Protein AF-A0A0F9GQ87-F1 (afdb_monomer_lite)

Foldseek 3Di:
DPPPPDQLLVVQVVLVDAADVPPPDRCQVVLQVLLVLLVVCVPVNHDPPDPVSSVVSVVLQVVLCVLVVHHDHPVCSNVSSVVSNPPPPPPPQDDDDDDDDDDDDDDDDDDDDDDDDDDDDDDDDDDDDDDDDDDDDDDDDDDDDDDDDDDDDDDDDDDDDDDDDDPDDDPDDPDPDPPPVPDPDPPPQDPVNVVVCCCPDPVVVVVVVVVVVVVVVVVSVVVVVVVVVVVVVVVVVVVVVVVCVVLVVVVLVQDPVNLLLQLLVQQCVVVVHDSVVSSVCLVVDVVSVVVSSVVSSVLLVVVLVVNPVSQVSLVVSQWHDDNSHIHGHPVRVVVVVVVVVVVVVVVVVVVVVVVVVVVVVVVVVLPPPQDPVRVVVLVVLCVVCVVQLVVCVVVVHALLVSLVVSCVVCVVVVHHDDPNSSVSSSVVSVVVNVVPDPPPDPDPDDPPPPPDDDDDDDDDDDDDDDDDDDDDDD

Sequence (474 aa):
MAQQSRNLTNLLGIRGFTARPGDKFPLFDERRRLFDQFNLGSDLGSFIGSPKQNTALEQSLNRAENTIGVPISPTNATNFIGIANKLPRDAAGASPLFATNVPGLPVSSTGVIPMQRPLQSQVTQGLGFTPRETPTIFAPRIPTPQPPVAPTPTPTTPTALAAPVVPPLVAPKAEVQETFTQVNIPSSASEEDLAARVFSSPEFQLERDRIEASATSEIAKSRAKIDFLERQFQVDKDSLERKFSARGLFQSGMRATQARALAENLAASKLGVDRDLASQLIDTNLDLREAILDAVADVAKDAQQNRKDAIAQLNKVGLAVIGDQIVPTLAAETAAETKKRLERGEVRAERRLGLAEEAAIRAGRAKEPLTTTQKATVMSAINFYGDTLSEVISQGGSPRDAVNAVSQIAFASGVTLDVITQNALFEEAQRFVQQQIPFGIETPSEININLRTSPEVEDSFFGQTFGVGIPFPR

pLDDT: mean 70.09, std 18.8, range [28.73, 97.44]

Organism: NCBI:txid412755

Radius of gyration: 36.36 Å; chains: 1; bounding box: 90×92×84 Å

Secondary structure (DSSP, 8-state):
-------HHHHHHHTT--PPTT-SSTTHHHHHHHHHHTTTHHHH-S----HHHHHHHHHHHHHHHHHHTS---TTTHHHHHHHHTTS-TT-TT------------------------------------PPPPPPPPPPPPPPPPPPPPPPPPPPPPPPPPPPP-PPP-PPPP----SS-TT----TT--HHHHHHHHHTSHHHHHHHHHHHHHHHHHHHHHHHHHHHHHHHHHHHHHHHHHHHHHTTTTTTT--HHHHHHHHHHHHHHHHT--HHHHHHHHHH-HHHHHHHHHHHHHHHHHHHTT-HHHHHHHHHTTEEEETTEEEE-HHHHHHHHHHHHHHHHHHHHHHHHHHHHHHHHHHHHTTS---HHHHHHHHHHHHHHHHHHHHHHHTT--HHHHHHHHHHHHHHTT----HHHHHHHHHHHHHHHHHHS-TTS----------------------------PPPP-

Structure (mmCIF, N/CA/C/O backbone):
data_AF-A0A0F9GQ87-F1
#
_entry.id   AF-A0A0F9GQ87-F1
#
loop_
_atom_site.group_PDB
_atom_site.id
_atom_site.type_symbol
_atom_site.label_atom_id
_atom_site.label_alt_id
_atom_site.label_comp_id
_atom_site.label_asym_id
_atom_site.label_entity_id
_atom_site.label_seq_id
_atom_site.pdbx_PDB_ins_code
_atom_site.Cartn_x
_atom_site.Cartn_y
_atom_site.Cartn_z
_atom_site.occupancy
_atom_site.B_iso_or_equiv
_atom_site.auth_seq_id
_atom_site.auth_comp_id
_atom_site.auth_asym_id
_atom_site.auth_atom_id
_atom_site.pdbx_PDB_model_num
ATOM 1 N N . MET A 1 1 ? 6.977 -2.935 5.584 1.00 34.56 1 MET A N 1
ATOM 2 C CA . MET A 1 1 ? 6.663 -1.903 4.570 1.00 34.56 1 MET A CA 1
ATOM 3 C C . MET A 1 1 ? 5.213 -2.062 4.147 1.00 34.56 1 MET A C 1
ATOM 5 O O . MET A 1 1 ? 4.875 -3.117 3.626 1.00 34.56 1 MET A O 1
ATOM 9 N N . ALA A 1 2 ? 4.354 -1.067 4.376 1.00 30.91 2 ALA A N 1
ATOM 10 C CA . ALA A 1 2 ? 3.007 -1.093 3.808 1.00 30.91 2 ALA A CA 1
ATOM 11 C C . ALA A 1 2 ? 3.109 -0.872 2.293 1.00 30.91 2 ALA A C 1
ATOM 13 O O . ALA A 1 2 ? 3.656 0.145 1.861 1.00 30.91 2 ALA A O 1
ATOM 14 N N . GLN A 1 3 ? 2.604 -1.808 1.485 1.00 39.88 3 GLN 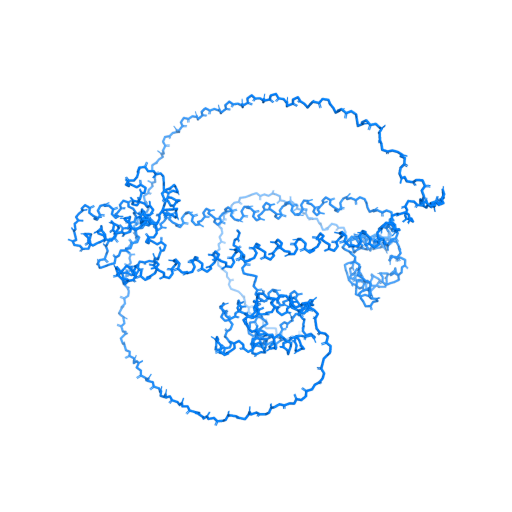A N 1
ATOM 15 C CA . GLN A 1 3 ? 2.460 -1.574 0.050 1.00 39.88 3 GLN A CA 1
ATOM 16 C C . GLN A 1 3 ? 1.508 -0.389 -0.137 1.00 39.88 3 GLN A C 1
ATOM 18 O O . GLN A 1 3 ? 0.314 -0.499 0.135 1.00 39.88 3 GLN A O 1
ATOM 23 N N . GLN A 1 4 ? 2.036 0.753 -0.589 1.00 42.59 4 GLN A N 1
ATOM 24 C CA . GLN A 1 4 ? 1.190 1.816 -1.120 1.00 42.59 4 GLN A CA 1
ATOM 25 C C . GLN A 1 4 ? 0.402 1.203 -2.273 1.00 42.59 4 GLN A C 1
ATOM 27 O O . GLN A 1 4 ? 1.004 0.807 -3.274 1.00 42.59 4 GLN A O 1
ATOM 32 N N . SER A 1 5 ? -0.918 1.092 -2.108 1.00 48.12 5 SER A N 1
ATOM 33 C CA . SER A 1 5 ? -1.818 0.611 -3.149 1.00 48.12 5 SER A CA 1
ATOM 34 C C . SER A 1 5 ? -1.573 1.444 -4.399 1.00 48.12 5 SER A C 1
ATOM 36 O O . SER A 1 5 ? -1.846 2.649 -4.434 1.00 48.12 5 SER A O 1
ATOM 38 N N . ARG A 1 6 ? -0.967 0.822 -5.415 1.00 64.50 6 ARG A N 1
ATOM 39 C CA . ARG A 1 6 ? -0.673 1.514 -6.665 1.00 64.50 6 ARG A CA 1
ATOM 40 C C . ARG A 1 6 ? -2.028 1.892 -7.235 1.00 64.50 6 ARG A C 1
ATOM 42 O O . ARG A 1 6 ? -2.890 1.039 -7.398 1.00 64.50 6 ARG A O 1
ATOM 49 N N . ASN A 1 7 ? -2.254 3.182 -7.479 1.00 88.50 7 ASN A N 1
ATOM 50 C CA . ASN A 1 7 ? -3.532 3.617 -8.030 1.00 88.50 7 ASN A CA 1
ATOM 51 C C . ASN A 1 7 ? -3.762 2.832 -9.330 1.00 88.50 7 ASN A C 1
ATOM 53 O O . ASN A 1 7 ? -2.969 2.973 -10.261 1.00 88.50 7 ASN A O 1
ATOM 57 N N . LEU A 1 8 ? -4.812 2.002 -9.373 1.00 94.00 8 LEU A N 1
ATOM 58 C CA . LEU A 1 8 ? -5.118 1.101 -10.492 1.00 94.00 8 LEU A CA 1
ATOM 59 C C . LEU A 1 8 ? -5.080 1.837 -11.842 1.00 94.00 8 LEU A C 1
ATOM 61 O O . LEU A 1 8 ? -4.632 1.287 -12.842 1.00 94.00 8 LEU A O 1
ATOM 65 N N . THR A 1 9 ? -5.480 3.110 -11.844 1.00 94.19 9 THR A N 1
ATOM 66 C CA . THR A 1 9 ? -5.388 4.029 -12.986 1.00 94.19 9 THR A CA 1
ATOM 67 C C . THR A 1 9 ? -3.960 4.154 -13.533 1.00 94.19 9 THR A C 1
ATOM 69 O O . THR A 1 9 ? -3.753 4.043 -14.736 1.00 94.19 9 THR A O 1
ATOM 72 N N . ASN A 1 10 ? -2.963 4.340 -12.662 1.00 94.19 10 ASN A N 1
ATOM 73 C CA . ASN A 1 10 ? -1.556 4.459 -13.051 1.00 94.19 10 ASN A CA 1
ATOM 74 C C . ASN A 1 10 ? -1.018 3.124 -13.569 1.00 94.19 10 ASN A C 1
ATOM 76 O O . ASN A 1 10 ? -0.279 3.099 -14.543 1.00 94.19 10 ASN A O 1
ATOM 80 N N . LEU A 1 11 ? -1.396 2.015 -12.929 1.00 94.25 11 LEU A N 1
ATOM 81 C CA . LEU A 1 11 ? -0.984 0.673 -13.338 1.00 94.25 11 LEU A CA 1
ATOM 82 C C . LEU A 1 11 ? -1.553 0.301 -14.720 1.00 94.25 11 LEU A C 1
ATOM 84 O O . LEU A 1 11 ? -0.831 -0.254 -15.543 1.00 94.25 11 LEU A O 1
ATOM 88 N N . LEU A 1 12 ? -2.801 0.674 -15.019 1.00 95.94 12 LEU A N 1
ATOM 89 C CA . LEU A 1 12 ? -3.374 0.523 -16.359 1.00 95.94 12 LEU A CA 1
ATOM 90 C C . LEU A 1 12 ? -2.746 1.496 -17.373 1.00 95.94 12 LEU A C 1
ATOM 92 O O . LEU A 1 12 ? -2.469 1.092 -18.498 1.00 95.94 12 LEU A O 1
ATOM 96 N N . GLY A 1 13 ? -2.434 2.733 -16.972 1.00 95.69 13 GLY A N 1
ATOM 97 C CA . GLY A 1 13 ? -1.700 3.685 -17.814 1.00 95.69 13 GLY A CA 1
ATOM 98 C C . GLY A 1 13 ? -0.303 3.187 -18.210 1.00 95.69 13 GLY A C 1
ATOM 99 O O . GLY A 1 13 ? 0.058 3.245 -19.381 1.00 95.69 13 GLY A O 1
ATOM 100 N N . ILE A 1 14 ? 0.453 2.605 -17.269 1.00 94.06 14 ILE A N 1
ATOM 101 C CA . ILE A 1 14 ? 1.758 1.960 -17.527 1.00 94.06 14 ILE A CA 1
ATOM 102 C C . ILE A 1 14 ? 1.615 0.781 -18.504 1.00 94.06 14 ILE A C 1
ATOM 104 O O . ILE A 1 14 ? 2.493 0.549 -19.328 1.00 94.06 14 ILE A O 1
ATOM 108 N N . ARG A 1 15 ? 0.486 0.066 -18.453 1.00 94.06 15 ARG A N 1
ATOM 109 C CA . ARG A 1 15 ? 0.127 -1.020 -19.381 1.00 94.06 15 ARG A CA 1
ATOM 110 C C . ARG A 1 15 ? -0.395 -0.536 -20.746 1.00 94.06 15 ARG A C 1
ATOM 112 O O . ARG A 1 15 ? -0.837 -1.349 -21.553 1.00 94.06 15 ARG A O 1
ATOM 119 N N . GLY A 1 16 ? -0.358 0.770 -21.014 1.00 95.81 16 GLY A N 1
ATOM 120 C CA . GLY A 1 16 ? -0.754 1.367 -22.291 1.00 95.81 16 GLY A CA 1
ATOM 121 C C . GLY A 1 16 ? -2.258 1.591 -22.467 1.00 95.81 16 GLY A C 1
ATOM 122 O O . GLY A 1 16 ? -2.689 1.923 -23.569 1.00 95.81 16 GLY A O 1
ATOM 123 N N . PHE A 1 17 ? -3.077 1.429 -21.422 1.00 97.00 17 PHE A N 1
ATOM 124 C CA . PHE A 1 17 ? -4.494 1.796 -21.491 1.00 97.00 17 PHE A CA 1
ATOM 125 C C . PHE A 1 17 ? -4.646 3.321 -21.455 1.00 97.00 17 PHE A C 1
ATOM 127 O O . PHE A 1 17 ? -4.167 3.983 -20.533 1.00 97.00 17 PHE A O 1
ATOM 134 N N . THR A 1 18 ? -5.354 3.874 -22.438 1.00 96.31 18 THR A N 1
ATOM 135 C CA . THR A 1 18 ? -5.633 5.308 -22.571 1.00 96.31 18 THR A CA 1
ATOM 136 C C . THR A 1 18 ? -7.091 5.618 -22.229 1.00 96.31 18 THR A C 1
ATOM 138 O O . THR A 1 18 ? -7.989 4.819 -22.490 1.00 96.31 18 THR A O 1
ATOM 141 N N . ALA A 1 19 ? -7.334 6.767 -21.589 1.00 94.25 19 ALA A N 1
ATOM 142 C CA . ALA A 1 19 ? -8.691 7.212 -21.268 1.00 94.25 19 ALA A CA 1
ATOM 143 C C . ALA A 1 19 ? -9.425 7.632 -22.547 1.00 94.25 19 ALA A C 1
ATOM 145 O O . ALA A 1 19 ? -8.829 8.254 -23.431 1.00 94.25 19 ALA A O 1
ATOM 146 N N . ARG A 1 20 ? -10.716 7.310 -22.645 1.00 93.19 20 ARG A N 1
ATOM 147 C CA . ARG A 1 20 ? -11.516 7.663 -23.822 1.00 93.19 20 ARG A CA 1
ATOM 148 C C . ARG A 1 20 ? -12.001 9.112 -23.727 1.00 93.19 20 ARG A C 1
ATOM 150 O O . ARG A 1 20 ? -12.339 9.569 -22.632 1.00 93.19 20 ARG A O 1
ATOM 157 N N . PRO A 1 21 ? -12.104 9.847 -24.850 1.00 92.56 21 PRO A N 1
ATOM 158 C CA . PRO A 1 21 ? -12.772 11.144 -24.862 1.00 92.56 21 PRO A CA 1
ATOM 159 C C . PRO A 1 21 ? -14.212 11.007 -24.342 1.00 92.56 21 PRO A C 1
ATOM 161 O O . PRO A 1 21 ? -15.014 10.283 -24.927 1.00 92.56 21 PRO A O 1
ATOM 164 N N . GLY A 1 22 ? -14.527 11.683 -23.233 1.00 90.56 22 GLY A N 1
ATOM 165 C CA . GLY A 1 22 ? -15.829 11.597 -22.555 1.00 90.56 22 GLY A CA 1
ATOM 166 C C . GLY A 1 22 ? -15.850 10.780 -21.253 1.00 90.56 22 GLY A C 1
ATOM 167 O O . GLY A 1 22 ? -16.846 10.846 -20.531 1.00 90.56 22 GLY A O 1
ATOM 168 N N . ASP A 1 23 ? -14.766 10.078 -20.900 1.00 89.44 23 ASP A N 1
ATOM 169 C CA . ASP A 1 23 ? -14.627 9.392 -19.606 1.00 89.44 23 ASP A CA 1
ATOM 170 C C . ASP A 1 23 ? -14.772 10.384 -18.431 1.00 89.44 23 ASP A C 1
ATOM 172 O O . ASP A 1 23 ? -13.929 11.260 -18.229 1.00 89.44 23 ASP A O 1
ATOM 176 N N . LYS A 1 24 ? -15.808 10.222 -17.590 1.00 86.06 24 LYS A N 1
ATOM 177 C CA . LYS A 1 24 ? -16.013 11.070 -16.390 1.00 86.06 24 LYS A CA 1
ATOM 178 C C . LYS A 1 24 ? -14.920 10.909 -15.330 1.00 86.06 24 LYS A C 1
ATOM 180 O O . LYS A 1 24 ? -14.683 11.825 -14.548 1.00 86.06 24 LYS A O 1
ATOM 185 N N . PHE A 1 25 ? -14.280 9.743 -15.287 1.00 91.50 25 PHE A N 1
ATOM 186 C CA . PHE A 1 25 ? -13.109 9.475 -14.460 1.00 91.50 25 PHE A CA 1
ATOM 187 C C . PHE A 1 25 ? -12.078 8.725 -15.307 1.00 91.50 25 PHE A C 1
ATOM 189 O O . PHE A 1 25 ? -12.484 7.877 -16.104 1.00 91.50 25 PHE A O 1
ATOM 196 N N . PRO A 1 26 ? -10.767 8.956 -15.116 1.00 93.19 26 PRO A N 1
ATOM 197 C CA . PRO A 1 26 ? -9.730 8.309 -15.914 1.00 93.19 26 PRO A CA 1
ATOM 198 C C . PRO A 1 26 ? -9.900 6.786 -15.978 1.00 93.19 26 PRO A C 1
ATOM 200 O O . PRO A 1 26 ? -9.990 6.128 -14.934 1.00 93.19 26 PRO A O 1
ATOM 203 N N . LEU A 1 27 ? -9.942 6.230 -17.193 1.00 95.94 27 LEU A N 1
ATOM 204 C CA . LEU A 1 27 ? -10.060 4.789 -17.440 1.00 95.94 27 LEU A CA 1
ATOM 205 C C . LEU A 1 27 ? -11.268 4.150 -16.726 1.00 95.94 27 LEU A C 1
ATOM 207 O O . LEU A 1 27 ? -11.155 3.033 -16.219 1.00 95.94 27 LEU A O 1
ATOM 211 N N . PHE A 1 28 ? -12.396 4.854 -16.576 1.00 96.00 28 PHE A N 1
ATOM 212 C CA . PHE A 1 28 ? -13.554 4.295 -15.866 1.00 96.00 28 PHE A CA 1
ATOM 213 C C . PHE A 1 28 ? -14.191 3.147 -16.646 1.00 96.00 28 PHE A C 1
ATOM 215 O O . PHE A 1 28 ? -14.318 2.049 -16.102 1.00 96.00 28 PHE A O 1
ATOM 222 N N . ASP A 1 29 ? -14.527 3.382 -17.915 1.00 95.81 29 ASP A N 1
ATOM 223 C CA . ASP A 1 29 ? -15.146 2.374 -18.778 1.00 95.81 29 ASP A CA 1
ATOM 224 C C . ASP A 1 29 ? -14.197 1.194 -19.017 1.00 95.81 29 ASP A C 1
ATOM 226 O O . ASP A 1 29 ? -14.618 0.039 -18.991 1.00 95.81 29 ASP A O 1
ATOM 230 N N . GLU A 1 30 ? -12.894 1.457 -19.102 1.00 96.12 30 GLU A N 1
ATOM 231 C CA . GLU A 1 30 ? -11.877 0.423 -19.296 1.00 96.12 30 GLU A CA 1
ATOM 232 C C . GLU A 1 30 ? -11.669 -0.431 -18.034 1.00 96.12 30 GLU A C 1
ATOM 234 O O . GLU A 1 30 ? -11.574 -1.658 -18.131 1.00 96.12 30 GLU A O 1
ATOM 239 N N . ARG A 1 31 ? -11.695 0.173 -16.834 1.00 96.56 31 ARG A N 1
ATOM 240 C CA . ARG A 1 31 ? -11.724 -0.576 -15.564 1.00 96.56 31 ARG A CA 1
ATOM 241 C C . ARG A 1 31 ? -13.012 -1.372 -15.403 1.00 96.56 31 ARG A C 1
ATOM 243 O O . ARG A 1 31 ? -12.945 -2.526 -14.990 1.00 96.56 31 ARG A O 1
ATOM 250 N N . ARG A 1 32 ? -14.162 -0.791 -15.755 1.00 97.25 32 ARG A N 1
ATOM 251 C CA . ARG A 1 32 ? -15.458 -1.476 -15.746 1.00 97.25 32 ARG A CA 1
ATOM 252 C C . ARG A 1 32 ? -15.443 -2.690 -16.668 1.00 97.25 32 ARG A C 1
ATOM 254 O O . ARG A 1 32 ? -15.760 -3.787 -16.224 1.00 97.25 32 ARG A O 1
ATOM 261 N N . ARG A 1 33 ? -14.997 -2.511 -17.915 1.00 95.94 33 ARG A N 1
ATOM 262 C CA . ARG A 1 33 ? -14.884 -3.579 -18.912 1.00 95.94 33 ARG A CA 1
ATOM 263 C C . ARG A 1 33 ? -14.022 -4.722 -18.389 1.00 95.94 33 ARG A C 1
ATOM 265 O O . ARG A 1 33 ? -14.460 -5.863 -18.456 1.00 95.94 33 ARG A O 1
ATOM 272 N N . LEU A 1 34 ? -12.843 -4.424 -17.836 1.00 95.81 34 LEU A N 1
ATOM 273 C CA . LEU A 1 34 ? -11.965 -5.440 -17.247 1.00 95.81 34 LEU A CA 1
ATOM 274 C C . LEU A 1 34 ? -12.616 -6.129 -16.032 1.00 95.81 34 LEU A C 1
ATOM 276 O O . LEU A 1 34 ? -12.562 -7.349 -15.923 1.00 95.81 34 LEU A O 1
ATOM 280 N N . PHE A 1 35 ? -13.266 -5.381 -15.138 1.00 96.56 35 PHE A N 1
ATOM 281 C CA . PHE A 1 35 ? -13.955 -5.927 -13.963 1.00 96.56 35 PHE A CA 1
ATOM 282 C C . PHE A 1 35 ? -15.092 -6.895 -14.332 1.00 96.56 35 PHE A C 1
ATOM 284 O O . PHE A 1 35 ? -15.173 -7.995 -13.776 1.00 96.56 35 PHE A O 1
ATOM 291 N N . ASP A 1 36 ? -15.930 -6.502 -15.294 1.00 95.94 36 ASP A N 1
ATOM 292 C CA . ASP A 1 36 ? -17.018 -7.325 -15.825 1.00 95.94 36 ASP A CA 1
ATOM 293 C C . ASP A 1 36 ? -16.440 -8.569 -16.538 1.00 95.94 36 ASP A C 1
ATOM 295 O O . ASP A 1 36 ? -16.920 -9.686 -16.350 1.00 95.94 36 ASP A O 1
ATOM 299 N N . GLN A 1 37 ? -15.337 -8.402 -17.276 1.00 94.12 37 GLN A N 1
ATOM 300 C CA . GLN A 1 37 ? -14.610 -9.475 -17.962 1.00 94.12 37 GLN A CA 1
ATOM 301 C C . GLN A 1 37 ? -13.998 -10.525 -17.007 1.00 94.12 37 GLN A C 1
ATOM 303 O O . GLN A 1 37 ? -14.126 -11.721 -17.270 1.00 94.12 37 GLN A O 1
ATOM 308 N N . PHE A 1 38 ? -13.404 -10.128 -15.874 1.00 94.19 38 PHE A N 1
ATOM 309 C CA . PHE A 1 38 ? -12.945 -11.052 -14.814 1.00 94.19 38 PHE A CA 1
ATOM 310 C C . PHE A 1 38 ? -14.097 -11.667 -13.983 1.00 94.19 38 PHE A C 1
ATOM 312 O O . PHE A 1 38 ? -13.861 -12.395 -13.014 1.00 94.19 38 PHE A O 1
ATOM 319 N N . ASN A 1 39 ? -15.355 -11.372 -14.338 1.00 94.56 39 ASN A N 1
ATOM 320 C CA . ASN A 1 39 ? -16.561 -11.807 -13.632 1.00 94.56 39 ASN A CA 1
ATOM 321 C C . ASN A 1 39 ? -16.533 -11.477 -12.122 1.00 94.56 39 ASN A C 1
ATOM 323 O O . ASN A 1 39 ? -17.021 -12.242 -11.283 1.00 94.56 39 ASN A O 1
ATOM 327 N N . LEU A 1 40 ? -15.945 -10.331 -11.757 1.00 94.94 40 LEU A N 1
ATOM 328 C CA . LEU A 1 40 ? -15.873 -9.859 -10.366 1.00 94.94 40 LEU A CA 1
ATOM 329 C C . LEU A 1 40 ? -17.218 -9.307 -9.867 1.00 94.94 40 LEU A C 1
ATOM 331 O O . LEU A 1 40 ? -17.429 -9.169 -8.663 1.00 94.94 40 LEU A O 1
ATOM 335 N N . GLY A 1 41 ? -18.153 -9.038 -10.785 1.00 95.12 41 GLY A N 1
ATOM 336 C CA . GLY A 1 41 ? -19.502 -8.577 -10.459 1.00 95.12 41 GLY A CA 1
ATOM 337 C C . GLY A 1 41 ? -20.359 -9.592 -9.697 1.00 95.12 41 GLY A C 1
ATOM 338 O O . GLY A 1 41 ? -21.293 -9.181 -9.014 1.00 95.12 41 GLY A O 1
ATOM 339 N N . SER A 1 42 ? -20.017 -10.885 -9.757 1.00 93.44 42 SER A N 1
ATOM 340 C CA . SER A 1 42 ? -20.657 -11.940 -8.953 1.00 93.44 42 SER A CA 1
ATOM 341 C C . SER A 1 42 ? -20.477 -11.721 -7.445 1.00 93.44 42 SER A C 1
ATOM 343 O O . SER A 1 42 ? -21.433 -11.862 -6.687 1.00 93.44 42 SER A O 1
ATOM 345 N N . ASP A 1 43 ? -19.281 -11.299 -7.030 1.00 92.75 43 ASP A N 1
ATOM 346 C CA . ASP A 1 43 ? -18.882 -11.224 -5.618 1.00 92.75 43 ASP A CA 1
ATOM 347 C C . ASP A 1 43 ? -18.925 -9.787 -5.063 1.00 92.75 43 ASP A C 1
ATOM 349 O O . ASP A 1 43 ? -19.020 -9.564 -3.854 1.00 92.75 43 ASP A O 1
ATOM 353 N N . LEU A 1 44 ? -18.806 -8.788 -5.946 1.00 95.12 44 LEU A N 1
ATOM 354 C CA . LEU A 1 44 ? -18.623 -7.372 -5.596 1.00 95.12 44 LEU A CA 1
ATOM 355 C C . LEU A 1 44 ? -19.677 -6.437 -6.215 1.00 95.12 44 LEU A C 1
ATOM 357 O O . LEU A 1 44 ? -19.541 -5.214 -6.102 1.00 95.12 44 LEU A O 1
ATOM 361 N N . GLY A 1 45 ? -20.713 -6.992 -6.852 1.00 96.88 45 GLY A N 1
ATOM 362 C CA . GLY A 1 45 ? -21.792 -6.242 -7.499 1.00 96.88 45 GLY A CA 1
ATOM 363 C C . GLY A 1 45 ? -21.334 -5.424 -8.711 1.00 96.88 45 GLY A C 1
ATOM 364 O O . GLY A 1 45 ? -20.197 -5.526 -9.167 1.00 96.88 45 GLY A O 1
ATOM 365 N N . SER A 1 46 ? -22.224 -4.588 -9.250 1.00 97.44 46 SER A N 1
ATOM 366 C CA . SER A 1 46 ? -21.912 -3.747 -10.413 1.00 97.44 46 SER A CA 1
ATOM 367 C C . SER A 1 46 ? -20.737 -2.801 -10.142 1.00 97.44 46 SER A C 1
ATOM 369 O O . SER A 1 46 ? -20.631 -2.206 -9.065 1.00 97.44 46 SER A O 1
ATOM 371 N N . PHE A 1 47 ? -19.858 -2.628 -11.132 1.00 97.31 47 PHE A N 1
ATOM 372 C CA . PHE A 1 47 ? -18.691 -1.764 -10.990 1.00 97.31 47 PHE A CA 1
ATOM 373 C C . PHE A 1 47 ? -19.088 -0.294 -10.796 1.00 97.31 47 PHE A C 1
ATOM 375 O O . PHE A 1 47 ? -19.668 0.332 -11.683 1.00 97.31 47 PHE A O 1
ATOM 382 N N . ILE A 1 48 ? -18.710 0.267 -9.646 1.00 96.50 48 ILE A N 1
ATOM 383 C CA . ILE A 1 48 ? -18.875 1.690 -9.307 1.00 96.50 48 ILE A CA 1
ATOM 384 C C . ILE A 1 48 ? -17.524 2.390 -9.088 1.00 96.50 48 ILE A C 1
ATOM 386 O O . ILE A 1 48 ? -17.479 3.532 -8.642 1.00 96.50 48 ILE A O 1
ATOM 390 N N . GLY A 1 49 ? -16.406 1.708 -9.365 1.00 93.69 49 GLY A N 1
ATOM 391 C CA . GLY A 1 49 ? -15.060 2.242 -9.141 1.00 93.69 49 GLY A CA 1
ATOM 392 C C . GLY A 1 49 ? -14.656 2.359 -7.669 1.00 93.69 49 GLY A C 1
ATOM 393 O O . GLY A 1 49 ? -13.732 3.112 -7.360 1.00 93.69 49 GLY A O 1
ATOM 394 N N . SER A 1 50 ? -15.321 1.634 -6.760 1.00 95.00 50 SER A N 1
ATOM 395 C CA . SER A 1 50 ? -15.005 1.672 -5.323 1.00 95.00 50 SER A CA 1
ATOM 396 C C . SER A 1 50 ? -13.582 1.159 -5.026 1.00 95.00 50 SER A C 1
ATOM 398 O O . SER A 1 50 ? -13.066 0.324 -5.775 1.00 95.00 50 SER A O 1
ATOM 400 N N . PRO A 1 51 ? -12.933 1.582 -3.919 1.00 92.62 51 PRO A N 1
ATOM 401 C CA . PRO A 1 51 ? -11.588 1.117 -3.571 1.00 92.62 51 PRO A CA 1
ATOM 402 C C . PRO A 1 51 ? -11.467 -0.413 -3.524 1.00 92.62 51 PRO A C 1
ATOM 404 O O . PRO A 1 51 ? -10.549 -0.962 -4.124 1.00 92.62 51 PRO A O 1
ATOM 407 N N . LYS A 1 52 ? -12.444 -1.106 -2.917 1.00 92.12 52 LYS A N 1
ATOM 408 C CA . LYS A 1 52 ? -12.482 -2.578 -2.839 1.00 92.12 52 LYS A CA 1
ATOM 409 C C . LYS A 1 52 ? -12.541 -3.235 -4.226 1.00 92.12 52 LYS A C 1
ATOM 411 O O . LYS A 1 52 ? -11.817 -4.196 -4.468 1.00 92.12 52 LYS A O 1
ATOM 416 N N . GLN A 1 53 ? -13.358 -2.703 -5.141 1.00 95.56 53 GLN A N 1
ATOM 417 C CA . GLN A 1 53 ? -13.443 -3.195 -6.523 1.00 95.56 53 GLN A CA 1
ATOM 418 C C . GLN A 1 53 ? -12.145 -2.937 -7.303 1.00 95.56 53 GLN A C 1
ATOM 420 O O . GLN A 1 53 ? -11.689 -3.822 -8.022 1.00 95.56 53 GLN A O 1
ATOM 425 N N . ASN A 1 54 ? -11.514 -1.767 -7.131 1.00 95.25 54 ASN A N 1
ATOM 426 C CA . ASN A 1 54 ? -10.231 -1.466 -7.776 1.00 95.25 54 ASN A CA 1
ATOM 427 C C . ASN A 1 54 ? -9.112 -2.404 -7.278 1.00 95.25 54 ASN A C 1
ATOM 429 O O . ASN A 1 54 ? -8.363 -2.926 -8.096 1.00 95.25 54 ASN A O 1
ATOM 433 N N . THR A 1 55 ? -9.021 -2.672 -5.968 1.00 94.00 55 THR A N 1
ATOM 434 C CA . THR A 1 55 ? -8.026 -3.607 -5.407 1.00 94.00 55 THR A CA 1
ATOM 435 C C . THR A 1 55 ? -8.261 -5.049 -5.863 1.00 94.00 55 THR A C 1
ATOM 437 O O . THR A 1 55 ? -7.309 -5.730 -6.233 1.00 94.00 55 THR A O 1
ATOM 440 N N . ALA A 1 56 ? -9.513 -5.517 -5.904 1.00 94.56 56 ALA A N 1
ATOM 441 C CA . ALA A 1 56 ? -9.831 -6.855 -6.410 1.00 94.56 56 ALA A CA 1
ATOM 442 C C . ALA A 1 56 ? -9.484 -7.011 -7.904 1.00 94.56 56 ALA A C 1
ATOM 444 O O . ALA A 1 56 ? -8.961 -8.047 -8.321 1.00 94.56 56 ALA A O 1
ATOM 445 N N . LEU A 1 57 ? -9.718 -5.967 -8.707 1.00 95.69 57 LEU A N 1
ATOM 446 C CA . LEU A 1 57 ? -9.326 -5.937 -10.115 1.00 95.69 57 LEU A CA 1
ATOM 447 C C . LEU A 1 57 ? -7.797 -5.906 -10.287 1.00 95.69 57 LEU A C 1
ATOM 449 O O . LEU A 1 57 ? -7.270 -6.662 -11.098 1.00 95.69 57 LEU A O 1
ATOM 453 N N . GLU A 1 58 ? -7.073 -5.107 -9.497 1.00 95.19 58 GLU A N 1
ATOM 454 C CA . GLU A 1 58 ? -5.601 -5.092 -9.475 1.00 95.19 58 GLU A CA 1
ATOM 455 C C . GLU A 1 58 ? -5.026 -6.485 -9.171 1.00 95.19 58 GLU A C 1
ATOM 457 O O . GLU A 1 58 ? -4.184 -6.987 -9.916 1.00 95.19 58 GLU A O 1
ATOM 462 N N . GLN A 1 59 ? -5.527 -7.147 -8.124 1.00 93.94 59 GLN A N 1
ATOM 463 C CA . GLN A 1 59 ? -5.117 -8.504 -7.754 1.00 93.94 59 GLN A CA 1
ATOM 464 C C . GLN A 1 59 ? -5.423 -9.528 -8.856 1.00 93.94 59 GLN A C 1
ATOM 466 O O . GLN A 1 59 ? -4.589 -10.389 -9.137 1.00 93.94 59 GLN A O 1
ATOM 471 N N . SER A 1 60 ? -6.587 -9.424 -9.505 1.00 93.81 60 SER A N 1
ATOM 472 C CA . SER A 1 60 ? -6.997 -10.329 -10.590 1.00 93.81 60 SER A CA 1
ATOM 473 C C . SER A 1 60 ? -6.124 -10.165 -11.836 1.00 93.81 60 SER A C 1
ATOM 475 O O . SER A 1 60 ? -5.670 -11.158 -12.404 1.00 93.81 60 SER A O 1
ATOM 477 N N . LEU A 1 61 ? -5.815 -8.919 -12.212 1.00 94.00 61 LEU A N 1
ATOM 478 C CA . LEU A 1 61 ? -4.890 -8.606 -13.301 1.00 94.00 61 LEU A CA 1
ATOM 479 C C . LEU A 1 61 ? -3.487 -9.154 -13.014 1.00 94.00 61 LEU A C 1
ATOM 481 O O . LEU A 1 61 ? -2.925 -9.852 -13.850 1.00 94.00 61 LEU A O 1
ATOM 485 N N . ASN A 1 62 ? -2.940 -8.886 -11.825 1.00 93.19 62 ASN A N 1
ATOM 486 C CA . ASN A 1 62 ? -1.597 -9.339 -11.453 1.00 93.19 62 ASN A CA 1
ATOM 487 C C . ASN A 1 62 ? -1.517 -10.875 -11.373 1.00 93.19 62 ASN A C 1
ATOM 489 O O . ASN A 1 62 ? -0.504 -11.460 -11.748 1.00 93.19 62 ASN A O 1
ATOM 493 N N . ARG A 1 63 ? -2.590 -11.551 -10.929 1.00 90.44 63 ARG A N 1
ATOM 494 C CA . ARG A 1 63 ? -2.691 -13.019 -10.964 1.00 90.44 63 ARG A CA 1
ATOM 495 C C . ARG A 1 63 ? -2.654 -13.537 -12.405 1.00 90.44 63 ARG A C 1
ATOM 497 O O . ARG A 1 63 ? -1.874 -14.438 -12.687 1.00 90.44 63 ARG A O 1
ATOM 504 N N . ALA A 1 64 ? -3.446 -12.952 -13.304 1.00 91.69 64 ALA A N 1
ATOM 505 C CA . ALA A 1 64 ? -3.491 -13.353 -14.709 1.00 91.69 64 ALA A CA 1
ATOM 506 C C . ALA A 1 64 ? -2.148 -13.139 -15.433 1.00 91.69 64 ALA A C 1
ATOM 508 O O . ALA A 1 64 ? -1.695 -14.037 -16.138 1.00 91.69 64 ALA A O 1
ATOM 509 N N . GLU A 1 65 ? -1.474 -12.005 -15.206 1.00 93.06 65 GLU A N 1
ATOM 510 C CA . GLU A 1 65 ? -0.119 -11.756 -15.725 1.00 93.06 65 GLU A CA 1
ATOM 511 C C . GLU A 1 65 ? 0.886 -12.795 -15.227 1.00 93.06 65 GLU A C 1
ATOM 513 O O . GLU A 1 65 ? 1.600 -13.388 -16.031 1.00 93.06 65 GLU A O 1
ATOM 518 N N . ASN A 1 66 ? 0.899 -13.074 -13.920 1.00 90.75 66 ASN A N 1
ATOM 519 C CA . ASN A 1 66 ? 1.805 -14.060 -13.329 1.00 90.75 66 ASN A CA 1
ATOM 520 C C . ASN A 1 66 ? 1.558 -15.487 -13.844 1.00 90.75 66 ASN A C 1
ATOM 522 O O . ASN A 1 66 ? 2.499 -16.272 -13.901 1.00 90.75 66 ASN A O 1
ATOM 526 N N . THR A 1 67 ? 0.318 -15.849 -14.197 1.00 87.25 67 THR A N 1
ATOM 527 C CA . THR A 1 67 ? 0.018 -17.185 -14.740 1.00 87.25 67 THR A CA 1
ATOM 528 C C . THR A 1 67 ? 0.330 -17.311 -16.231 1.00 87.25 67 THR A C 1
ATOM 530 O O . THR A 1 67 ? 0.671 -18.399 -16.682 1.00 87.25 67 THR A O 1
ATOM 533 N N . ILE A 1 68 ? 0.210 -16.227 -17.003 1.00 88.94 68 ILE A N 1
ATOM 534 C CA . ILE A 1 68 ? 0.415 -16.249 -18.462 1.00 88.94 68 ILE A CA 1
ATOM 535 C C . ILE A 1 68 ? 1.858 -15.851 -18.840 1.00 88.94 68 ILE A C 1
ATOM 537 O O . ILE A 1 68 ? 2.311 -16.149 -19.941 1.00 88.94 68 ILE A O 1
ATOM 541 N N . GLY A 1 69 ? 2.603 -15.210 -17.933 1.00 90.88 69 GLY A N 1
ATOM 542 C CA . GLY A 1 69 ? 3.999 -14.801 -18.140 1.00 90.88 69 GLY A CA 1
ATOM 543 C C . GLY A 1 69 ? 4.172 -13.574 -19.042 1.00 90.88 69 GLY A C 1
ATOM 544 O O . GLY A 1 69 ? 5.285 -13.266 -19.458 1.00 90.88 69 GLY A O 1
ATOM 545 N N . VAL A 1 70 ? 3.083 -12.871 -19.360 1.00 90.44 70 VAL A N 1
ATOM 546 C CA . VAL A 1 70 ? 3.053 -11.740 -20.298 1.00 90.44 70 VAL A CA 1
ATOM 547 C C . VAL A 1 70 ? 2.207 -10.611 -19.687 1.00 90.44 70 VAL A C 1
ATOM 549 O O . VAL A 1 70 ? 1.143 -10.895 -19.132 1.00 90.44 70 VAL A O 1
ATOM 552 N N . PRO A 1 71 ? 2.637 -9.336 -19.762 1.00 92.56 71 PRO A N 1
ATOM 553 C CA . PRO A 1 71 ? 1.860 -8.215 -19.237 1.00 92.56 71 PRO A CA 1
ATOM 554 C C . PRO A 1 71 ? 0.561 -7.995 -20.026 1.00 92.56 71 PRO A C 1
ATOM 556 O O . PRO A 1 71 ? 0.521 -8.126 -21.253 1.00 92.56 71 PRO A O 1
ATOM 559 N N . ILE A 1 72 ? -0.506 -7.619 -19.324 1.00 93.88 72 ILE A N 1
ATOM 560 C CA . ILE A 1 72 ? -1.805 -7.311 -19.923 1.00 93.88 72 ILE A CA 1
ATOM 561 C C . ILE A 1 72 ? -1.750 -5.919 -20.551 1.00 93.88 72 ILE A C 1
ATOM 563 O O . ILE A 1 72 ? -1.382 -4.947 -19.899 1.00 93.88 72 ILE A O 1
ATOM 567 N N . SER A 1 73 ? -2.180 -5.817 -21.803 1.00 95.75 73 SER A N 1
ATOM 568 C CA . SER A 1 73 ? -2.237 -4.601 -22.614 1.00 95.75 73 SER A CA 1
ATOM 569 C C . SER A 1 73 ? -3.624 -4.452 -23.266 1.00 95.75 73 SER A C 1
ATOM 571 O O . SER A 1 73 ? -4.401 -5.415 -23.297 1.00 95.75 73 SER A O 1
ATOM 573 N N . PRO A 1 74 ? -3.967 -3.287 -23.849 1.00 95.62 74 PRO A N 1
ATOM 574 C CA . PRO A 1 74 ? -5.241 -3.104 -24.546 1.00 95.62 74 PRO A CA 1
ATOM 575 C C . PRO A 1 74 ? -5.485 -4.101 -25.685 1.00 95.62 74 PRO A C 1
ATOM 577 O O . PRO A 1 74 ? -6.636 -4.464 -25.927 1.00 95.62 74 PRO A O 1
ATOM 580 N N . THR A 1 75 ? -4.420 -4.544 -26.366 1.00 94.19 75 THR A N 1
ATOM 581 C CA . THR A 1 75 ? -4.490 -5.457 -27.517 1.00 94.19 75 THR A CA 1
ATOM 582 C C . THR A 1 75 ? -4.647 -6.921 -27.118 1.00 94.19 75 THR A C 1
ATOM 584 O O . THR A 1 75 ? -5.199 -7.692 -27.898 1.00 94.19 75 THR A O 1
ATOM 587 N N . ASN A 1 76 ? -4.195 -7.318 -25.922 1.00 91.56 76 ASN A N 1
ATOM 588 C CA . ASN A 1 76 ? -4.226 -8.717 -25.489 1.00 91.56 76 ASN A CA 1
ATOM 589 C C . ASN A 1 76 ? -5.281 -9.025 -24.404 1.00 91.56 76 ASN A C 1
ATOM 591 O O . ASN A 1 76 ? -5.673 -10.185 -24.264 1.00 91.56 76 ASN A O 1
ATOM 595 N N . ALA A 1 77 ? -5.801 -8.016 -23.690 1.00 91.12 77 ALA A N 1
ATOM 596 C CA . ALA A 1 77 ? -6.651 -8.200 -22.507 1.00 91.12 77 ALA A CA 1
ATOM 597 C C . ALA A 1 77 ? -7.837 -9.163 -22.710 1.00 91.12 77 ALA A C 1
ATOM 599 O O . ALA A 1 77 ? -8.104 -10.005 -21.852 1.00 91.12 77 ALA A O 1
ATOM 600 N N . THR A 1 78 ? -8.526 -9.093 -23.854 1.00 87.56 78 THR A N 1
ATOM 601 C CA . THR A 1 78 ? -9.655 -9.985 -24.184 1.00 87.56 78 THR A CA 1
ATOM 602 C C . THR A 1 78 ? -9.265 -11.462 -24.232 1.00 87.56 78 THR A C 1
ATOM 604 O O . THR A 1 78 ? -10.042 -12.310 -23.799 1.00 87.56 78 THR A O 1
ATOM 607 N N . ASN A 1 79 ? -8.058 -11.777 -24.706 1.00 85.06 79 ASN A N 1
ATOM 608 C CA . ASN A 1 79 ? -7.572 -13.152 -24.830 1.00 85.06 79 ASN A CA 1
ATOM 609 C C . ASN A 1 79 ? -7.121 -13.699 -23.467 1.00 85.06 79 ASN A C 1
ATOM 611 O O . ASN A 1 79 ? -7.377 -14.856 -23.137 1.00 85.06 79 ASN A O 1
ATOM 615 N N . PHE A 1 80 ? -6.500 -12.845 -22.649 1.00 82.19 80 PHE A N 1
ATOM 616 C CA . PHE A 1 80 ? -5.953 -13.204 -21.337 1.00 82.19 80 PHE A CA 1
ATOM 617 C C . PHE A 1 80 ? -7.053 -13.584 -20.350 1.00 82.19 80 PHE A C 1
ATOM 619 O O . PHE A 1 80 ? -6.914 -14.529 -19.578 1.00 82.19 80 PHE A O 1
ATOM 626 N N . ILE A 1 81 ? -8.185 -12.890 -20.415 1.00 71.31 81 ILE A N 1
ATOM 627 C CA . ILE A 1 81 ? -9.325 -13.110 -19.524 1.00 71.31 81 ILE A CA 1
ATOM 628 C C . ILE A 1 81 ? -9.987 -14.471 -19.788 1.00 71.31 81 ILE A C 1
ATOM 630 O O . ILE A 1 81 ? -10.379 -15.157 -18.844 1.00 71.31 81 ILE A O 1
ATOM 634 N N . GLY A 1 82 ? -10.053 -14.914 -21.049 1.00 78.94 82 GLY A N 1
ATOM 635 C CA . GLY A 1 82 ? -10.556 -16.248 -21.400 1.00 78.94 82 GLY A CA 1
ATOM 636 C C . GLY A 1 82 ? -9.701 -17.399 -20.848 1.00 78.94 82 GLY A C 1
ATOM 637 O O . GLY A 1 82 ? -10.209 -18.508 -20.682 1.00 78.94 82 GLY A O 1
ATOM 638 N N . ILE A 1 83 ? -8.427 -17.133 -20.540 1.00 79.75 83 ILE A N 1
ATOM 639 C CA . ILE A 1 83 ? -7.516 -18.056 -19.851 1.00 79.75 83 ILE A CA 1
ATOM 640 C C . ILE A 1 83 ? -7.672 -17.892 -18.333 1.00 79.75 83 ILE A C 1
ATOM 642 O O . ILE A 1 83 ? -7.873 -18.878 -17.629 1.00 79.75 83 ILE A O 1
ATOM 646 N N . ALA A 1 84 ? -7.668 -16.655 -17.827 1.00 75.62 84 ALA A N 1
ATOM 647 C CA . ALA A 1 84 ? -7.766 -16.360 -16.399 1.00 75.62 84 ALA A CA 1
ATOM 648 C C . ALA A 1 84 ? -9.060 -16.890 -15.754 1.00 75.62 84 ALA A C 1
ATOM 650 O O . ALA A 1 84 ? -9.012 -17.436 -14.657 1.00 75.62 84 ALA A O 1
ATOM 651 N N . ASN A 1 85 ? -10.197 -16.811 -16.453 1.00 79.94 85 ASN A N 1
ATOM 652 C CA . ASN A 1 85 ? -11.479 -17.347 -15.978 1.00 79.94 85 ASN A CA 1
ATOM 653 C C . ASN A 1 85 ? -11.563 -18.889 -16.026 1.00 79.94 85 ASN A C 1
ATOM 655 O O . ASN A 1 85 ? -12.501 -19.456 -15.470 1.00 79.94 85 ASN A O 1
ATOM 659 N N . LYS A 1 86 ? -10.614 -19.571 -16.687 1.00 79.00 86 LYS A N 1
ATOM 660 C CA . LYS A 1 86 ? -10.486 -21.042 -16.679 1.00 79.00 86 LYS A CA 1
ATOM 661 C C . LYS A 1 86 ? -9.545 -21.552 -15.587 1.00 79.00 86 LYS A C 1
ATOM 663 O O . LYS A 1 86 ? -9.537 -22.750 -15.314 1.00 79.00 86 LYS A O 1
ATOM 668 N N . LEU A 1 87 ? -8.761 -20.673 -14.964 1.00 71.06 87 LEU A N 1
ATOM 669 C CA . LEU A 1 87 ? -7.973 -21.023 -13.788 1.00 71.06 87 LEU A CA 1
ATOM 670 C C . LEU A 1 87 ? -8.923 -21.179 -12.590 1.00 71.06 87 LEU A C 1
ATOM 672 O O . LEU A 1 87 ? -9.766 -20.301 -12.378 1.00 71.06 87 LEU A O 1
ATOM 676 N N . PRO A 1 88 ? -8.804 -22.242 -11.775 1.00 70.75 88 PRO A N 1
ATOM 677 C CA . PRO A 1 88 ? -9.624 -22.365 -10.578 1.00 70.75 88 PRO A CA 1
ATOM 678 C C . PRO A 1 88 ? -9.346 -21.179 -9.648 1.00 70.75 88 PRO A C 1
ATOM 680 O O . PRO A 1 88 ? -8.187 -20.903 -9.326 1.00 70.75 88 PRO A O 1
ATOM 683 N N . ARG A 1 89 ? -10.395 -20.479 -9.189 1.00 62.16 89 ARG A N 1
ATOM 684 C CA . ARG A 1 89 ? -10.250 -19.315 -8.287 1.00 62.16 89 ARG A CA 1
ATOM 685 C C . ARG A 1 89 ? -9.476 -19.666 -7.003 1.00 62.16 89 ARG A C 1
ATOM 687 O O . ARG A 1 89 ? -8.761 -18.805 -6.481 1.00 62.16 89 ARG A O 1
ATOM 694 N N . ASP A 1 90 ? -9.541 -20.935 -6.598 1.00 55.72 90 ASP A N 1
ATOM 695 C CA . ASP A 1 90 ? -8.907 -21.516 -5.410 1.00 55.72 90 ASP A CA 1
ATOM 696 C C . ASP A 1 90 ? -7.484 -22.070 -5.646 1.00 55.72 90 ASP A C 1
ATOM 698 O O . ASP A 1 90 ? -6.773 -22.363 -4.688 1.00 55.72 90 ASP A O 1
ATOM 702 N N . ALA A 1 91 ? -7.012 -22.181 -6.896 1.00 46.38 91 ALA A N 1
ATOM 703 C CA . ALA A 1 91 ? -5.718 -22.800 -7.232 1.00 46.38 91 ALA A CA 1
ATOM 704 C C . ALA A 1 91 ? -4.490 -21.889 -7.007 1.00 46.38 91 ALA A C 1
ATOM 706 O O . ALA A 1 91 ? -3.439 -22.084 -7.615 1.00 46.38 91 ALA A O 1
ATOM 707 N N . ALA A 1 92 ? -4.576 -20.910 -6.104 1.00 43.84 92 ALA A N 1
ATOM 708 C CA . ALA A 1 92 ? -3.502 -19.952 -5.811 1.00 43.84 92 ALA A CA 1
ATOM 709 C C . ALA A 1 92 ? -2.289 -20.552 -5.049 1.00 43.84 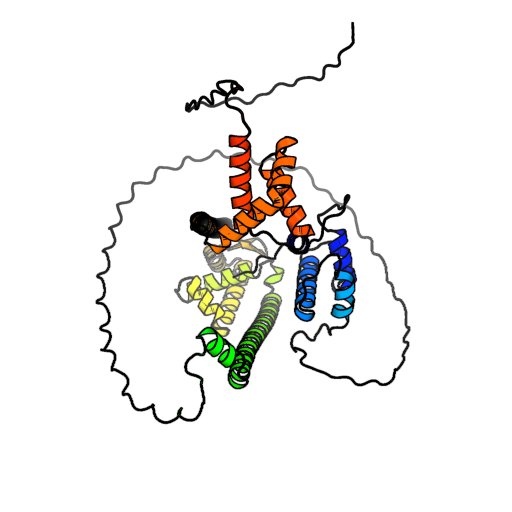92 ALA A C 1
ATOM 711 O O . ALA A 1 92 ? -1.529 -19.808 -4.436 1.00 43.84 92 ALA A O 1
ATOM 712 N N . GLY A 1 93 ? -2.106 -21.878 -5.079 1.00 42.00 93 GLY A N 1
ATOM 713 C CA . GLY A 1 93 ? -1.074 -22.607 -4.332 1.00 42.00 93 GLY A CA 1
ATOM 714 C C . GLY A 1 93 ? -0.352 -23.725 -5.096 1.00 42.00 93 GLY A C 1
ATOM 715 O O . GLY A 1 93 ? 0.433 -24.437 -4.477 1.00 42.00 93 GLY A O 1
ATOM 716 N N . ALA A 1 94 ? -0.587 -23.906 -6.403 1.00 35.78 94 ALA A N 1
ATOM 717 C CA . ALA A 1 94 ? 0.078 -24.948 -7.194 1.00 35.78 94 ALA A CA 1
ATOM 718 C C . ALA A 1 94 ? 0.570 -24.420 -8.553 1.00 35.78 94 ALA A C 1
ATOM 720 O O . ALA A 1 94 ? -0.226 -24.043 -9.412 1.00 35.78 94 ALA A O 1
ATOM 721 N N . SER A 1 95 ? 1.889 -24.428 -8.756 1.00 35.81 95 SER A N 1
ATOM 722 C CA . SER A 1 95 ? 2.514 -24.179 -10.060 1.00 35.81 95 SER A CA 1
ATOM 723 C C . SER A 1 95 ? 2.267 -25.367 -11.001 1.00 35.81 95 SER A C 1
ATOM 725 O O . SER A 1 95 ? 2.581 -26.494 -10.612 1.00 35.81 95 SER A O 1
ATOM 727 N N . PRO A 1 96 ? 1.772 -25.169 -12.236 1.00 44.91 96 PRO A N 1
ATOM 728 C CA . PRO A 1 96 ? 1.662 -26.252 -13.204 1.00 44.91 96 PRO A CA 1
ATOM 729 C C . PRO A 1 96 ? 2.991 -26.455 -13.947 1.00 44.91 96 PRO A C 1
ATOM 731 O O . PRO A 1 96 ? 3.380 -25.640 -14.781 1.00 44.91 96 PRO A O 1
ATOM 734 N N . LEU A 1 97 ? 3.659 -27.578 -13.683 1.00 37.06 97 LEU A N 1
ATOM 735 C CA . LEU A 1 97 ? 4.665 -28.154 -14.578 1.00 37.06 97 LEU A CA 1
ATOM 736 C C . LEU A 1 97 ? 4.031 -29.330 -15.340 1.00 37.06 97 LEU A C 1
ATOM 738 O O . LEU A 1 97 ? 3.493 -30.239 -14.720 1.00 37.06 97 LEU A O 1
ATOM 742 N N . PHE A 1 98 ? 4.118 -29.280 -16.673 1.00 43.75 98 PHE A N 1
ATOM 743 C CA . PHE A 1 98 ? 3.944 -30.366 -17.656 1.00 43.75 98 PHE A CA 1
ATOM 744 C C . PHE A 1 98 ? 2.777 -31.379 -17.519 1.00 43.75 98 PHE A C 1
ATOM 746 O O . PHE A 1 98 ? 2.840 -32.344 -16.764 1.00 43.75 98 PHE A O 1
ATOM 753 N N . ALA A 1 99 ? 1.810 -31.276 -18.440 1.00 32.94 99 ALA A N 1
ATOM 754 C CA . ALA A 1 99 ? 1.059 -32.403 -19.021 1.00 32.94 99 ALA A CA 1
ATOM 755 C C . ALA A 1 99 ? 0.633 -31.981 -20.447 1.00 32.94 99 ALA A C 1
ATOM 757 O O . ALA A 1 99 ? -0.091 -31.003 -20.597 1.00 32.94 99 ALA A O 1
ATOM 758 N N . THR A 1 100 ? 1.228 -32.473 -21.538 1.00 35.12 100 THR A N 1
ATOM 759 C CA . THR A 1 100 ? 1.181 -33.840 -22.107 1.00 35.12 100 THR A CA 1
ATOM 760 C C . THR A 1 100 ? -0.218 -34.223 -22.606 1.00 35.12 100 THR A C 1
ATOM 762 O O . THR A 1 100 ? -1.164 -34.330 -21.832 1.00 35.12 100 THR A O 1
ATOM 765 N N . ASN A 1 101 ? -0.330 -34.428 -23.924 1.00 39.28 101 ASN A N 1
ATOM 766 C CA . ASN A 1 101 ? -1.573 -34.697 -24.658 1.00 39.28 101 ASN A CA 1
ATOM 767 C C . ASN A 1 101 ? -2.324 -35.953 -24.183 1.00 39.28 101 ASN A C 1
ATOM 769 O O . ASN A 1 101 ? -1.743 -37.036 -24.168 1.00 39.28 101 ASN A O 1
ATOM 773 N N . VAL A 1 102 ? -3.647 -35.839 -24.002 1.00 34.22 102 VAL A N 1
ATOM 774 C CA . VAL A 1 102 ? -4.605 -36.955 -24.132 1.00 34.22 102 VAL A CA 1
ATOM 775 C C . VAL A 1 102 ? -5.908 -36.435 -24.771 1.00 34.22 102 VAL A C 1
ATOM 777 O O . VAL A 1 102 ? -6.491 -35.489 -24.240 1.00 34.22 102 VAL A O 1
ATOM 780 N N . PRO A 1 103 ? -6.395 -37.012 -25.887 1.00 46.38 103 PRO A N 1
ATOM 781 C CA . PRO A 1 103 ? -7.697 -36.677 -26.467 1.00 46.38 103 PRO A CA 1
ATOM 782 C C . PRO A 1 103 ? -8.790 -37.679 -26.046 1.00 46.38 103 PRO A C 1
ATOM 784 O O . PRO A 1 103 ? -8.585 -38.886 -26.153 1.00 46.38 103 PRO A O 1
ATOM 787 N N . GLY A 1 104 ? -9.986 -37.212 -25.654 1.00 31.73 104 GLY A N 1
ATOM 788 C CA . GLY A 1 104 ? -11.136 -38.118 -25.500 1.00 31.73 104 GLY A CA 1
ATOM 789 C C . GLY A 1 104 ? -12.365 -37.611 -24.731 1.00 31.73 104 GLY A C 1
ATOM 790 O O . GLY A 1 104 ? -12.351 -37.571 -23.510 1.00 31.73 104 GLY A O 1
ATOM 791 N N . LEU A 1 105 ? -13.458 -37.420 -25.484 1.00 31.47 105 LEU A N 1
ATOM 792 C CA . LEU A 1 105 ? -14.884 -37.503 -25.100 1.00 31.47 105 LEU A CA 1
ATOM 793 C C . LEU A 1 105 ? -15.565 -36.365 -24.283 1.00 31.47 105 LEU A C 1
ATOM 795 O O . LEU A 1 105 ? -14.974 -35.797 -23.368 1.00 31.47 105 LEU A O 1
ATOM 799 N N . PRO A 1 106 ? -16.843 -36.038 -24.605 1.00 53.22 106 PRO A N 1
ATOM 800 C CA . PRO A 1 106 ? -17.644 -35.009 -23.933 1.00 53.22 106 PRO A CA 1
ATOM 801 C C . PRO A 1 106 ? -18.690 -35.585 -22.957 1.00 53.22 106 PRO A C 1
ATOM 803 O O . PRO A 1 106 ? -19.107 -36.735 -23.085 1.00 53.22 106 PRO A O 1
ATOM 806 N N . VAL A 1 107 ? -19.232 -34.741 -22.070 1.00 35.62 107 VAL A N 1
ATOM 807 C CA . VAL A 1 107 ? -20.511 -35.009 -21.380 1.00 35.62 107 VAL A CA 1
ATOM 808 C C . VAL A 1 107 ? -21.328 -33.728 -21.186 1.00 35.62 107 VAL A C 1
ATOM 810 O O . VAL A 1 107 ? -20.789 -32.679 -20.839 1.00 35.62 107 VAL A O 1
ATOM 813 N N . SER A 1 108 ? -22.638 -33.823 -21.429 1.00 37.03 108 SER A N 1
ATOM 814 C CA . SER A 1 108 ? -23.620 -32.737 -21.301 1.00 37.03 108 SER A CA 1
ATOM 815 C C . SER A 1 108 ? -24.425 -32.809 -20.003 1.00 37.03 108 SER A C 1
ATOM 817 O O . SER A 1 108 ? -24.869 -33.884 -19.618 1.00 37.03 108 SER A O 1
ATOM 819 N N . SER A 1 109 ? -24.742 -31.638 -19.446 1.00 32.25 109 SER A N 1
ATOM 820 C CA . SER A 1 109 ? -25.969 -31.311 -18.685 1.00 32.25 109 SER A CA 1
ATOM 821 C C . SER A 1 109 ? -25.910 -29.799 -18.413 1.00 32.25 109 SER A C 1
ATOM 823 O O . SER A 1 109 ? -24.917 -29.341 -17.858 1.00 32.25 109 SER A O 1
ATOM 825 N N . THR A 1 110 ? -26.794 -28.915 -18.883 1.00 34.50 110 THR A N 1
ATOM 826 C CA . THR A 1 110 ? -28.271 -28.885 -18.842 1.00 34.50 110 THR A CA 1
ATOM 827 C C . THR A 1 110 ? -28.814 -28.907 -17.412 1.00 34.50 110 THR A C 1
ATOM 829 O O . THR A 1 110 ? -28.964 -29.968 -16.818 1.00 34.50 110 THR A O 1
ATOM 832 N N . GLY A 1 111 ? -29.145 -27.723 -16.885 1.00 32.00 111 GLY A N 1
ATOM 833 C CA . GLY A 1 111 ? -29.787 -27.532 -15.582 1.00 32.00 111 GLY A CA 1
ATOM 834 C C . GLY A 1 111 ? -30.402 -26.133 -15.474 1.00 32.00 111 GLY A C 1
ATOM 835 O O . GLY A 1 111 ? -29.694 -25.158 -15.249 1.00 32.00 111 GLY A O 1
ATOM 836 N N . VAL A 1 112 ? -31.720 -26.037 -15.671 1.00 38.28 112 VAL A N 1
ATOM 837 C CA . VAL A 1 112 ? -32.517 -24.796 -15.621 1.00 38.28 112 VAL A CA 1
ATOM 838 C C . VAL A 1 112 ? -33.470 -24.864 -14.430 1.00 38.28 112 VAL A C 1
ATOM 840 O O . VAL A 1 112 ? -34.311 -25.755 -14.435 1.00 38.28 112 VAL A O 1
ATOM 843 N N . ILE A 1 113 ? -33.413 -23.914 -13.483 1.00 33.50 113 ILE A N 1
ATOM 844 C CA . ILE A 1 113 ? -34.493 -23.578 -12.518 1.00 33.50 113 ILE A CA 1
ATOM 845 C C . ILE A 1 113 ? -34.445 -22.044 -12.227 1.00 33.50 113 ILE A C 1
ATOM 847 O O . ILE A 1 113 ? -33.350 -21.479 -12.290 1.00 33.50 113 ILE A O 1
ATOM 851 N N . PRO A 1 114 ? -35.577 -21.330 -11.992 1.00 46.38 114 PRO A N 1
ATOM 852 C CA . PRO A 1 114 ? -35.660 -19.874 -12.196 1.00 46.38 114 PRO A CA 1
ATOM 853 C C . PRO A 1 114 ? -35.841 -18.998 -10.929 1.00 46.38 114 PRO A C 1
ATOM 855 O O . PRO A 1 114 ? -36.047 -19.492 -9.829 1.00 46.38 114 PRO A O 1
ATOM 858 N N . MET A 1 115 ? -35.820 -17.673 -11.161 1.00 42.75 115 MET A N 1
ATOM 859 C CA . MET A 1 115 ? -36.441 -16.551 -10.415 1.00 42.75 115 MET A CA 1
ATOM 860 C C . MET A 1 115 ? -36.854 -16.712 -8.936 1.00 42.75 115 MET A C 1
ATOM 862 O O . MET A 1 115 ? -37.782 -17.452 -8.625 1.00 42.75 115 MET A O 1
ATOM 866 N N . GLN A 1 116 ? -36.437 -15.737 -8.110 1.00 34.62 116 GLN A N 1
ATOM 867 C CA . GLN A 1 116 ? -37.343 -15.098 -7.138 1.00 34.62 116 GLN A CA 1
ATOM 868 C C . GLN A 1 116 ? -36.960 -13.633 -6.827 1.00 34.62 116 GLN A C 1
ATOM 870 O O . GLN A 1 116 ? -35.809 -13.320 -6.538 1.00 34.62 116 GLN A O 1
ATOM 875 N N . ARG A 1 117 ? -37.950 -12.727 -6.892 1.00 41.44 117 ARG A N 1
ATOM 876 C CA . ARG A 1 117 ? -37.930 -11.383 -6.267 1.00 41.44 117 ARG A CA 1
ATOM 877 C C . ARG A 1 117 ? -38.285 -11.526 -4.777 1.00 41.44 117 ARG A C 1
ATOM 879 O O . ARG A 1 117 ? -39.013 -12.460 -4.443 1.00 41.44 117 ARG A O 1
ATOM 886 N N . PRO A 1 118 ? -37.924 -10.554 -3.917 1.00 52.72 118 PRO A N 1
ATOM 887 C CA . PRO A 1 118 ? -39.001 -9.667 -3.452 1.00 52.72 118 PRO A CA 1
ATOM 888 C C . PRO A 1 118 ? -38.633 -8.185 -3.208 1.00 52.72 118 PRO A C 1
ATOM 890 O O . PRO A 1 118 ? -37.560 -7.848 -2.732 1.00 52.72 118 PRO A O 1
ATOM 893 N N . LEU A 1 119 ? -39.639 -7.352 -3.505 1.00 33.91 119 LEU A N 1
ATOM 894 C CA . LEU A 1 119 ? -40.159 -6.178 -2.779 1.00 33.91 119 LEU A CA 1
ATOM 895 C C . LEU A 1 119 ? -39.287 -4.972 -2.362 1.00 33.91 119 LEU A C 1
ATOM 897 O O . LEU A 1 119 ? -38.196 -5.053 -1.816 1.00 33.91 119 LEU A O 1
ATOM 901 N N . GLN A 1 120 ? -39.917 -3.813 -2.574 1.00 41.72 120 GLN A N 1
ATOM 902 C CA . GLN A 1 120 ? -39.549 -2.480 -2.101 1.00 41.72 120 GLN A CA 1
ATOM 903 C C . GLN A 1 120 ? -39.968 -2.279 -0.636 1.00 41.72 120 GLN A C 1
ATOM 905 O O . GLN A 1 120 ? -40.962 -2.854 -0.193 1.00 41.72 120 GLN A O 1
ATOM 910 N N . SER A 1 121 ? -39.336 -1.327 0.050 1.00 42.81 121 SER A N 1
ATOM 911 C CA . SER A 1 121 ? -39.937 -0.632 1.194 1.00 42.81 121 SER A CA 1
ATOM 912 C C . SER A 1 121 ? -39.553 0.855 1.188 1.00 42.81 121 SER A C 1
ATOM 914 O O . SER A 1 121 ? -38.380 1.219 1.162 1.00 42.81 121 SER A O 1
ATOM 916 N N . GLN A 1 122 ? -40.567 1.725 1.163 1.00 43.47 122 GLN A N 1
ATOM 917 C CA . GLN A 1 122 ? -40.442 3.179 1.313 1.00 43.47 122 GLN A CA 1
ATOM 918 C C . GLN A 1 122 ? -40.663 3.559 2.787 1.00 43.47 122 GLN A C 1
ATOM 920 O O . GLN A 1 122 ? -41.731 3.260 3.313 1.00 43.47 122 GLN A O 1
ATOM 925 N N . VAL A 1 123 ? -39.696 4.238 3.419 1.00 38.47 123 VAL A N 1
ATOM 926 C CA . VAL A 1 123 ? -39.772 4.914 4.740 1.00 38.47 123 VAL A CA 1
ATOM 927 C C . VAL A 1 123 ? -38.671 5.996 4.766 1.00 38.47 123 VAL A C 1
ATOM 929 O O . VAL A 1 123 ? -37.567 5.695 4.324 1.00 38.47 123 VAL A O 1
ATOM 932 N N . THR A 1 124 ? -38.799 7.231 5.271 1.00 37.09 124 THR A N 1
ATOM 933 C CA . THR A 1 124 ? -39.928 8.169 5.492 1.00 37.09 124 THR A CA 1
ATOM 934 C C . THR A 1 124 ? -39.313 9.589 5.573 1.00 37.09 124 THR A C 1
ATOM 936 O O . THR A 1 124 ? -38.132 9.725 5.888 1.00 37.09 124 THR A O 1
ATOM 939 N N . GLN A 1 125 ? -40.066 10.655 5.270 1.00 39.12 125 GLN A N 1
ATOM 940 C CA . GLN A 1 125 ? -39.604 12.052 5.400 1.00 39.12 125 GLN A CA 1
ATOM 941 C C . GLN A 1 125 ? -39.854 12.630 6.807 1.00 39.12 125 GLN A C 1
ATOM 943 O O . GLN A 1 125 ? -40.862 12.298 7.425 1.00 39.12 125 GLN A O 1
ATOM 948 N N . GLY A 1 126 ? -39.047 13.612 7.230 1.00 36.12 126 GLY A N 1
ATOM 949 C CA . GLY A 1 126 ? -39.507 14.665 8.150 1.00 36.12 126 GLY A CA 1
ATOM 950 C C . GLY A 1 126 ? -38.566 15.042 9.298 1.00 36.12 126 GLY A C 1
ATOM 951 O O . GLY A 1 126 ? -37.814 14.212 9.791 1.00 36.12 126 GLY A O 1
ATOM 952 N N . LEU A 1 127 ? -38.718 16.298 9.750 1.00 37.72 127 LEU A N 1
ATOM 953 C CA . LEU A 1 127 ? -38.003 16.983 10.845 1.00 37.72 127 LEU A CA 1
ATOM 954 C C . LEU A 1 127 ? -36.527 17.326 10.515 1.00 37.72 127 LEU A C 1
ATOM 956 O O . LEU A 1 127 ? -35.729 16.456 10.200 1.00 37.72 127 LEU A O 1
ATOM 960 N N . GLY A 1 128 ? -36.059 18.577 10.547 1.00 39.59 128 GLY A N 1
ATOM 961 C CA . GLY A 1 128 ? -36.660 19.821 11.041 1.00 39.59 128 GLY A CA 1
ATOM 962 C C . GLY A 1 128 ? -35.788 20.416 12.146 1.00 39.59 128 GLY A C 1
ATOM 963 O O . GLY A 1 128 ? -36.041 20.154 13.315 1.00 39.59 128 GLY A O 1
ATOM 964 N N . PHE A 1 129 ? -34.766 21.198 11.778 1.00 37.75 129 PHE A N 1
ATOM 965 C CA . PHE A 1 129 ? -33.846 21.834 12.728 1.00 37.75 129 PHE A CA 1
ATOM 966 C C . PHE A 1 129 ? -33.842 23.361 12.593 1.00 37.75 129 PHE A C 1
ATOM 968 O O . PHE A 1 129 ? -33.789 23.916 11.497 1.00 37.75 129 PHE A O 1
ATOM 975 N N . THR A 1 130 ? -33.929 24.007 13.752 1.00 50.19 130 THR A N 1
ATOM 976 C CA . THR A 1 130 ? -34.032 25.449 14.015 1.00 50.19 130 THR A CA 1
ATOM 977 C C . THR A 1 130 ? -32.646 26.128 14.082 1.00 50.19 130 THR A C 1
ATOM 979 O O . THR A 1 130 ? -31.629 25.435 13.990 1.00 50.19 130 THR A O 1
ATOM 982 N N . PRO A 1 131 ? -32.552 27.478 14.130 1.00 51.91 131 PRO A N 1
ATOM 983 C CA . PRO A 1 131 ? -31.313 28.169 13.773 1.00 51.91 131 PRO A CA 1
ATOM 984 C C . PRO A 1 131 ? -30.196 28.084 14.822 1.00 51.91 131 PRO A C 1
ATOM 986 O O . PRO A 1 131 ? -30.410 27.909 16.017 1.00 51.91 131 PRO A O 1
ATOM 989 N N . ARG A 1 132 ? -28.975 28.240 14.308 1.00 41.84 132 ARG A N 1
ATOM 990 C CA . ARG A 1 132 ? -27.684 28.112 14.990 1.00 41.84 132 ARG A CA 1
ATOM 991 C C . ARG A 1 132 ? -27.323 29.386 15.759 1.00 41.84 132 ARG A C 1
ATOM 993 O O . ARG A 1 132 ? -27.192 30.441 15.144 1.00 41.84 132 ARG A O 1
ATOM 1000 N N . GLU A 1 133 ? -27.084 29.265 17.061 1.00 39.47 133 GLU A N 1
ATOM 1001 C CA . GLU A 1 133 ? -26.549 30.357 17.884 1.00 39.47 133 GLU A CA 1
ATOM 1002 C C . GLU A 1 133 ? -25.063 30.640 17.593 1.00 39.47 133 GLU A C 1
ATOM 1004 O O . GLU A 1 133 ? -24.281 29.754 17.226 1.00 39.47 133 GLU A O 1
ATOM 1009 N N . THR A 1 134 ? -24.681 31.906 17.752 1.00 39.16 134 THR A N 1
ATOM 1010 C CA . THR A 1 134 ? -23.346 32.446 17.469 1.00 39.16 134 THR A CA 1
ATOM 1011 C C . THR A 1 134 ? -22.434 32.313 18.697 1.00 39.16 134 THR A C 1
ATOM 1013 O O . THR A 1 134 ? -22.750 32.899 19.731 1.00 39.16 134 THR A O 1
ATOM 1016 N N . PRO A 1 135 ? -21.282 31.616 18.630 1.00 52.16 135 PRO A N 1
ATOM 1017 C CA . PRO A 1 135 ? -20.348 31.571 19.752 1.00 52.16 135 PRO A CA 1
ATOM 1018 C C . PRO A 1 135 ? -19.513 32.857 19.854 1.00 52.16 135 PRO A C 1
ATOM 1020 O O . PRO A 1 135 ? -18.896 33.304 18.885 1.00 52.16 135 PRO A O 1
ATOM 1023 N N . THR A 1 136 ? -19.469 33.427 21.057 1.00 39.94 136 THR A N 1
ATOM 1024 C CA . THR A 1 136 ? -18.706 34.632 21.411 1.00 39.94 136 THR A CA 1
ATOM 1025 C C . THR A 1 136 ? -17.193 34.417 21.295 1.00 39.94 136 THR A C 1
ATOM 1027 O O . THR A 1 136 ? -16.651 33.436 21.803 1.00 39.94 136 THR A O 1
ATOM 1030 N N . ILE A 1 137 ? -16.493 35.370 20.674 1.00 42.94 137 ILE A N 1
ATOM 1031 C CA . ILE A 1 137 ? -15.033 35.349 20.516 1.00 42.94 137 ILE A CA 1
ATOM 1032 C C . ILE A 1 137 ? -14.361 35.736 21.843 1.00 42.94 137 ILE A C 1
ATOM 1034 O O . ILE A 1 137 ? -14.523 36.859 22.318 1.00 42.94 137 ILE A O 1
ATOM 1038 N N . PHE A 1 138 ? -13.563 34.832 22.417 1.00 41.50 138 PHE A N 1
ATOM 1039 C CA . PHE A 1 138 ? -12.648 35.151 23.518 1.00 41.50 138 PHE A CA 1
ATOM 1040 C C . PHE A 1 138 ? -11.286 35.612 22.980 1.00 41.50 138 PHE A C 1
ATOM 1042 O O . PHE A 1 138 ? -10.721 34.994 22.078 1.00 41.50 138 PHE A O 1
ATOM 1049 N N . ALA A 1 139 ? -10.751 36.691 23.554 1.00 50.97 139 ALA A N 1
ATOM 1050 C CA . ALA A 1 139 ? -9.466 37.264 23.158 1.00 50.97 139 ALA A CA 1
ATOM 1051 C C . ALA A 1 139 ? -8.272 36.346 23.519 1.00 50.97 139 ALA A C 1
ATOM 1053 O O . ALA A 1 139 ? -8.289 35.704 24.576 1.00 50.97 139 ALA A O 1
ATOM 1054 N N . PRO A 1 140 ? -7.211 36.299 22.689 1.00 54.09 140 PRO A N 1
ATOM 1055 C CA . PRO A 1 140 ? -6.033 35.480 22.956 1.00 54.09 140 PRO A CA 1
ATOM 1056 C C . PRO A 1 140 ? -5.230 36.020 24.149 1.00 54.09 140 PRO A C 1
ATOM 1058 O O . PRO A 1 140 ? -4.930 37.211 24.232 1.00 54.09 140 PRO A O 1
ATOM 1061 N N . ARG A 1 141 ? -4.831 35.128 25.065 1.00 49.88 141 ARG A N 1
ATOM 1062 C CA . ARG A 1 141 ? -3.874 35.458 26.130 1.00 49.88 141 ARG A CA 1
ATOM 1063 C C . ARG A 1 141 ? -2.446 35.405 25.590 1.00 49.88 141 ARG A C 1
ATOM 1065 O O . ARG A 1 141 ? -2.054 34.421 24.970 1.00 49.88 141 ARG A O 1
ATOM 1072 N N . ILE A 1 142 ? -1.676 36.450 25.879 1.00 50.72 142 ILE A N 1
ATOM 1073 C CA . ILE A 1 142 ? -0.254 36.557 25.536 1.00 50.72 142 ILE A CA 1
ATOM 1074 C C . ILE A 1 142 ? 0.543 35.566 26.411 1.00 50.72 142 ILE A C 1
ATOM 1076 O O . ILE A 1 142 ? 0.391 35.611 27.634 1.00 50.72 142 ILE A O 1
ATOM 1080 N N . PRO A 1 143 ? 1.374 34.675 25.837 1.00 51.50 143 PRO A N 1
ATOM 1081 C CA . PRO A 1 143 ? 2.224 33.782 26.616 1.00 51.50 143 PRO A CA 1
ATOM 1082 C C . PRO A 1 143 ? 3.416 34.533 27.227 1.00 51.50 143 PRO A C 1
ATOM 1084 O O . PRO A 1 143 ? 4.101 35.305 26.558 1.00 51.50 143 PRO A O 1
ATOM 1087 N N . THR A 1 144 ? 3.676 34.281 28.508 1.00 63.41 144 THR A N 1
ATOM 1088 C CA . THR A 1 144 ? 4.807 34.839 29.262 1.00 63.41 144 THR A CA 1
ATOM 1089 C C . THR A 1 144 ? 6.129 34.192 28.811 1.00 63.41 144 THR A C 1
ATOM 1091 O O . THR A 1 144 ? 6.154 32.972 28.635 1.00 63.41 144 THR A O 1
ATOM 1094 N N . PRO A 1 145 ? 7.237 34.942 28.642 1.00 55.16 145 PRO A N 1
ATOM 1095 C CA . PRO A 1 145 ? 8.513 34.367 28.214 1.00 55.16 145 PRO A CA 1
ATOM 1096 C C . PRO A 1 145 ? 9.097 33.400 29.254 1.00 55.16 145 PRO A C 1
ATOM 1098 O O . PRO A 1 145 ? 9.116 33.677 30.454 1.00 55.16 145 PRO A O 1
ATOM 1101 N N . GLN A 1 146 ? 9.596 32.262 28.771 1.00 63.72 146 GLN A N 1
ATOM 1102 C CA . GLN A 1 146 ? 10.210 31.206 29.576 1.00 63.72 146 GLN A CA 1
ATOM 1103 C C . GLN A 1 146 ? 11.711 31.507 29.795 1.00 63.72 146 GLN A C 1
ATOM 1105 O O . GLN A 1 146 ? 12.366 31.971 28.859 1.00 63.72 146 GLN A O 1
ATOM 1110 N N . PRO A 1 147 ? 12.278 31.281 30.998 1.00 68.06 147 PRO A N 1
ATOM 1111 C CA . PRO A 1 147 ? 13.685 31.579 31.275 1.00 68.06 147 PRO A CA 1
ATOM 1112 C C . PRO A 1 147 ? 14.651 30.677 30.479 1.00 68.06 147 PRO A C 1
ATOM 1114 O O . PRO A 1 147 ? 14.291 29.547 30.134 1.00 68.06 147 PRO A O 1
ATOM 1117 N N . PRO A 1 148 ? 15.882 31.148 30.196 1.00 64.19 148 PRO A N 1
ATOM 1118 C CA . PRO A 1 148 ? 16.846 30.422 29.374 1.00 64.19 148 PRO A CA 1
ATOM 1119 C C . PRO A 1 148 ? 17.306 29.119 30.039 1.00 64.19 148 PRO A C 1
ATOM 1121 O O . PRO A 1 148 ? 17.720 29.099 31.198 1.00 64.19 148 PRO A O 1
ATOM 1124 N N . VAL A 1 149 ? 17.262 28.028 29.273 1.00 59.16 149 VAL A N 1
ATOM 1125 C CA . VAL A 1 149 ? 17.740 26.704 29.691 1.00 59.16 149 VAL A CA 1
ATOM 1126 C C . VAL A 1 149 ? 19.268 26.657 29.591 1.00 59.16 149 VAL A C 1
ATOM 1128 O O . VAL A 1 149 ? 19.846 27.119 28.608 1.00 59.16 149 VAL A O 1
ATOM 1131 N N . ALA A 1 150 ? 19.922 26.105 30.615 1.00 59.31 150 ALA A N 1
ATOM 1132 C CA . ALA A 1 150 ? 21.377 25.971 30.670 1.00 59.31 150 ALA A CA 1
ATOM 1133 C C . ALA A 1 150 ? 21.921 25.027 29.570 1.00 59.31 150 ALA A C 1
ATOM 1135 O O . ALA A 1 150 ? 21.234 24.076 29.193 1.00 59.31 150 ALA A O 1
ATOM 1136 N N . PRO A 1 151 ? 23.150 25.250 29.063 1.00 57.56 151 PRO A N 1
ATOM 1137 C CA . PRO A 1 151 ? 23.718 24.438 27.991 1.00 57.56 151 PRO A CA 1
ATOM 1138 C C . PRO A 1 151 ? 24.000 22.998 28.442 1.00 57.56 151 PRO A C 1
ATOM 1140 O O . PRO A 1 151 ? 24.729 22.758 29.405 1.00 57.56 151 PRO A O 1
ATOM 1143 N N . THR A 1 152 ? 23.447 22.036 27.704 1.00 56.94 152 THR A N 1
ATOM 1144 C CA . THR A 1 152 ? 23.697 20.598 27.870 1.00 56.94 152 THR A CA 1
ATOM 1145 C C . THR A 1 152 ? 25.171 20.268 27.586 1.00 56.94 152 THR A C 1
ATOM 1147 O O . THR A 1 152 ? 25.702 20.749 26.582 1.00 56.94 152 THR A O 1
ATOM 1150 N N . PRO A 1 153 ? 25.851 19.444 28.409 1.00 59.69 153 PRO A N 1
ATOM 1151 C CA . PRO A 1 153 ? 27.250 19.089 28.178 1.00 59.69 153 PRO A CA 1
ATOM 1152 C C . PRO A 1 153 ? 27.440 18.259 26.900 1.00 59.69 153 PRO A C 1
ATOM 1154 O O . PRO A 1 153 ? 26.676 17.337 26.613 1.00 59.69 153 PRO A O 1
ATOM 1157 N N . THR A 1 154 ? 28.497 18.578 26.153 1.00 54.22 154 THR A N 1
ATOM 1158 C CA . THR A 1 154 ? 28.896 17.887 24.920 1.00 54.22 154 THR A CA 1
ATOM 1159 C C . THR A 1 154 ? 29.247 16.417 25.197 1.00 54.22 154 THR A C 1
ATOM 1161 O O . THR A 1 154 ? 30.059 16.162 26.090 1.00 54.22 154 THR A O 1
ATOM 1164 N N . PRO A 1 155 ? 28.704 15.441 24.444 1.00 54.09 155 PRO A N 1
ATOM 1165 C CA . PRO A 1 155 ? 29.052 14.035 24.624 1.00 54.09 155 PRO A CA 1
ATOM 1166 C C . PRO A 1 155 ? 30.501 13.759 24.201 1.00 54.09 155 PRO A C 1
ATOM 1168 O O . PRO A 1 155 ? 30.955 14.197 23.144 1.00 54.09 155 PRO A O 1
ATOM 1171 N N . THR A 1 156 ? 31.224 13.005 25.027 1.00 49.66 156 THR A N 1
ATOM 1172 C CA . THR A 1 156 ? 32.596 12.564 24.763 1.00 49.66 156 THR A CA 1
ATOM 1173 C C . THR A 1 156 ? 32.645 11.524 23.644 1.00 49.66 156 THR A C 1
ATOM 1175 O O . THR A 1 156 ? 31.933 10.521 23.674 1.00 49.66 156 THR A O 1
ATOM 1178 N N . THR A 1 157 ? 33.524 11.747 22.666 1.00 50.44 157 THR A N 1
ATOM 1179 C CA . THR A 1 157 ? 33.755 10.842 21.533 1.00 50.44 157 THR A CA 1
ATOM 1180 C C . THR A 1 157 ? 34.205 9.454 22.014 1.00 50.44 157 THR A C 1
ATOM 1182 O O . THR A 1 157 ? 35.164 9.378 22.785 1.00 50.44 157 THR A O 1
ATOM 1185 N N . PRO A 1 158 ? 33.574 8.350 21.570 1.00 54.62 158 PRO A N 1
ATOM 1186 C CA . PRO A 1 158 ? 33.987 7.009 21.969 1.00 54.62 158 PRO A CA 1
ATOM 1187 C C . PRO A 1 158 ? 35.353 6.640 21.376 1.00 54.62 158 PRO A C 1
ATOM 1189 O O . PRO A 1 158 ? 35.614 6.837 20.188 1.00 54.62 158 PRO A O 1
ATOM 1192 N N . THR A 1 159 ? 36.214 6.070 22.217 1.00 55.41 159 THR A N 1
ATOM 1193 C CA . THR A 1 159 ? 37.533 5.547 21.845 1.00 55.41 159 THR A CA 1
ATOM 1194 C C . THR A 1 159 ? 37.409 4.467 20.769 1.00 55.41 159 THR A C 1
ATOM 1196 O O . THR A 1 159 ? 36.644 3.516 20.928 1.00 55.41 159 THR A O 1
ATOM 1199 N N . ALA A 1 160 ? 38.187 4.584 19.691 1.00 52.44 160 ALA A N 1
ATOM 1200 C CA . ALA A 1 160 ? 38.218 3.585 18.628 1.00 52.44 160 ALA A CA 1
ATOM 1201 C C . ALA A 1 160 ? 38.689 2.221 19.167 1.00 52.44 160 ALA A C 1
ATOM 1203 O O . ALA A 1 160 ? 39.777 2.120 19.739 1.00 52.44 160 ALA A O 1
ATOM 1204 N N . LEU A 1 161 ? 37.887 1.168 18.966 1.00 53.12 161 LEU A N 1
ATOM 1205 C CA . LEU A 1 161 ? 38.333 -0.200 19.232 1.00 53.12 161 LEU A CA 1
ATOM 1206 C C . LEU A 1 161 ? 39.454 -0.585 18.260 1.00 53.12 161 LEU A C 1
ATOM 1208 O O . LEU A 1 161 ? 39.405 -0.263 17.072 1.00 53.12 161 LEU A O 1
ATOM 1212 N N . ALA A 1 162 ? 40.448 -1.307 18.776 1.00 55.75 162 ALA A N 1
ATOM 1213 C CA . ALA A 1 162 ? 41.541 -1.844 17.978 1.00 55.75 162 ALA A CA 1
ATOM 1214 C C . ALA A 1 162 ? 41.020 -2.794 16.885 1.00 55.75 162 ALA A C 1
ATOM 1216 O O . ALA A 1 162 ? 40.106 -3.587 17.118 1.00 55.75 162 ALA A O 1
ATOM 1217 N N . ALA A 1 163 ? 41.625 -2.720 15.698 1.00 59.56 163 ALA A N 1
ATOM 1218 C CA . ALA A 1 163 ? 41.266 -3.578 14.575 1.00 59.56 163 ALA A CA 1
ATOM 1219 C C . ALA A 1 163 ? 41.517 -5.066 14.905 1.00 59.56 163 ALA A C 1
ATOM 1221 O O . ALA A 1 163 ? 42.527 -5.387 15.540 1.00 59.56 163 ALA A O 1
ATOM 1222 N N . PRO A 1 164 ? 40.638 -5.988 14.469 1.00 58.44 164 PRO A N 1
ATOM 1223 C CA . PRO A 1 164 ? 40.837 -7.414 14.688 1.00 58.44 164 PRO A CA 1
ATOM 1224 C C . PRO A 1 164 ? 42.076 -7.908 13.934 1.00 58.44 164 PRO A C 1
ATOM 1226 O O . PRO A 1 164 ? 42.221 -7.692 12.730 1.00 58.44 164 PRO A O 1
ATOM 1229 N N . VAL A 1 165 ? 42.962 -8.605 14.649 1.00 60.38 165 VAL A N 1
ATOM 1230 C CA . VAL A 1 165 ? 44.136 -9.261 14.064 1.00 60.38 165 VAL A CA 1
ATOM 1231 C C . VAL A 1 165 ? 43.661 -10.430 13.203 1.00 60.38 165 VAL A C 1
ATOM 1233 O O . VAL A 1 165 ? 43.237 -11.462 13.720 1.00 60.38 165 VAL A O 1
ATOM 1236 N N . VAL A 1 166 ? 43.726 -10.263 11.883 1.00 53.50 166 VAL A N 1
ATOM 1237 C CA . VAL A 1 166 ? 43.442 -11.337 10.925 1.00 53.50 166 VAL A CA 1
ATOM 1238 C C . VAL A 1 166 ? 44.597 -12.349 10.983 1.00 53.50 166 VAL A C 1
ATOM 1240 O O . VAL A 1 166 ? 45.749 -11.943 10.803 1.00 53.50 166 VAL A O 1
ATOM 1243 N N . PRO A 1 167 ? 44.344 -13.646 11.246 1.00 67.44 167 PRO A N 1
ATOM 1244 C CA . PRO A 1 167 ? 45.402 -14.651 11.253 1.00 67.44 167 PRO A CA 1
ATOM 1245 C C . PRO A 1 167 ? 46.013 -14.809 9.848 1.00 67.44 167 PRO A C 1
ATOM 1247 O O . PRO A 1 167 ? 45.298 -14.665 8.852 1.00 67.44 167 PRO A O 1
ATOM 1250 N N . PRO A 1 168 ? 47.320 -15.112 9.739 1.00 62.69 168 PRO A N 1
ATOM 1251 C CA . PRO A 1 168 ? 47.986 -15.240 8.449 1.00 62.69 168 PRO A CA 1
ATOM 1252 C C . PRO A 1 168 ? 47.359 -16.363 7.618 1.00 62.69 168 PRO A C 1
ATOM 1254 O O . PRO A 1 168 ? 47.171 -17.484 8.094 1.00 62.69 168 PRO A O 1
ATOM 1257 N N . LEU A 1 169 ? 47.053 -16.044 6.360 1.00 49.84 169 LEU A N 1
ATOM 1258 C CA . LEU A 1 169 ? 46.461 -16.966 5.399 1.00 49.84 169 LEU A CA 1
ATOM 1259 C C . LEU A 1 169 ? 47.444 -18.115 5.120 1.00 49.84 169 LEU A C 1
ATOM 1261 O O . LEU A 1 169 ? 48.449 -17.931 4.433 1.00 49.84 169 LEU A O 1
ATOM 1265 N N . VAL A 1 170 ? 47.167 -19.297 5.674 1.00 54.44 170 VAL A N 1
ATOM 1266 C CA . VAL A 1 170 ? 47.967 -20.502 5.424 1.00 54.44 170 VAL A CA 1
ATOM 1267 C C . VAL A 1 170 ? 47.832 -20.864 3.947 1.00 54.44 170 VAL A C 1
ATOM 1269 O O . VAL A 1 170 ? 46.729 -21.133 3.472 1.00 54.44 170 VAL A O 1
ATOM 1272 N N . ALA A 1 171 ? 48.952 -20.853 3.222 1.00 55.31 171 ALA A N 1
ATOM 1273 C CA . ALA A 1 171 ? 48.974 -21.199 1.808 1.00 55.31 171 ALA A CA 1
ATOM 1274 C C . ALA A 1 171 ? 48.431 -22.629 1.600 1.00 55.31 171 ALA A C 1
ATOM 1276 O O . ALA A 1 171 ? 48.878 -23.548 2.297 1.00 55.31 171 ALA A O 1
ATOM 1277 N N . PRO A 1 172 ? 47.484 -22.846 0.668 1.00 48.91 172 PRO A N 1
ATOM 1278 C CA . PRO A 1 172 ? 46.945 -24.173 0.415 1.00 48.91 172 PRO A CA 1
ATOM 1279 C C . PRO A 1 172 ? 48.051 -25.093 -0.107 1.00 48.91 172 PRO A C 1
ATOM 1281 O O . PRO A 1 172 ? 48.764 -24.776 -1.060 1.00 48.91 172 PRO A O 1
ATOM 1284 N N . LYS A 1 173 ? 48.191 -26.245 0.547 1.00 47.84 173 LYS A N 1
ATOM 1285 C CA . LYS A 1 173 ? 49.173 -27.274 0.212 1.00 47.84 173 LYS A CA 1
ATOM 1286 C C . LYS A 1 173 ? 48.855 -27.829 -1.184 1.00 47.84 173 LYS A C 1
ATOM 1288 O O . LYS A 1 173 ? 47.750 -28.316 -1.419 1.00 47.84 173 LYS A O 1
ATOM 1293 N N . ALA A 1 174 ? 49.804 -27.723 -2.113 1.00 52.31 174 ALA A N 1
ATOM 1294 C CA . ALA A 1 174 ? 49.639 -28.186 -3.489 1.00 52.31 174 ALA A CA 1
ATOM 1295 C C . ALA A 1 174 ? 49.669 -29.724 -3.545 1.00 52.31 174 ALA A C 1
ATOM 1297 O O . ALA A 1 174 ? 50.737 -30.323 -3.609 1.00 52.31 174 ALA A O 1
ATOM 1298 N N . GLU A 1 175 ? 48.497 -30.358 -3.474 1.00 50.06 175 GLU A N 1
ATOM 1299 C CA . GLU A 1 175 ? 48.372 -31.827 -3.413 1.00 50.06 175 GLU A CA 1
ATOM 1300 C C . GLU A 1 175 ? 47.158 -32.353 -4.217 1.00 50.06 175 GLU A C 1
ATOM 1302 O O . GLU A 1 175 ? 46.645 -33.437 -3.959 1.00 50.06 175 GLU A O 1
ATOM 1307 N N . VAL A 1 176 ? 46.694 -31.583 -5.215 1.00 48.00 176 VAL A N 1
ATOM 1308 C CA . VAL A 1 176 ? 45.642 -31.981 -6.175 1.00 48.00 176 VAL A CA 1
ATOM 1309 C C . VAL A 1 176 ? 46.050 -31.558 -7.593 1.00 48.00 176 VAL A C 1
ATOM 1311 O O . VAL A 1 176 ? 45.608 -30.526 -8.094 1.00 48.00 176 VAL A O 1
ATOM 1314 N N . GLN A 1 177 ? 46.931 -32.332 -8.237 1.00 47.03 177 GLN A N 1
ATOM 1315 C CA . GLN A 1 177 ? 47.396 -32.034 -9.604 1.00 47.03 177 GLN A CA 1
ATOM 1316 C C . GLN A 1 177 ? 47.447 -33.242 -10.563 1.00 47.03 177 GLN A C 1
ATOM 1318 O O . GLN A 1 177 ? 47.875 -33.082 -11.701 1.00 47.03 177 GLN A O 1
ATOM 1323 N N . GLU A 1 178 ? 46.971 -34.429 -10.159 1.00 50.22 178 GLU A N 1
ATOM 1324 C CA . GLU A 1 178 ? 47.158 -35.677 -10.935 1.00 50.22 178 GLU A CA 1
ATOM 1325 C C . GLU A 1 178 ? 45.884 -36.306 -11.545 1.00 50.22 178 GLU A C 1
ATOM 1327 O O . GLU A 1 178 ? 45.960 -37.392 -12.112 1.00 50.22 178 GLU A O 1
ATOM 1332 N N . THR A 1 179 ? 44.718 -35.645 -11.506 1.00 47.66 179 THR A N 1
ATOM 1333 C CA . THR A 1 179 ? 43.441 -36.238 -11.987 1.00 47.66 179 THR A CA 1
ATOM 1334 C C . THR A 1 179 ? 42.812 -35.605 -13.238 1.00 47.66 179 THR A C 1
ATOM 1336 O O . THR A 1 179 ? 41.712 -35.996 -13.616 1.00 47.66 179 THR A O 1
ATOM 1339 N N . PHE A 1 180 ? 43.488 -34.671 -13.922 1.00 47.75 180 PHE A N 1
ATOM 1340 C CA . PHE A 1 180 ? 42.957 -33.993 -15.127 1.00 47.75 180 PHE A CA 1
ATOM 1341 C C . PHE A 1 180 ? 43.653 -34.358 -16.457 1.00 47.75 180 PHE A C 1
ATOM 1343 O O . PHE A 1 180 ? 43.372 -33.763 -17.495 1.00 47.75 180 PHE A O 1
ATOM 1350 N N . THR A 1 181 ? 44.509 -35.380 -16.478 1.00 48.06 181 THR A N 1
ATOM 1351 C CA . THR A 1 181 ? 45.328 -35.790 -17.641 1.00 48.06 181 THR A CA 1
ATOM 1352 C C . THR A 1 181 ? 44.582 -36.502 -18.785 1.00 48.06 181 THR A C 1
ATOM 1354 O O . THR A 1 181 ? 45.229 -37.031 -19.687 1.00 48.06 181 THR A O 1
ATOM 1357 N N . GLN A 1 182 ? 43.241 -36.511 -18.805 1.00 51.03 182 GLN A N 1
ATOM 1358 C CA . GLN A 1 182 ? 42.447 -37.135 -19.883 1.00 51.03 182 GLN A CA 1
ATOM 1359 C C . GLN A 1 182 ? 41.396 -36.244 -20.565 1.00 51.03 182 GLN A C 1
ATOM 1361 O O . GLN A 1 182 ? 40.689 -36.720 -21.454 1.00 51.03 182 GLN A O 1
ATOM 1366 N N . VAL A 1 183 ? 41.334 -34.943 -20.260 1.00 54.97 183 VAL A N 1
ATOM 1367 C CA . VAL A 1 183 ? 40.599 -34.004 -21.124 1.00 54.97 183 VAL A CA 1
ATOM 1368 C C . VAL A 1 183 ? 41.568 -33.452 -22.166 1.00 54.97 183 VAL A C 1
ATOM 1370 O O . VAL A 1 183 ? 42.419 -32.623 -21.860 1.00 54.97 183 VAL A O 1
ATOM 1373 N N . ASN A 1 184 ? 41.444 -33.921 -23.410 1.00 54.75 184 ASN A N 1
ATOM 1374 C CA . ASN A 1 184 ? 42.242 -33.449 -24.544 1.00 54.75 184 ASN A CA 1
ATOM 1375 C C . ASN A 1 184 ? 41.801 -32.027 -24.952 1.00 54.75 184 ASN A C 1
ATOM 1377 O O . ASN A 1 184 ? 41.017 -31.845 -25.888 1.00 54.75 184 ASN A O 1
ATOM 1381 N N . ILE A 1 185 ? 42.236 -31.024 -24.187 1.00 55.91 185 ILE A N 1
ATOM 1382 C CA . ILE A 1 185 ? 42.003 -29.605 -24.468 1.00 55.91 185 ILE A CA 1
ATOM 1383 C C . ILE A 1 185 ? 43.122 -29.127 -25.407 1.00 55.91 185 ILE A C 1
ATOM 1385 O O . ILE A 1 185 ? 44.288 -29.156 -25.010 1.00 55.91 185 ILE A O 1
ATOM 1389 N N . PRO A 1 186 ? 42.817 -28.683 -26.641 1.00 59.66 186 PRO A N 1
ATOM 1390 C CA . PRO A 1 186 ? 43.831 -28.096 -27.506 1.00 59.66 186 PRO A CA 1
ATOM 1391 C C . PRO A 1 186 ? 44.360 -26.806 -26.867 1.00 59.66 186 PRO A C 1
ATOM 1393 O O . PRO A 1 186 ? 43.580 -25.927 -26.503 1.00 59.66 186 PRO A O 1
ATOM 1396 N N . SER A 1 187 ? 45.686 -26.678 -26.771 1.00 60.69 187 SER A N 1
ATOM 1397 C CA . SER A 1 187 ? 46.404 -25.587 -26.078 1.00 60.69 187 SER A CA 1
ATOM 1398 C C . SER A 1 187 ? 46.263 -24.190 -26.726 1.00 60.69 187 SER A C 1
ATOM 1400 O O . SER A 1 187 ? 47.081 -23.305 -26.479 1.00 60.69 187 SER A O 1
ATOM 1402 N N . SER A 1 188 ? 45.261 -23.998 -27.583 1.00 65.50 188 SER A N 1
ATOM 1403 C CA . SER A 1 188 ? 44.968 -22.770 -28.325 1.00 65.50 188 SER A CA 1
ATOM 1404 C C . SER A 1 188 ? 43.478 -22.397 -28.316 1.00 65.50 188 SER A C 1
ATOM 1406 O O . SER A 1 188 ? 43.069 -21.557 -29.112 1.00 65.50 188 SER A O 1
ATOM 1408 N N . ALA A 1 189 ? 42.652 -23.043 -27.484 1.00 66.19 189 ALA A N 1
ATOM 1409 C CA . ALA A 1 189 ? 41.277 -22.601 -27.259 1.00 66.19 189 ALA A CA 1
ATOM 1410 C C . ALA A 1 189 ? 41.285 -21.254 -26.521 1.00 66.19 189 ALA A C 1
ATOM 1412 O O . ALA A 1 189 ? 42.040 -21.090 -25.560 1.00 66.19 189 ALA A O 1
ATOM 1413 N N . SER A 1 190 ? 40.467 -20.298 -26.964 1.00 79.75 190 SER A N 1
ATOM 1414 C CA . SER A 1 190 ? 40.352 -19.011 -26.274 1.00 79.75 190 SER A CA 1
ATOM 1415 C C . SER A 1 190 ? 39.665 -19.177 -24.911 1.00 79.75 190 SER A C 1
ATOM 1417 O O . SER A 1 190 ? 38.949 -20.155 -24.672 1.00 79.75 190 SER A O 1
ATOM 1419 N N . GLU A 1 191 ? 39.848 -18.215 -24.002 1.00 76.12 191 GLU A N 1
ATOM 1420 C CA . GLU A 1 191 ? 39.121 -18.203 -22.722 1.00 76.12 191 GLU A CA 1
ATOM 1421 C C . GLU A 1 191 ? 37.596 -18.165 -22.942 1.00 76.12 191 GLU A C 1
ATOM 1423 O O . GLU A 1 191 ? 36.844 -18.776 -22.182 1.00 76.12 191 GLU A O 1
ATOM 1428 N N . GLU A 1 192 ? 37.148 -17.530 -24.029 1.00 80.44 192 GLU A N 1
ATOM 1429 C CA . GLU A 1 192 ? 35.748 -17.477 -24.458 1.00 80.44 192 GLU A CA 1
ATOM 1430 C C . GLU A 1 192 ? 35.234 -18.855 -24.912 1.00 80.44 192 GLU A C 1
ATOM 1432 O O . GLU A 1 192 ? 34.143 -19.257 -24.504 1.00 80.44 192 GLU A O 1
ATOM 1437 N N . ASP A 1 193 ? 36.028 -19.632 -25.662 1.00 79.62 193 ASP A N 1
ATOM 1438 C CA . ASP A 1 193 ? 35.682 -21.009 -26.056 1.00 79.62 193 ASP A CA 1
ATOM 1439 C C . ASP A 1 193 ? 35.595 -21.949 -24.844 1.00 79.62 193 ASP A C 1
ATOM 1441 O O . ASP A 1 193 ? 34.710 -22.807 -24.767 1.00 79.62 193 ASP A O 1
ATOM 1445 N N . LEU A 1 194 ? 36.508 -21.795 -23.878 1.00 78.50 194 LEU A N 1
ATOM 1446 C CA . LEU A 1 194 ? 36.502 -22.574 -22.639 1.00 78.50 194 LEU A CA 1
ATOM 1447 C C . LEU A 1 194 ? 35.286 -22.226 -21.774 1.00 78.50 194 LEU A C 1
ATOM 1449 O O . LEU A 1 194 ? 34.588 -23.134 -21.317 1.00 78.50 194 LEU A O 1
ATOM 1453 N N . ALA A 1 195 ? 34.983 -20.937 -21.609 1.00 79.75 195 ALA A N 1
ATOM 1454 C CA . ALA A 1 195 ? 33.790 -20.477 -20.909 1.00 79.75 195 ALA A CA 1
ATOM 1455 C C . ALA A 1 195 ? 32.511 -20.995 -21.588 1.00 79.75 195 ALA A C 1
ATOM 1457 O O . ALA A 1 195 ? 31.675 -21.614 -20.928 1.00 79.75 195 ALA A O 1
ATOM 1458 N N . ALA A 1 196 ? 32.383 -20.833 -22.910 1.00 82.44 196 ALA A N 1
ATOM 1459 C CA . ALA A 1 196 ? 31.249 -21.337 -23.682 1.00 82.44 196 ALA A CA 1
ATOM 1460 C C . ALA A 1 196 ? 31.070 -22.854 -23.511 1.00 82.44 196 ALA A C 1
ATOM 1462 O O . ALA A 1 196 ? 29.955 -23.328 -23.277 1.00 82.44 196 ALA A O 1
ATOM 1463 N N . ARG A 1 197 ? 32.167 -23.623 -23.542 1.00 82.31 1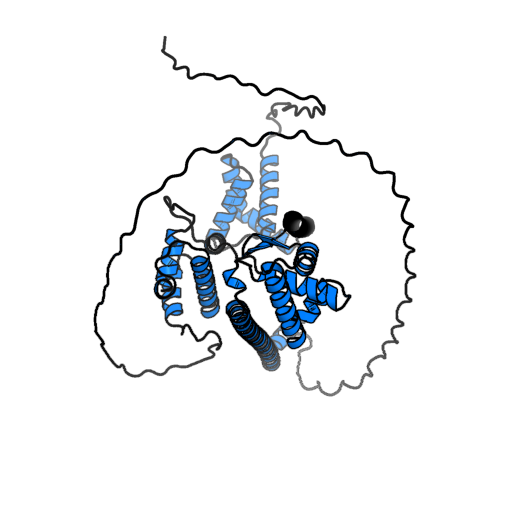97 ARG A N 1
ATOM 1464 C CA . ARG A 1 197 ? 32.137 -25.078 -23.351 1.00 82.31 197 ARG A CA 1
ATOM 1465 C C . ARG A 1 197 ? 31.700 -25.476 -21.939 1.00 82.31 197 ARG A C 1
ATOM 1467 O O . ARG A 1 197 ? 30.894 -26.395 -21.817 1.00 82.31 197 ARG A O 1
ATOM 1474 N N . VAL A 1 198 ? 32.148 -24.771 -20.897 1.00 83.69 198 VAL A N 1
ATOM 1475 C CA . VAL A 1 198 ? 31.701 -24.998 -19.508 1.00 83.69 198 VAL A CA 1
ATOM 1476 C C . VAL A 1 198 ? 30.223 -24.637 -19.336 1.00 83.69 198 VAL A C 1
ATOM 1478 O O . VAL A 1 198 ? 29.460 -25.468 -18.845 1.00 83.69 198 VAL A O 1
ATOM 1481 N N . PHE A 1 199 ? 29.779 -23.469 -19.811 1.00 84.38 199 PHE A N 1
ATOM 1482 C CA . PHE A 1 199 ? 28.373 -23.043 -19.728 1.00 84.38 199 PHE A CA 1
ATOM 1483 C C . PHE A 1 199 ? 27.416 -23.929 -20.548 1.00 84.38 199 PHE A C 1
ATOM 1485 O O . PHE A 1 199 ? 26.250 -24.084 -20.184 1.00 84.38 199 PHE A O 1
ATOM 1492 N N . SER A 1 200 ? 27.901 -24.545 -21.631 1.00 88.00 200 SER A N 1
ATOM 1493 C CA . SER A 1 200 ? 27.154 -25.541 -22.414 1.00 88.00 200 SER A CA 1
ATOM 1494 C C . SER A 1 200 ? 27.233 -26.974 -21.868 1.00 88.00 200 SER A C 1
ATOM 1496 O O . SER A 1 200 ? 26.558 -27.857 -22.398 1.00 88.00 200 SER A O 1
ATOM 1498 N N . SER A 1 201 ? 28.047 -27.236 -20.838 1.00 92.62 201 SER A N 1
ATOM 1499 C CA . SER A 1 201 ? 28.216 -28.593 -20.313 1.00 92.62 201 SER A CA 1
ATOM 1500 C C . SER A 1 201 ? 26.933 -29.083 -19.616 1.00 92.62 201 SER A C 1
ATOM 1502 O O . SER A 1 201 ? 26.310 -28.315 -18.874 1.00 92.62 201 SER A O 1
ATOM 1504 N N . PRO A 1 202 ? 26.527 -30.357 -19.800 1.00 89.69 202 PRO A N 1
ATOM 1505 C CA . PRO A 1 202 ? 25.332 -30.896 -19.143 1.00 89.69 202 PRO A CA 1
ATOM 1506 C C . PRO A 1 202 ? 25.398 -30.829 -17.611 1.00 89.69 202 PRO A C 1
ATOM 1508 O O . PRO A 1 202 ? 24.381 -30.623 -16.956 1.00 89.69 202 PRO A O 1
ATOM 1511 N N . GLU A 1 203 ? 26.597 -30.963 -17.039 1.00 84.06 203 GLU A N 1
ATOM 1512 C CA . GLU A 1 203 ? 26.833 -30.886 -15.593 1.00 84.06 203 GLU A CA 1
ATOM 1513 C C . GLU A 1 203 ? 26.570 -29.474 -15.048 1.00 84.06 203 GLU A C 1
ATOM 1515 O O . GLU A 1 203 ? 25.883 -29.320 -14.038 1.00 84.06 203 GLU A O 1
ATOM 1520 N N . PHE A 1 204 ? 27.037 -28.433 -15.750 1.00 87.94 204 PHE A N 1
ATOM 1521 C CA . PHE A 1 204 ? 26.768 -27.046 -15.365 1.00 87.94 204 PHE A CA 1
ATOM 1522 C C . PHE A 1 204 ? 25.282 -26.686 -15.509 1.00 87.94 204 PHE A C 1
ATOM 1524 O O . PHE A 1 204 ? 24.736 -25.979 -14.662 1.00 87.94 204 PHE A O 1
ATOM 1531 N N . GLN A 1 205 ? 24.606 -27.195 -16.546 1.00 84.50 205 GLN A N 1
ATOM 1532 C CA . GLN A 1 205 ? 23.159 -27.014 -16.707 1.00 84.50 205 GLN A CA 1
ATOM 1533 C C . GLN A 1 205 ? 22.382 -27.660 -15.552 1.00 84.50 205 GLN A C 1
ATOM 1535 O O . GLN A 1 205 ? 21.541 -26.997 -14.952 1.00 84.50 205 GLN A O 1
ATOM 1540 N N . LEU A 1 206 ? 22.720 -28.898 -15.172 1.00 86.50 206 LEU A N 1
ATOM 1541 C CA . LEU A 1 206 ? 22.097 -29.586 -14.037 1.00 86.50 206 LEU A CA 1
ATOM 1542 C C . LEU A 1 206 ? 22.286 -28.840 -12.710 1.00 86.50 206 LEU A C 1
ATOM 1544 O O . LEU A 1 206 ? 21.332 -28.731 -11.939 1.00 86.50 206 LEU A O 1
ATOM 1548 N N . GLU A 1 207 ? 23.478 -28.306 -12.431 1.00 86.19 207 GLU A N 1
ATOM 1549 C CA . GLU A 1 207 ? 23.709 -27.571 -11.181 1.00 86.19 207 GLU A CA 1
ATOM 1550 C C . GLU A 1 207 ? 23.027 -26.189 -11.194 1.00 86.19 207 GLU A C 1
ATOM 1552 O O . GLU A 1 207 ? 22.474 -25.777 -10.173 1.00 86.19 207 GLU A O 1
ATOM 1557 N N . ARG A 1 208 ? 22.944 -25.504 -12.346 1.00 86.62 208 ARG A N 1
ATOM 1558 C CA . ARG A 1 208 ? 22.140 -24.274 -12.482 1.00 86.62 208 ARG A CA 1
ATOM 1559 C C . ARG A 1 208 ? 20.656 -24.550 -12.234 1.00 86.62 208 ARG A C 1
ATOM 1561 O O . ARG A 1 208 ? 20.039 -23.870 -11.416 1.00 86.62 208 ARG A O 1
ATOM 1568 N N . ASP A 1 209 ? 20.100 -25.572 -12.879 1.00 83.75 209 ASP A N 1
ATOM 1569 C CA . ASP A 1 209 ? 18.694 -25.952 -12.729 1.00 83.75 209 ASP A CA 1
ATOM 1570 C C . ASP A 1 209 ? 18.389 -26.392 -11.279 1.00 83.75 209 ASP A C 1
ATOM 1572 O O . ASP A 1 209 ? 17.322 -26.096 -10.737 1.00 83.75 209 ASP A O 1
ATOM 1576 N N . ARG A 1 210 ? 19.355 -27.020 -10.590 1.00 83.56 210 ARG A N 1
ATOM 1577 C CA . ARG A 1 210 ? 19.279 -27.341 -9.154 1.00 83.56 210 ARG A CA 1
ATOM 1578 C C . ARG A 1 210 ? 19.271 -26.092 -8.269 1.00 83.56 210 ARG A C 1
ATOM 1580 O O . ARG A 1 210 ? 18.483 -26.032 -7.321 1.00 83.56 210 ARG A O 1
ATOM 1587 N N . ILE A 1 211 ? 20.110 -25.098 -8.567 1.00 79.38 211 ILE A N 1
ATOM 1588 C CA . ILE A 1 211 ? 20.128 -23.812 -7.856 1.00 79.38 211 ILE A CA 1
ATOM 1589 C C . ILE A 1 211 ? 18.774 -23.108 -8.036 1.00 79.38 211 ILE A C 1
ATOM 1591 O O . ILE A 1 211 ? 18.142 -22.745 -7.041 1.00 79.38 211 ILE A O 1
ATOM 1595 N N . GLU A 1 212 ? 18.253 -23.015 -9.261 1.00 78.75 212 GLU A N 1
ATOM 1596 C CA . GLU A 1 212 ? 16.931 -22.434 -9.544 1.00 78.75 212 GLU A CA 1
ATOM 1597 C C . GLU A 1 212 ? 15.784 -23.198 -8.846 1.00 78.75 212 GLU A C 1
ATOM 1599 O O . GLU A 1 212 ? 14.901 -22.586 -8.231 1.00 78.75 212 GLU A O 1
ATOM 1604 N N . ALA A 1 213 ? 15.818 -24.536 -8.841 1.00 74.44 213 ALA A N 1
ATOM 1605 C CA . ALA A 1 213 ? 14.855 -25.372 -8.120 1.00 74.44 213 ALA A CA 1
ATOM 1606 C C . ALA A 1 213 ? 14.904 -25.156 -6.593 1.00 74.44 213 ALA A C 1
ATOM 1608 O O . ALA A 1 213 ? 13.867 -25.120 -5.925 1.00 74.44 213 ALA A O 1
ATOM 1609 N N . SER A 1 214 ? 16.096 -24.971 -6.017 1.00 76.00 214 SER A N 1
ATOM 1610 C CA . SER A 1 214 ? 16.241 -24.693 -4.582 1.00 76.00 214 SER A CA 1
ATOM 1611 C C . SER A 1 214 ? 15.717 -23.302 -4.204 1.00 76.00 214 SER A C 1
ATOM 1613 O O . SER A 1 214 ? 14.901 -23.196 -3.281 1.00 76.00 214 SER A O 1
ATOM 1615 N N . ALA A 1 215 ? 16.076 -22.267 -4.973 1.00 73.19 215 ALA A N 1
ATOM 1616 C CA . ALA A 1 215 ? 15.618 -20.892 -4.781 1.00 73.19 215 ALA A CA 1
ATOM 1617 C C . ALA A 1 215 ? 14.090 -20.767 -4.915 1.00 73.19 215 ALA A C 1
ATOM 1619 O O . ALA A 1 215 ? 13.432 -20.136 -4.083 1.00 73.19 215 ALA A O 1
ATOM 1620 N N . THR A 1 216 ? 13.489 -21.427 -5.910 1.00 70.94 216 THR A N 1
ATOM 1621 C CA . THR A 1 216 ? 12.023 -21.470 -6.055 1.00 70.94 216 THR A CA 1
ATOM 1622 C C . THR A 1 216 ? 11.344 -22.204 -4.893 1.00 70.94 216 THR A C 1
ATOM 1624 O O . THR A 1 216 ? 10.295 -21.750 -4.428 1.00 70.94 216 THR A O 1
ATOM 1627 N N . SER A 1 217 ? 11.957 -23.259 -4.339 1.00 80.06 217 SER A N 1
ATOM 1628 C CA . SER A 1 217 ? 11.479 -23.922 -3.112 1.00 80.06 217 SER A CA 1
ATOM 1629 C C . SER A 1 217 ? 11.507 -22.992 -1.889 1.00 80.06 217 SER A C 1
ATOM 1631 O O . SER A 1 217 ? 10.562 -22.993 -1.097 1.00 80.06 217 SER A O 1
ATOM 1633 N N . GLU A 1 218 ? 12.543 -22.166 -1.718 1.00 74.00 218 GLU A N 1
ATOM 1634 C CA . GLU A 1 218 ? 12.612 -21.208 -0.602 1.00 74.00 218 GLU A CA 1
ATOM 1635 C C . GLU A 1 218 ? 11.595 -20.068 -0.745 1.00 74.00 218 GLU A C 1
ATOM 1637 O O . GLU A 1 218 ? 10.944 -19.678 0.232 1.00 74.00 218 GLU A O 1
ATOM 1642 N N . ILE A 1 219 ? 11.364 -19.592 -1.972 1.00 67.25 219 ILE A N 1
ATOM 1643 C CA . ILE A 1 219 ? 10.291 -18.635 -2.277 1.00 67.25 219 ILE A CA 1
ATOM 1644 C C . ILE A 1 219 ? 8.912 -19.256 -1.989 1.00 67.25 219 ILE A C 1
ATOM 1646 O O . ILE A 1 219 ? 8.044 -18.592 -1.421 1.00 67.25 219 ILE A O 1
ATOM 1650 N N . ALA A 1 220 ? 8.698 -20.536 -2.306 1.00 65.19 220 ALA A N 1
ATOM 1651 C CA . ALA A 1 220 ? 7.454 -21.235 -1.981 1.00 65.19 220 ALA A CA 1
ATOM 1652 C C . ALA A 1 220 ? 7.257 -21.400 -0.460 1.00 65.19 220 ALA A C 1
ATOM 1654 O O . ALA A 1 220 ? 6.184 -21.086 0.058 1.00 65.19 220 ALA A O 1
ATOM 1655 N N . LYS A 1 221 ? 8.297 -21.815 0.279 1.00 74.75 221 LYS A N 1
ATOM 1656 C CA . LYS A 1 221 ? 8.263 -21.958 1.750 1.00 74.75 221 LYS A CA 1
ATOM 1657 C C . LYS A 1 221 ? 8.009 -20.628 2.461 1.00 74.75 221 LYS A C 1
ATOM 1659 O O . LYS A 1 221 ? 7.216 -20.576 3.400 1.00 74.75 221 LYS A O 1
ATOM 1664 N N . SER A 1 222 ? 8.656 -19.549 2.021 1.00 62.41 222 SER A N 1
ATOM 1665 C CA . SER A 1 222 ? 8.457 -18.213 2.598 1.00 62.41 222 SER A CA 1
ATOM 1666 C C . SER A 1 222 ? 7.051 -17.670 2.323 1.00 62.41 222 SER A C 1
ATOM 1668 O O . SER A 1 222 ? 6.423 -17.163 3.251 1.00 62.41 222 SER A O 1
ATOM 1670 N N . ARG A 1 223 ? 6.500 -17.863 1.114 1.00 67.19 223 ARG A N 1
ATOM 1671 C CA . ARG A 1 223 ? 5.090 -17.547 0.809 1.00 67.19 223 ARG A CA 1
ATOM 1672 C C . ARG A 1 223 ? 4.114 -18.349 1.669 1.00 67.19 223 ARG A C 1
ATOM 1674 O O . ARG A 1 223 ? 3.268 -17.749 2.319 1.00 67.19 223 ARG A O 1
ATOM 1681 N N . ALA A 1 224 ? 4.291 -19.667 1.777 1.00 67.38 224 ALA A N 1
ATOM 1682 C CA . ALA A 1 224 ? 3.444 -20.509 2.625 1.00 67.38 224 ALA A CA 1
ATOM 1683 C C . ALA A 1 224 ? 3.475 -20.081 4.108 1.00 67.38 224 ALA A C 1
ATOM 1685 O O . ALA A 1 224 ? 2.452 -20.125 4.790 1.00 67.38 224 ALA A O 1
ATOM 1686 N N . LYS A 1 225 ? 4.631 -19.614 4.606 1.00 70.56 225 LYS A N 1
ATOM 1687 C CA . LYS A 1 225 ? 4.756 -19.050 5.959 1.00 70.56 225 LYS A CA 1
ATOM 1688 C C . LYS A 1 225 ? 4.026 -17.710 6.108 1.00 70.56 225 LYS A C 1
ATOM 1690 O O . LYS A 1 225 ? 3.418 -17.485 7.150 1.00 70.56 225 LYS A O 1
ATOM 1695 N N . ILE A 1 226 ? 4.060 -16.843 5.093 1.00 60.75 226 ILE A N 1
ATOM 1696 C CA . ILE A 1 226 ? 3.287 -15.589 5.071 1.00 60.75 226 ILE A CA 1
ATOM 1697 C C . ILE A 1 226 ? 1.784 -15.898 5.096 1.00 60.75 226 ILE A C 1
ATOM 1699 O O . ILE A 1 226 ? 1.083 -15.389 5.965 1.00 60.75 226 ILE A O 1
ATOM 1703 N N . ASP A 1 227 ? 1.305 -16.793 4.228 1.00 61.38 227 ASP A N 1
ATOM 1704 C CA . ASP A 1 227 ? -0.113 -17.174 4.161 1.00 61.38 227 ASP A CA 1
ATOM 1705 C C . ASP A 1 227 ? -0.612 -17.813 5.469 1.00 61.38 227 ASP A C 1
ATOM 1707 O O . ASP A 1 227 ? -1.749 -17.586 5.884 1.00 61.38 227 ASP A O 1
ATOM 1711 N N . PHE A 1 228 ? 0.234 -18.601 6.143 1.00 70.50 228 PHE A N 1
ATOM 1712 C CA . PHE A 1 228 ? -0.068 -19.155 7.464 1.00 70.50 228 PHE A CA 1
ATOM 1713 C C . PHE A 1 228 ? -0.215 -18.055 8.527 1.00 70.50 228 PHE A C 1
ATOM 1715 O O . PHE A 1 228 ? -1.207 -18.043 9.256 1.00 70.50 228 PHE A O 1
ATOM 1722 N N . LEU A 1 229 ? 0.738 -17.117 8.592 1.00 62.84 229 LEU A N 1
ATOM 1723 C CA . LEU A 1 229 ? 0.713 -16.011 9.553 1.00 62.84 229 LEU A CA 1
ATOM 1724 C C . LEU A 1 229 ? -0.475 -15.067 9.317 1.00 62.84 229 LEU A C 1
ATOM 1726 O O . LEU A 1 229 ? -1.107 -14.647 10.281 1.00 62.84 229 LEU A O 1
ATOM 1730 N N . GLU A 1 230 ? -0.828 -14.786 8.061 1.00 63.19 230 GLU A N 1
ATOM 1731 C CA . GLU A 1 230 ? -1.991 -13.958 7.711 1.00 63.19 230 GLU A CA 1
ATOM 1732 C C . GLU A 1 230 ? -3.310 -14.632 8.136 1.00 63.19 230 GLU A C 1
ATOM 1734 O O . GLU A 1 230 ? -4.186 -13.992 8.721 1.00 63.19 230 GLU A O 1
ATOM 1739 N N . ARG A 1 231 ? -3.442 -15.952 7.922 1.00 70.56 231 ARG A N 1
ATOM 1740 C CA . ARG A 1 231 ? -4.600 -16.729 8.405 1.00 70.56 231 ARG A CA 1
ATOM 1741 C C . ARG A 1 231 ? -4.688 -16.732 9.927 1.00 70.56 231 ARG A C 1
ATOM 1743 O O . ARG A 1 231 ? -5.779 -16.544 10.459 1.00 70.56 231 ARG A O 1
ATOM 1750 N N . GLN A 1 232 ? -3.565 -16.932 10.618 1.00 68.06 232 GLN A N 1
ATOM 1751 C CA . GLN A 1 232 ? -3.516 -16.893 12.079 1.00 68.06 232 GLN A CA 1
ATOM 1752 C C . GLN A 1 232 ? -3.924 -15.507 12.598 1.00 68.06 232 GLN A C 1
ATOM 1754 O O . GLN A 1 232 ? -4.827 -15.411 13.424 1.00 68.06 232 GLN A O 1
ATOM 1759 N N . PHE A 1 233 ? -3.362 -14.435 12.032 1.00 66.19 233 PHE A N 1
ATOM 1760 C CA . PHE A 1 233 ? -3.719 -13.058 12.372 1.00 66.19 233 PHE A CA 1
ATOM 1761 C C . PHE A 1 233 ? -5.213 -12.768 12.167 1.00 66.19 233 PHE A C 1
ATOM 1763 O O . PHE A 1 233 ? -5.837 -12.138 13.021 1.00 66.19 233 PHE A O 1
ATOM 1770 N N . GLN A 1 234 ? -5.814 -13.247 11.074 1.00 61.91 234 GLN A N 1
ATOM 1771 C CA . GLN A 1 234 ? -7.241 -13.048 10.815 1.00 61.91 234 GLN A CA 1
ATOM 1772 C C . GLN A 1 234 ? -8.131 -13.839 11.796 1.00 61.91 234 GLN A C 1
ATOM 1774 O O . GLN A 1 234 ? -9.140 -13.306 12.254 1.00 61.91 234 GLN A O 1
ATOM 1779 N N . VAL A 1 235 ? -7.743 -15.059 12.190 1.00 72.56 235 VAL A N 1
ATOM 1780 C CA . VAL A 1 235 ? -8.437 -15.833 13.242 1.00 72.56 235 VAL A CA 1
ATOM 1781 C C . VAL A 1 235 ? -8.322 -15.147 14.607 1.00 72.56 235 VAL A C 1
ATOM 1783 O O . VAL A 1 235 ? -9.330 -14.992 15.302 1.00 72.56 235 VAL A O 1
ATOM 1786 N N . ASP A 1 236 ? -7.126 -14.688 14.976 1.00 66.31 236 ASP A N 1
ATOM 1787 C CA . ASP A 1 236 ? -6.875 -13.984 16.237 1.00 66.31 236 ASP A CA 1
ATOM 1788 C C . ASP A 1 236 ? -7.638 -12.656 16.293 1.00 66.31 236 ASP A C 1
ATOM 1790 O O . ASP A 1 236 ? -8.230 -12.317 17.320 1.00 66.31 236 ASP A O 1
ATOM 1794 N N . LYS A 1 237 ? -7.697 -11.927 15.173 1.00 75.62 237 LYS A N 1
ATOM 1795 C CA . LYS A 1 237 ? -8.504 -10.716 15.014 1.00 75.62 237 LYS A CA 1
ATOM 1796 C C . LYS A 1 237 ? -9.995 -11.004 15.184 1.00 75.62 237 LYS A C 1
ATOM 1798 O O . LYS A 1 237 ? -10.631 -10.331 15.989 1.00 75.62 237 LYS A O 1
ATOM 1803 N N . ASP A 1 238 ? -10.552 -11.995 14.490 1.00 71.06 238 ASP A N 1
ATOM 1804 C CA . ASP A 1 238 ? -11.980 -12.332 14.587 1.00 71.06 238 ASP A CA 1
ATOM 1805 C C . ASP A 1 238 ? -12.360 -12.822 15.995 1.00 71.06 238 ASP A C 1
ATOM 1807 O O . ASP A 1 238 ? -13.454 -12.540 16.488 1.00 71.06 238 ASP A O 1
ATOM 1811 N N . SER A 1 239 ? -11.454 -13.548 16.657 1.00 72.94 239 SER A N 1
ATOM 1812 C CA . SER A 1 239 ? -11.575 -13.946 18.063 1.00 72.94 239 SER A CA 1
ATOM 1813 C C . SER A 1 239 ? -11.614 -12.719 18.979 1.00 72.94 239 SER A C 1
ATOM 1815 O O . SER A 1 239 ? -12.517 -12.581 19.809 1.00 72.94 239 SER A O 1
ATOM 1817 N N . LEU A 1 240 ? -10.693 -11.772 18.778 1.00 66.31 240 LEU A N 1
ATOM 1818 C CA . LEU A 1 240 ? -10.632 -10.521 19.527 1.00 66.31 240 LEU A CA 1
ATOM 1819 C C . LEU A 1 240 ? -11.876 -9.650 19.303 1.00 66.31 240 LEU A C 1
ATOM 1821 O O . LEU A 1 240 ? -12.432 -9.116 20.262 1.00 66.31 240 LEU A O 1
ATOM 1825 N N . GLU A 1 241 ? -12.339 -9.528 18.057 1.00 68.88 241 GLU A N 1
ATOM 1826 C CA . GLU A 1 241 ? -13.532 -8.757 17.707 1.00 68.88 241 GLU A CA 1
ATOM 1827 C C . GLU A 1 241 ? -14.788 -9.357 18.359 1.00 68.88 241 GLU A C 1
ATOM 1829 O O . GLU A 1 241 ? -15.617 -8.621 18.904 1.00 68.88 241 GLU A O 1
ATOM 1834 N N . ARG A 1 242 ? -14.896 -10.692 18.424 1.00 73.38 242 ARG A N 1
ATOM 1835 C CA . ARG A 1 242 ? -15.954 -11.377 19.186 1.00 73.38 242 ARG A CA 1
ATOM 1836 C C . ARG A 1 242 ? -15.835 -11.142 20.692 1.00 73.38 242 ARG A C 1
ATOM 1838 O O . ARG A 1 242 ? -16.847 -10.811 21.306 1.00 73.38 242 ARG A O 1
ATOM 1845 N N . LYS A 1 243 ? -14.639 -11.248 21.289 1.00 75.50 243 LYS A N 1
ATOM 1846 C CA . LYS A 1 243 ? -14.423 -10.973 22.727 1.00 75.50 243 LYS A CA 1
ATOM 1847 C C . LYS A 1 243 ? -14.803 -9.531 23.091 1.00 75.50 243 LYS A C 1
ATOM 1849 O O . LYS A 1 243 ? -15.542 -9.319 24.049 1.00 75.50 243 LYS A O 1
ATOM 1854 N N . PHE A 1 244 ? -14.381 -8.544 22.300 1.00 70.19 244 PHE A N 1
ATOM 1855 C CA . PHE A 1 244 ? -14.769 -7.140 22.486 1.00 70.19 244 PHE A CA 1
ATOM 1856 C C . PHE A 1 244 ? -16.274 -6.900 22.284 1.00 70.19 244 PHE A C 1
ATOM 1858 O O . PHE A 1 244 ? -16.871 -6.129 23.037 1.00 70.19 244 PHE A O 1
ATOM 1865 N N . SER A 1 245 ? -16.901 -7.572 21.312 1.00 70.62 245 SER A N 1
ATOM 1866 C CA . SER A 1 245 ? -18.350 -7.476 21.070 1.00 70.62 245 SER A CA 1
ATOM 1867 C C . SER A 1 245 ? -19.156 -8.057 22.232 1.00 70.62 245 SER A C 1
ATOM 1869 O O . SER A 1 245 ? -20.085 -7.414 22.711 1.00 70.62 245 SER A O 1
ATOM 1871 N N . ALA A 1 246 ? -18.763 -9.232 22.733 1.00 76.88 246 ALA A N 1
ATOM 1872 C CA . ALA A 1 246 ? -19.388 -9.887 23.882 1.00 76.88 246 ALA A CA 1
ATOM 1873 C C . ALA A 1 246 ? -19.253 -9.070 25.180 1.00 76.88 246 ALA A C 1
ATOM 1875 O O . ALA A 1 246 ? -20.143 -9.106 26.025 1.00 76.88 246 ALA A O 1
ATOM 1876 N N . ARG A 1 247 ? -18.171 -8.290 25.317 1.00 71.06 247 ARG A N 1
ATOM 1877 C CA . ARG A 1 247 ? -17.949 -7.337 26.421 1.00 71.06 247 ARG A CA 1
ATOM 1878 C C . ARG A 1 247 ? -18.622 -5.967 26.199 1.00 71.06 247 ARG A C 1
ATOM 1880 O O . ARG A 1 247 ? -18.390 -5.049 26.976 1.00 71.06 247 ARG A O 1
ATOM 1887 N N . GLY A 1 248 ? -19.422 -5.793 25.139 1.00 69.00 248 GLY A N 1
ATOM 1888 C CA . GLY A 1 248 ? -20.158 -4.552 24.837 1.00 69.00 248 GLY A CA 1
ATOM 1889 C C . GLY A 1 248 ? -19.308 -3.380 24.319 1.00 69.00 248 GLY A C 1
ATOM 1890 O O . GLY A 1 248 ? -19.850 -2.331 23.976 1.00 69.00 248 GLY A O 1
ATOM 1891 N N . LEU A 1 249 ? -17.988 -3.545 24.191 1.00 68.25 249 LEU A N 1
ATOM 1892 C CA . LEU A 1 249 ? -17.045 -2.452 23.910 1.00 68.25 249 LEU A CA 1
ATOM 1893 C C . LEU A 1 249 ? -17.147 -1.887 22.481 1.00 68.25 249 LEU A C 1
ATOM 1895 O O . LEU A 1 249 ? -16.730 -0.758 22.248 1.00 68.25 249 LEU A O 1
ATOM 1899 N N . PHE A 1 250 ? -17.748 -2.621 21.538 1.00 63.22 250 PHE A N 1
ATOM 1900 C CA . PHE A 1 250 ? -18.106 -2.069 20.223 1.00 63.22 250 PHE A CA 1
ATOM 1901 C C . PHE A 1 250 ? -19.443 -1.315 20.211 1.00 63.22 250 PHE A C 1
ATOM 1903 O O . PHE A 1 250 ? -19.633 -0.450 19.358 1.00 63.22 250 PHE A O 1
ATOM 1910 N N . GLN A 1 251 ? -20.362 -1.597 21.144 1.00 61.19 251 GLN A N 1
ATOM 1911 C CA . GLN A 1 251 ? -21.644 -0.883 21.222 1.00 61.19 251 GLN A CA 1
ATOM 1912 C C . GLN A 1 251 ? -21.478 0.533 21.794 1.00 61.19 251 GLN A C 1
ATOM 1914 O O . GLN A 1 251 ? -22.220 1.431 21.406 1.00 61.19 251 GLN A O 1
ATOM 1919 N N . SER A 1 252 ? -20.457 0.773 22.625 1.00 56.50 252 SER A N 1
ATOM 1920 C CA . SER A 1 252 ? -20.102 2.115 23.119 1.00 56.50 252 SER A CA 1
ATOM 1921 C C . SER A 1 252 ? -19.418 3.014 22.072 1.00 56.50 252 SER A C 1
ATOM 1923 O O . SER A 1 252 ? -19.016 4.131 22.391 1.00 56.50 252 SER A O 1
ATOM 1925 N N . GLY A 1 253 ? -19.259 2.543 20.827 1.00 60.31 253 GLY A N 1
ATOM 1926 C CA . GLY A 1 253 ? -18.605 3.277 19.738 1.00 60.31 253 GLY A CA 1
ATOM 1927 C C . GLY A 1 253 ? -17.073 3.302 19.806 1.00 60.31 253 GLY A C 1
ATOM 1928 O O . GLY A 1 253 ? -16.434 3.901 18.935 1.00 60.31 253 GLY A O 1
ATOM 1929 N N . MET A 1 254 ? -16.467 2.644 20.801 1.00 64.00 254 MET A N 1
ATOM 1930 C CA . MET A 1 254 ? -15.019 2.642 20.988 1.00 64.00 254 MET A CA 1
ATOM 1931 C C . MET A 1 254 ? -14.334 1.803 19.898 1.00 64.00 254 MET A C 1
ATOM 1933 O O . MET A 1 254 ? -14.561 0.603 19.748 1.00 64.00 254 MET A O 1
ATOM 1937 N N . ARG A 1 255 ? -13.477 2.441 19.098 1.00 66.88 255 ARG A N 1
ATOM 1938 C CA . ARG A 1 255 ? -12.763 1.784 17.993 1.00 66.88 255 ARG A CA 1
ATOM 1939 C C . ARG A 1 255 ? -11.700 0.835 18.549 1.00 66.88 255 ARG A C 1
ATOM 1941 O O . ARG A 1 255 ? -11.056 1.146 19.549 1.00 66.88 255 ARG A O 1
ATOM 1948 N N . ALA A 1 256 ? -11.420 -0.267 17.851 1.00 68.12 256 ALA A N 1
ATOM 1949 C CA . ALA A 1 256 ? -10.415 -1.254 18.276 1.00 68.12 256 ALA A CA 1
ATOM 1950 C C . ALA A 1 256 ? -9.025 -0.639 18.570 1.00 68.12 256 ALA A C 1
ATOM 1952 O O . ALA A 1 256 ? -8.318 -1.084 19.471 1.00 68.12 256 ALA A O 1
ATOM 1953 N N . THR A 1 257 ? -8.652 0.437 17.866 1.00 68.12 257 THR A N 1
ATOM 1954 C CA . THR A 1 257 ? -7.422 1.207 18.120 1.00 68.12 257 THR A CA 1
ATOM 1955 C C . THR A 1 257 ? -7.433 1.970 19.450 1.00 68.12 257 THR A C 1
ATOM 1957 O O . THR A 1 257 ? -6.390 2.085 20.086 1.00 68.12 257 THR A O 1
ATOM 1960 N N . GLN A 1 258 ? -8.592 2.467 19.893 1.00 67.19 258 GLN A N 1
ATOM 1961 C CA . GLN A 1 258 ? -8.765 3.114 21.200 1.00 67.19 258 GLN A CA 1
ATOM 1962 C C . GLN A 1 258 ? -8.732 2.067 22.319 1.00 67.19 258 GLN A C 1
ATOM 1964 O O . GLN A 1 258 ? -8.023 2.261 23.300 1.00 67.19 258 GLN A O 1
ATOM 1969 N N . ALA A 1 259 ? -9.399 0.922 22.127 1.00 68.56 259 ALA A N 1
ATOM 1970 C CA . ALA A 1 259 ? -9.339 -0.207 23.056 1.00 68.56 259 ALA A CA 1
ATOM 1971 C C . ALA A 1 259 ? -7.899 -0.708 23.269 1.00 68.56 259 ALA A C 1
ATOM 1973 O O . ALA A 1 259 ? -7.470 -0.910 24.405 1.00 68.56 259 ALA A O 1
ATOM 1974 N N . ARG A 1 260 ? -7.125 -0.839 22.180 1.00 73.75 260 ARG A N 1
ATOM 1975 C CA . ARG A 1 260 ? -5.703 -1.203 22.237 1.00 73.75 260 ARG A CA 1
ATOM 1976 C C . ARG A 1 260 ? -4.867 -0.148 22.968 1.00 73.75 260 ARG A C 1
ATOM 1978 O O . ARG A 1 260 ? -4.107 -0.514 23.853 1.00 73.75 260 ARG A O 1
ATOM 1985 N N . ALA A 1 261 ? -5.040 1.140 22.666 1.00 73.12 261 ALA A N 1
ATOM 1986 C CA . ALA A 1 261 ? -4.322 2.214 23.360 1.00 73.12 261 ALA A CA 1
ATOM 1987 C C . ALA A 1 261 ? -4.625 2.261 24.872 1.00 73.12 261 ALA A C 1
ATOM 1989 O O . ALA A 1 261 ? -3.736 2.550 25.673 1.00 73.12 261 ALA A O 1
ATOM 1990 N N . LEU A 1 262 ? -5.863 1.949 25.266 1.00 71.69 262 LEU A N 1
ATOM 1991 C CA . LEU A 1 262 ? -6.273 1.848 26.667 1.00 71.69 262 LEU A CA 1
ATOM 1992 C C . LEU A 1 262 ? -5.588 0.659 27.356 1.00 71.69 262 LEU A C 1
ATOM 1994 O O . LEU A 1 262 ? -5.009 0.825 28.427 1.00 71.69 262 LEU A O 1
ATOM 1998 N N . ALA A 1 263 ? -5.585 -0.512 26.710 1.00 73.75 263 ALA A N 1
ATOM 1999 C CA . ALA A 1 263 ? -4.881 -1.697 27.196 1.00 73.75 263 ALA A CA 1
ATOM 2000 C C . ALA A 1 263 ? -3.372 -1.446 27.352 1.00 73.75 263 ALA A C 1
ATOM 2002 O O . ALA A 1 263 ? -2.822 -1.737 28.407 1.00 73.75 263 ALA A O 1
ATOM 2003 N N . GLU A 1 264 ? -2.719 -0.839 26.355 1.00 79.00 264 GLU A N 1
ATOM 2004 C CA . GLU A 1 264 ? -1.299 -0.456 26.402 1.00 79.00 264 GLU A CA 1
ATOM 2005 C C . GLU A 1 264 ? -0.986 0.463 27.589 1.00 79.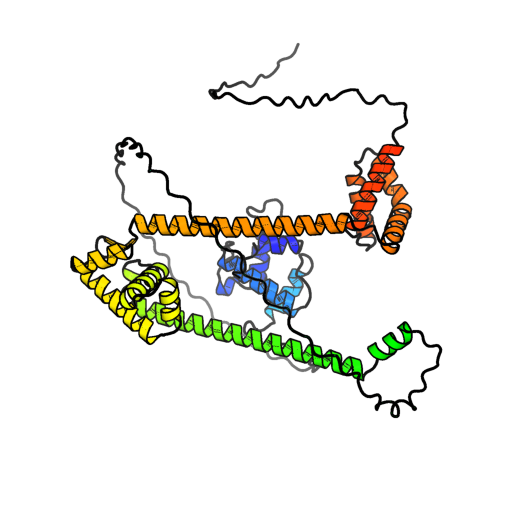00 264 GLU A C 1
ATOM 2007 O O . GLU A 1 264 ? -0.058 0.193 28.350 1.00 79.00 264 GLU A O 1
ATOM 2012 N N . ASN A 1 265 ? -1.779 1.520 27.791 1.00 75.50 265 ASN A N 1
ATOM 2013 C CA . ASN A 1 265 ? -1.576 2.458 28.895 1.00 75.50 265 ASN A CA 1
ATOM 2014 C C . ASN A 1 265 ? -1.853 1.817 30.270 1.00 75.50 265 ASN A C 1
ATOM 2016 O O . ASN A 1 265 ? -1.135 2.087 31.234 1.00 75.50 265 ASN A O 1
ATOM 2020 N N . LEU A 1 266 ? -2.876 0.960 30.382 1.00 73.44 266 LEU A N 1
ATOM 2021 C CA . LEU A 1 266 ? -3.220 0.283 31.638 1.00 73.44 266 LEU A CA 1
ATOM 2022 C C . LEU A 1 266 ? -2.197 -0.812 31.987 1.00 73.44 266 LEU A C 1
ATOM 2024 O O . LEU A 1 266 ? -1.863 -0.989 33.157 1.00 73.44 266 LEU A O 1
ATOM 2028 N N . ALA A 1 267 ? -1.640 -1.489 30.982 1.00 67.31 267 ALA A N 1
ATOM 2029 C CA . ALA A 1 267 ? -0.532 -2.425 31.130 1.00 67.31 267 ALA A CA 1
ATOM 2030 C C . ALA A 1 267 ? 0.759 -1.725 31.556 1.00 67.31 267 ALA A C 1
ATOM 2032 O O . ALA A 1 267 ? 1.351 -2.123 32.555 1.00 67.31 267 ALA A O 1
ATOM 2033 N N . ALA A 1 268 ? 1.141 -0.643 30.868 1.00 72.06 268 ALA A N 1
ATOM 2034 C CA . ALA A 1 268 ? 2.269 0.209 31.242 1.00 72.06 268 ALA A CA 1
ATOM 2035 C C . ALA A 1 268 ? 2.155 0.665 32.707 1.00 72.06 268 ALA A C 1
ATOM 2037 O O . ALA A 1 268 ? 3.077 0.477 33.499 1.00 72.06 268 ALA A O 1
ATOM 2038 N N . SER A 1 269 ? 0.974 1.157 33.105 1.00 71.06 269 SER A N 1
ATOM 2039 C CA . SER A 1 269 ? 0.712 1.603 34.477 1.00 71.06 269 SER A CA 1
ATOM 2040 C C . SER A 1 269 ? 0.693 0.478 35.520 1.00 71.06 269 SER A C 1
ATOM 2042 O O . SER A 1 269 ? 1.010 0.759 36.674 1.00 71.06 269 SER A O 1
ATOM 2044 N N . LYS A 1 270 ? 0.291 -0.754 35.174 1.00 72.62 270 LYS A N 1
ATOM 2045 C CA . LYS A 1 270 ? 0.288 -1.900 36.107 1.00 72.62 270 LYS A CA 1
ATOM 2046 C C . LYS A 1 270 ? 1.657 -2.566 36.239 1.00 72.62 270 LYS A C 1
ATOM 2048 O O . LYS A 1 270 ? 1.987 -3.047 37.316 1.00 72.62 270 LYS A O 1
ATOM 2053 N N . LEU A 1 271 ? 2.418 -2.624 35.149 1.00 66.19 271 LEU A N 1
ATOM 2054 C CA . LEU A 1 271 ? 3.722 -3.287 35.078 1.00 66.19 271 LEU A CA 1
ATOM 2055 C C . LEU A 1 271 ? 4.886 -2.338 35.408 1.00 66.19 271 LEU A C 1
ATOM 2057 O O . LEU A 1 271 ? 5.990 -2.809 35.655 1.00 66.19 271 LEU A O 1
ATOM 2061 N N . GLY A 1 272 ? 4.654 -1.020 35.416 1.00 68.25 272 GLY A N 1
ATOM 2062 C CA . GLY A 1 272 ? 5.695 -0.016 35.654 1.00 68.25 272 GLY A CA 1
ATOM 2063 C C . GLY A 1 272 ? 6.687 0.112 34.495 1.00 68.25 272 GLY A C 1
ATOM 2064 O O . GLY A 1 272 ? 7.855 0.405 34.730 1.00 68.25 272 GLY A O 1
ATOM 2065 N N . VAL A 1 273 ? 6.238 -0.139 33.261 1.00 74.06 273 VAL A N 1
ATOM 2066 C CA . VAL A 1 273 ? 7.075 -0.156 32.047 1.00 74.06 273 VAL A CA 1
ATOM 2067 C C . VAL A 1 273 ? 6.601 0.862 31.014 1.00 74.06 273 VAL A C 1
ATOM 2069 O O . VAL A 1 273 ? 5.440 1.268 31.021 1.00 74.06 273 VAL A O 1
ATOM 2072 N N . ASP A 1 274 ? 7.485 1.231 30.088 1.00 75.38 274 ASP A N 1
ATOM 2073 C CA . ASP A 1 274 ? 7.149 2.111 28.968 1.00 75.38 274 ASP A CA 1
ATOM 2074 C C . ASP A 1 274 ? 6.042 1.534 28.079 1.00 75.38 274 ASP A C 1
ATOM 2076 O O . ASP A 1 274 ? 5.917 0.320 27.897 1.00 75.38 274 ASP A O 1
ATOM 2080 N N . ARG A 1 275 ? 5.252 2.422 27.465 1.00 76.12 275 ARG A N 1
ATOM 2081 C CA . ARG A 1 275 ? 4.092 2.044 26.645 1.00 76.12 275 ARG A CA 1
ATOM 2082 C C . ARG A 1 275 ? 4.447 1.115 25.480 1.00 76.12 275 ARG A C 1
ATOM 2084 O O . ARG A 1 275 ? 3.684 0.196 25.192 1.00 76.12 275 ARG A O 1
ATOM 2091 N N . ASP A 1 276 ? 5.581 1.335 24.823 1.00 75.25 276 ASP A N 1
ATOM 2092 C CA . ASP A 1 276 ? 5.991 0.509 23.683 1.00 75.25 276 ASP A CA 1
ATOM 2093 C C . ASP A 1 276 ? 6.392 -0.905 24.140 1.00 75.25 276 ASP A C 1
ATOM 2095 O O . ASP A 1 276 ? 6.002 -1.889 23.509 1.00 75.25 276 ASP A O 1
ATOM 2099 N N . LEU A 1 277 ? 7.055 -1.026 25.298 1.00 54.75 277 LEU A N 1
ATOM 2100 C CA . LEU A 1 277 ? 7.346 -2.317 25.930 1.00 54.75 277 LEU A CA 1
ATOM 2101 C C . LEU A 1 277 ? 6.059 -3.002 26.422 1.00 54.75 277 LEU A C 1
ATOM 2103 O O . LEU A 1 277 ? 5.897 -4.206 26.248 1.00 54.75 277 LEU A O 1
ATOM 2107 N N . ALA A 1 278 ? 5.098 -2.244 26.956 1.00 69.88 278 ALA A N 1
ATOM 2108 C CA . ALA A 1 278 ? 3.778 -2.762 27.308 1.00 69.88 278 ALA A CA 1
ATOM 2109 C C . ALA A 1 278 ? 3.005 -3.283 26.080 1.00 69.88 278 ALA A C 1
ATOM 2111 O O . ALA A 1 278 ? 2.384 -4.340 26.164 1.00 69.88 278 ALA A O 1
ATOM 2112 N N . SER A 1 279 ? 3.075 -2.594 24.934 1.00 79.50 279 SER A N 1
ATOM 2113 C CA . SER A 1 279 ? 2.473 -3.053 23.671 1.00 79.50 279 SER A CA 1
ATOM 2114 C C . SER A 1 279 ? 3.123 -4.358 23.189 1.00 79.50 279 SER A C 1
ATOM 2116 O O . SER A 1 279 ? 2.414 -5.309 22.865 1.00 79.50 279 SER A O 1
ATOM 2118 N N . GLN A 1 280 ? 4.457 -4.464 23.255 1.00 72.69 280 GLN A N 1
ATOM 2119 C CA . GLN A 1 280 ? 5.179 -5.708 22.952 1.00 72.69 280 GLN A CA 1
ATOM 2120 C C . GLN A 1 280 ? 4.797 -6.857 23.898 1.00 72.69 280 GLN A C 1
ATOM 2122 O O . GLN A 1 280 ? 4.568 -7.975 23.440 1.00 72.69 280 GLN A O 1
ATOM 2127 N N . LEU A 1 281 ? 4.678 -6.604 25.206 1.00 66.81 281 LEU A N 1
ATOM 2128 C CA . LEU A 1 281 ? 4.273 -7.617 26.188 1.00 66.81 281 LEU A CA 1
ATOM 2129 C C . LEU A 1 281 ? 2.818 -8.076 25.988 1.00 66.81 281 LEU A C 1
ATOM 2131 O O . LEU A 1 281 ? 2.543 -9.268 26.110 1.00 66.81 281 LEU A O 1
ATOM 2135 N N . ILE A 1 282 ? 1.909 -7.165 25.621 1.00 77.88 282 ILE A N 1
ATOM 2136 C CA . ILE A 1 282 ? 0.520 -7.477 25.238 1.00 77.88 282 ILE A CA 1
ATOM 2137 C C . ILE A 1 282 ? 0.465 -8.343 23.973 1.00 77.88 282 ILE A C 1
ATOM 2139 O O . ILE A 1 282 ? -0.329 -9.280 23.911 1.00 77.88 282 ILE A O 1
ATOM 2143 N N . ASP A 1 283 ? 1.274 -8.036 22.958 1.00 79.19 283 ASP A N 1
ATOM 2144 C CA . ASP A 1 283 ? 1.302 -8.818 21.717 1.00 79.19 283 ASP A CA 1
ATOM 2145 C C . ASP A 1 283 ? 1.986 -10.187 21.911 1.00 79.19 283 ASP A C 1
ATOM 2147 O O . ASP A 1 283 ? 1.632 -11.145 21.226 1.00 79.19 283 ASP A O 1
ATOM 2151 N N . THR A 1 284 ? 2.927 -10.303 22.857 1.00 75.62 284 THR A N 1
ATOM 2152 C CA . THR A 1 284 ? 3.688 -11.543 23.113 1.00 75.62 284 THR A CA 1
ATOM 2153 C C . THR A 1 284 ? 2.980 -12.499 24.081 1.00 75.62 284 THR A C 1
ATOM 2155 O O . THR A 1 284 ? 3.170 -13.710 23.982 1.00 75.62 284 THR A O 1
ATOM 2158 N N . ASN A 1 285 ? 2.171 -11.996 25.022 1.00 76.75 285 ASN A N 1
ATOM 2159 C CA . ASN A 1 285 ? 1.522 -12.813 26.053 1.00 76.75 285 ASN A CA 1
ATOM 2160 C C . ASN A 1 285 ? -0.012 -12.654 26.040 1.00 76.75 285 ASN A C 1
ATOM 2162 O O . ASN A 1 285 ? -0.571 -11.640 26.467 1.00 76.75 285 ASN A O 1
ATOM 2166 N N . LEU A 1 286 ? -0.685 -13.708 25.569 1.00 75.94 286 LEU A N 1
ATOM 2167 C CA . LEU A 1 286 ? -2.136 -13.778 25.379 1.00 75.94 286 LEU A CA 1
ATOM 2168 C C . LEU A 1 286 ? -2.923 -13.711 26.701 1.00 75.94 286 LEU A C 1
ATOM 2170 O O . LEU A 1 286 ? -3.933 -13.009 26.765 1.00 75.94 286 LEU A O 1
ATOM 2174 N N . ASP A 1 287 ? -2.433 -14.361 27.759 1.00 74.88 287 ASP A N 1
ATOM 2175 C CA . ASP A 1 287 ? -3.081 -14.381 29.079 1.00 74.88 287 ASP A CA 1
ATOM 2176 C C . ASP A 1 287 ? -2.978 -13.013 29.764 1.00 74.88 287 ASP A C 1
ATOM 2178 O O . ASP A 1 287 ? -3.953 -12.487 30.305 1.00 74.88 287 ASP A O 1
ATOM 2182 N N . LEU A 1 288 ? -1.794 -12.392 29.682 1.00 69.75 288 LEU A N 1
ATOM 2183 C CA . LEU A 1 288 ? -1.549 -11.036 30.172 1.00 69.75 288 LEU A CA 1
ATOM 2184 C C . LEU A 1 288 ? -2.479 -10.039 29.467 1.00 69.75 288 LEU A C 1
ATOM 2186 O O . LEU A 1 288 ? -3.134 -9.229 30.125 1.00 69.75 288 LEU A O 1
ATOM 2190 N N . ARG A 1 289 ? -2.584 -10.134 28.136 1.00 73.88 289 ARG A N 1
ATOM 2191 C CA . ARG A 1 289 ? -3.503 -9.337 27.315 1.00 73.88 289 ARG A CA 1
ATOM 2192 C C . ARG A 1 289 ? -4.960 -9.509 27.737 1.00 73.88 289 ARG A C 1
ATOM 2194 O O . ARG A 1 289 ? -5.661 -8.506 27.841 1.00 73.88 289 ARG A O 1
ATOM 2201 N N . GLU A 1 290 ? -5.420 -10.733 27.983 1.00 75.25 290 GLU A N 1
ATOM 2202 C CA . GLU A 1 290 ? -6.791 -10.990 28.437 1.00 75.25 290 GLU A CA 1
ATOM 2203 C C . GLU A 1 290 ? -7.052 -10.354 29.812 1.00 75.25 290 GLU A C 1
ATOM 2205 O O . GLU A 1 290 ? -7.973 -9.546 29.936 1.00 75.25 290 GLU A O 1
ATOM 2210 N N . ALA A 1 291 ? -6.165 -10.575 30.789 1.00 74.31 291 ALA A N 1
ATOM 2211 C CA . ALA A 1 291 ? -6.266 -9.991 32.129 1.00 74.31 291 ALA A CA 1
ATOM 2212 C C . ALA A 1 291 ? -6.209 -8.447 32.142 1.00 74.31 291 ALA A C 1
ATOM 2214 O O . ALA A 1 291 ? -6.870 -7.795 32.957 1.00 74.31 291 ALA A O 1
ATOM 2215 N N . ILE A 1 292 ? -5.438 -7.834 31.235 1.00 71.12 292 ILE A N 1
ATOM 2216 C CA . ILE A 1 292 ? -5.450 -6.380 31.026 1.00 71.12 292 ILE A CA 1
ATOM 2217 C C . ILE A 1 292 ? -6.799 -5.945 30.450 1.00 71.12 292 ILE A C 1
ATOM 2219 O O . ILE A 1 292 ? -7.392 -5.005 30.970 1.00 71.12 292 ILE A O 1
ATOM 2223 N N . LEU A 1 293 ? -7.305 -6.614 29.410 1.00 73.12 293 LEU A N 1
ATOM 2224 C CA . LEU A 1 293 ? -8.578 -6.264 28.771 1.00 73.12 293 LEU A CA 1
ATOM 2225 C C . LEU A 1 293 ? -9.788 -6.442 29.698 1.00 73.12 293 LEU A C 1
ATOM 2227 O O . LEU A 1 293 ? -10.752 -5.688 29.570 1.00 73.12 293 LEU A O 1
ATOM 2231 N N . ASP A 1 294 ? -9.748 -7.394 30.631 1.00 78.88 294 ASP A N 1
ATOM 2232 C CA . ASP A 1 294 ? -10.748 -7.513 31.699 1.00 78.88 294 ASP A CA 1
ATOM 2233 C C . ASP A 1 294 ? -10.658 -6.338 32.678 1.00 78.88 294 ASP A C 1
ATOM 2235 O O . ASP A 1 294 ? -11.647 -5.640 32.889 1.00 78.88 294 ASP A O 1
ATOM 2239 N N . ALA A 1 295 ? -9.457 -5.998 33.159 1.00 74.38 295 ALA A N 1
ATOM 2240 C CA . ALA A 1 295 ? -9.271 -4.827 34.018 1.00 74.38 295 ALA A CA 1
ATOM 2241 C C . ALA A 1 295 ? -9.673 -3.498 33.340 1.00 74.38 295 ALA A C 1
ATOM 2243 O O . ALA A 1 295 ? -10.160 -2.587 34.007 1.00 74.38 295 ALA A O 1
ATOM 2244 N N . VAL A 1 296 ? -9.495 -3.380 32.020 1.00 75.75 296 VAL A N 1
ATOM 2245 C CA . VAL A 1 296 ? -9.997 -2.247 31.225 1.00 75.75 296 VAL A CA 1
ATOM 2246 C C . VAL A 1 296 ? -11.529 -2.215 31.206 1.00 75.75 296 VAL A C 1
ATOM 2248 O O . VAL A 1 296 ? -12.111 -1.142 31.363 1.00 75.75 296 VAL A O 1
ATOM 2251 N N . ALA A 1 297 ? -12.186 -3.365 31.026 1.00 75.62 297 ALA A N 1
ATOM 2252 C CA . ALA A 1 297 ? -13.645 -3.462 31.021 1.00 75.62 297 ALA A CA 1
ATOM 2253 C C . ALA A 1 297 ? -14.250 -3.143 32.401 1.00 75.62 297 ALA A C 1
ATOM 2255 O O . ALA A 1 297 ? -15.256 -2.436 32.474 1.00 75.62 297 ALA A O 1
ATOM 2256 N N . ASP A 1 298 ? -13.607 -3.579 33.486 1.00 84.38 298 ASP A N 1
ATOM 2257 C CA . ASP A 1 298 ? -14.016 -3.246 34.852 1.00 84.38 298 ASP A CA 1
ATOM 2258 C C . ASP A 1 298 ? -13.883 -1.743 35.136 1.00 84.38 298 ASP A C 1
ATOM 2260 O O . ASP A 1 298 ? -14.836 -1.126 35.606 1.00 84.38 298 ASP A O 1
ATOM 2264 N N . VAL A 1 299 ? -12.755 -1.114 34.775 1.00 80.44 299 VAL A N 1
ATOM 2265 C CA . VAL A 1 299 ? -12.566 0.345 34.925 1.00 80.44 299 VAL A CA 1
ATOM 2266 C C . VAL A 1 299 ? -13.567 1.135 34.071 1.00 80.44 299 VAL A C 1
ATOM 2268 O O . VAL A 1 299 ? -14.111 2.136 34.535 1.00 80.44 299 VAL A O 1
ATOM 2271 N N . ALA A 1 300 ? -13.864 0.680 32.850 1.00 77.94 300 ALA A N 1
ATOM 2272 C CA . ALA A 1 300 ? -14.896 1.270 31.997 1.00 77.94 300 ALA A CA 1
ATOM 2273 C C . ALA A 1 300 ? -16.288 1.224 32.657 1.00 77.94 300 ALA A C 1
ATOM 2275 O O . ALA A 1 300 ? -16.984 2.240 32.717 1.00 77.94 300 ALA A O 1
ATOM 2276 N N . LYS A 1 301 ? -16.668 0.065 33.203 1.00 86.44 301 LYS A N 1
ATOM 2277 C CA . LYS A 1 301 ? -17.951 -0.165 33.880 1.00 86.44 301 LYS A CA 1
ATOM 2278 C C . LYS A 1 301 ? -18.073 0.624 35.187 1.00 86.44 301 LYS A C 1
ATOM 2280 O O . LYS A 1 301 ? -19.110 1.233 35.444 1.00 86.44 301 LYS A O 1
ATOM 2285 N N . ASP A 1 302 ? -17.015 0.668 35.990 1.00 89.25 302 ASP A N 1
ATOM 2286 C CA . ASP A 1 302 ? -16.958 1.460 37.222 1.00 89.25 302 ASP A CA 1
ATOM 2287 C C . ASP A 1 302 ? -17.046 2.970 36.934 1.00 89.25 302 ASP A C 1
ATOM 2289 O O . ASP A 1 302 ? -17.693 3.713 37.676 1.00 89.25 302 ASP A O 1
ATOM 2293 N N . ALA A 1 303 ? -16.452 3.437 35.832 1.00 83.19 303 ALA A N 1
ATOM 2294 C CA . ALA A 1 303 ? -16.558 4.830 35.413 1.00 83.19 303 ALA A CA 1
ATOM 2295 C C . ALA A 1 303 ? -17.966 5.188 34.896 1.00 83.19 303 ALA A C 1
ATOM 2297 O O . ALA A 1 303 ? -18.469 6.258 35.237 1.00 83.19 303 ALA A O 1
ATOM 2298 N N . GLN A 1 304 ? -18.642 4.287 34.168 1.00 83.69 304 GLN A N 1
ATOM 2299 C CA . GLN A 1 304 ? -20.070 4.427 33.824 1.00 83.69 304 GLN A CA 1
ATOM 2300 C C . GLN A 1 304 ? -20.966 4.491 35.079 1.00 83.69 304 GLN A C 1
ATOM 2302 O O . GLN A 1 304 ? -21.957 5.215 35.101 1.00 83.69 304 GLN A O 1
ATOM 2307 N N . GLN A 1 305 ? -20.583 3.820 36.173 1.00 93.38 305 GLN A N 1
ATOM 2308 C CA . GLN A 1 305 ? -21.232 3.942 37.490 1.00 93.38 305 GLN A CA 1
ATOM 2309 C C . GLN A 1 305 ? -20.863 5.231 38.259 1.00 93.38 305 GLN A C 1
ATOM 2311 O O . GLN A 1 305 ? -21.139 5.337 39.454 1.00 93.38 305 GLN A O 1
ATOM 2316 N N . ASN A 1 306 ? -20.244 6.221 37.607 1.00 91.44 306 ASN A N 1
ATOM 2317 C CA . ASN A 1 306 ? -19.778 7.478 38.202 1.00 91.44 306 ASN A CA 1
ATOM 2318 C C . ASN A 1 306 ? -18.752 7.323 39.349 1.00 91.44 306 ASN A C 1
ATOM 2320 O O . ASN A 1 306 ? -18.614 8.217 40.193 1.00 91.44 306 ASN A O 1
ATOM 2324 N N . ARG A 1 307 ? -17.976 6.227 39.395 1.00 95.69 307 ARG A N 1
ATOM 2325 C CA . ARG A 1 307 ? -16.891 6.094 40.383 1.00 95.69 307 ARG A CA 1
ATOM 2326 C C . ARG A 1 307 ? -15.730 7.026 40.038 1.00 95.69 307 ARG A C 1
ATOM 2328 O O . ARG A 1 307 ? -15.069 6.878 39.009 1.00 95.69 307 ARG A O 1
ATOM 2335 N N . LYS A 1 308 ? -15.454 7.974 40.939 1.00 94.12 308 LYS A N 1
ATOM 2336 C CA . LYS A 1 308 ? -14.451 9.038 40.749 1.00 94.12 308 LYS A CA 1
ATOM 2337 C C . LYS A 1 308 ? -13.050 8.502 40.445 1.00 94.12 308 LYS A C 1
ATOM 2339 O O . LYS A 1 308 ? -12.372 9.065 39.590 1.00 94.12 308 LYS A O 1
ATOM 2344 N N . ASP A 1 309 ? -12.642 7.408 41.084 1.00 90.81 309 ASP A N 1
ATOM 2345 C CA . ASP A 1 309 ? -11.304 6.83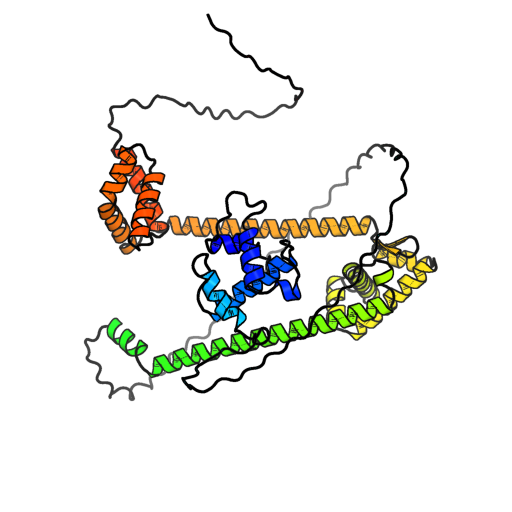3 40.900 1.00 90.81 309 ASP A CA 1
ATOM 2346 C C . ASP A 1 309 ? -11.131 6.196 39.514 1.00 90.81 309 ASP A C 1
ATOM 2348 O O . ASP A 1 309 ? -10.099 6.387 38.871 1.00 90.81 309 ASP A O 1
ATOM 2352 N N . ALA A 1 310 ? -12.164 5.517 39.006 1.00 88.06 310 ALA A N 1
ATOM 2353 C CA . ALA A 1 310 ? -12.174 4.954 37.657 1.00 88.06 310 ALA A CA 1
ATOM 2354 C C . ALA A 1 310 ? -12.190 6.057 36.583 1.00 88.06 310 ALA A C 1
ATOM 2356 O O . ALA A 1 310 ? -11.420 6.003 35.625 1.00 88.06 310 ALA A O 1
ATOM 2357 N N . ILE A 1 311 ? -12.976 7.122 36.790 1.00 85.88 311 ILE A N 1
ATOM 2358 C CA . ILE A 1 311 ? -12.956 8.322 35.935 1.00 85.88 311 ILE A CA 1
ATOM 2359 C C . ILE A 1 311 ? -11.566 8.983 35.951 1.00 85.88 311 ILE A C 1
ATOM 2361 O O . ILE A 1 311 ? -11.058 9.379 34.903 1.00 85.88 311 ILE A O 1
ATOM 2365 N N . ALA A 1 312 ? -10.908 9.072 37.111 1.00 87.94 312 ALA A N 1
ATOM 2366 C CA . ALA A 1 312 ? -9.552 9.611 37.214 1.00 87.94 312 ALA A CA 1
ATOM 2367 C C . ALA A 1 312 ? -8.509 8.734 36.494 1.00 87.94 312 ALA A C 1
ATOM 2369 O O . ALA A 1 312 ? -7.582 9.271 35.886 1.00 87.94 312 ALA A O 1
ATOM 2370 N N . GLN A 1 313 ? -8.660 7.406 36.519 1.00 85.12 313 GLN A N 1
ATOM 2371 C CA . GLN A 1 313 ? -7.813 6.482 35.757 1.00 85.12 313 GLN A CA 1
ATOM 2372 C C . GLN A 1 313 ? -8.032 6.617 34.242 1.00 85.12 313 GLN A C 1
ATOM 2374 O O . GLN A 1 313 ? -7.050 6.725 33.508 1.00 85.12 313 GLN A O 1
ATOM 2379 N N . LEU A 1 314 ? -9.283 6.704 33.772 1.00 82.94 314 LEU A N 1
ATOM 2380 C CA . LEU A 1 314 ? -9.588 6.954 32.356 1.00 82.94 314 LEU A CA 1
ATOM 2381 C C . LEU A 1 314 ? -9.025 8.301 31.877 1.00 82.94 314 LEU A C 1
ATOM 2383 O O . LEU A 1 314 ? -8.331 8.354 30.860 1.00 82.94 314 LEU A O 1
ATOM 2387 N N . ASN A 1 315 ? -9.222 9.371 32.654 1.00 84.75 315 ASN A N 1
ATOM 2388 C CA . ASN A 1 315 ? -8.707 10.698 32.315 1.00 84.75 315 ASN A CA 1
ATOM 2389 C C . ASN A 1 315 ? -7.171 10.707 32.205 1.00 84.75 315 ASN A C 1
ATOM 2391 O O . ASN A 1 315 ? -6.632 11.340 31.297 1.00 84.75 315 ASN A O 1
ATOM 2395 N N . LYS A 1 316 ? -6.460 9.964 33.071 1.00 86.00 316 LYS A N 1
ATOM 2396 C CA . LYS A 1 316 ? -4.995 9.791 32.990 1.00 86.00 316 LYS A CA 1
ATOM 2397 C C . LYS A 1 316 ? -4.538 9.103 31.702 1.00 86.00 316 LYS A C 1
ATOM 2399 O O . LYS A 1 316 ? -3.486 9.460 31.184 1.00 86.00 316 LYS A O 1
ATOM 2404 N N . VAL A 1 317 ? -5.310 8.150 31.172 1.00 79.62 317 VAL A N 1
ATOM 2405 C CA . VAL A 1 317 ? -4.999 7.480 29.893 1.00 79.62 317 VAL A CA 1
ATOM 2406 C C . VAL A 1 317 ? -5.551 8.217 28.666 1.00 79.62 317 VAL A C 1
ATOM 2408 O O . VAL A 1 317 ? -5.419 7.717 27.549 1.00 79.62 317 VAL A O 1
ATOM 2411 N N . GLY A 1 318 ? -6.122 9.413 28.851 1.00 81.38 318 GLY A N 1
ATOM 2412 C CA . GLY A 1 318 ? -6.590 10.272 27.765 1.00 81.38 318 GLY A CA 1
ATOM 2413 C C . GLY A 1 318 ? -8.018 9.994 27.291 1.00 81.38 318 GLY A C 1
ATOM 2414 O O . GLY A 1 318 ? -8.343 10.296 26.144 1.00 81.38 318 GLY A O 1
ATOM 2415 N N . LEU A 1 319 ? -8.874 9.421 28.140 1.00 82.62 319 LEU A N 1
ATOM 2416 C CA . LEU A 1 319 ? -10.269 9.107 27.821 1.00 82.62 319 LEU A CA 1
ATOM 2417 C C . LEU A 1 319 ? -11.217 9.690 28.873 1.00 82.62 319 LEU A C 1
ATOM 2419 O O . LEU A 1 319 ? -10.921 9.664 30.061 1.00 82.62 319 LEU A O 1
ATOM 2423 N N . ALA A 1 320 ? -12.373 10.174 28.438 1.00 85.25 320 ALA A N 1
ATOM 2424 C CA . ALA A 1 320 ? -13.454 10.655 29.287 1.00 85.25 320 ALA A CA 1
ATOM 2425 C C . ALA A 1 320 ? -14.729 9.842 29.033 1.00 85.25 320 ALA A C 1
ATOM 2427 O O . ALA A 1 320 ? -14.971 9.371 27.921 1.00 85.25 320 ALA A O 1
ATOM 2428 N N . VAL A 1 321 ? -15.562 9.706 30.063 1.00 85.31 321 VAL A N 1
ATOM 2429 C CA . VAL A 1 321 ? -16.912 9.145 29.938 1.00 85.31 321 VAL A CA 1
ATOM 2430 C C . VAL A 1 321 ? -17.890 10.295 29.703 1.00 85.31 321 VAL A C 1
ATOM 2432 O O . VAL A 1 321 ? -17.934 11.232 30.499 1.00 85.31 321 VAL A O 1
ATOM 2435 N N . ILE A 1 322 ? -18.657 10.238 28.613 1.00 83.56 322 ILE A N 1
ATOM 2436 C CA . ILE A 1 322 ? -19.724 11.195 28.294 1.00 83.56 322 ILE A CA 1
ATOM 2437 C C . ILE A 1 322 ? -20.995 10.393 27.995 1.00 83.56 322 ILE A C 1
ATOM 2439 O O . ILE A 1 322 ? -21.112 9.754 26.949 1.00 83.56 322 ILE A O 1
ATOM 2443 N N . GLY A 1 323 ? -21.941 10.404 28.938 1.00 86.00 323 GLY A N 1
ATOM 2444 C CA . GLY A 1 323 ? -23.069 9.468 28.924 1.00 86.00 323 GLY A CA 1
ATOM 2445 C C . GLY A 1 323 ? -22.569 8.023 29.001 1.00 86.00 323 GLY A C 1
ATOM 2446 O O . GLY A 1 323 ? -21.658 7.727 29.770 1.00 86.00 323 GLY A O 1
ATOM 2447 N N . ASP A 1 324 ? -23.108 7.143 28.160 1.00 78.25 324 ASP A N 1
ATOM 2448 C CA . ASP A 1 324 ? -22.685 5.735 28.096 1.00 78.25 324 ASP A CA 1
ATOM 2449 C C . ASP A 1 324 ? -21.416 5.503 27.246 1.00 78.25 324 ASP A C 1
ATOM 2451 O O . ASP A 1 324 ? -20.942 4.369 27.131 1.00 78.25 324 ASP A O 1
ATOM 2455 N N . GLN A 1 325 ? -20.852 6.555 26.637 1.00 72.50 325 GLN A N 1
ATOM 2456 C CA . GLN A 1 325 ? -19.734 6.459 25.693 1.00 72.50 325 GLN A CA 1
ATOM 2457 C C . GLN A 1 325 ? -18.396 6.852 26.325 1.00 72.50 325 GLN A C 1
ATOM 2459 O O . GLN A 1 325 ? -18.293 7.830 27.066 1.00 72.50 325 GLN A O 1
ATOM 2464 N N . ILE A 1 326 ? -17.344 6.109 25.973 1.00 75.06 326 ILE A N 1
ATOM 2465 C CA . ILE A 1 326 ? -15.955 6.437 26.312 1.00 75.06 326 ILE A CA 1
ATOM 2466 C C . ILE A 1 326 ? -15.330 7.106 25.090 1.00 75.06 326 ILE A C 1
ATOM 2468 O O . ILE A 1 326 ? -15.127 6.469 24.055 1.00 75.06 326 ILE A O 1
ATOM 2472 N N . VAL A 1 327 ? -15.024 8.394 25.213 1.00 78.19 327 VAL A N 1
ATOM 2473 C CA . VAL A 1 327 ? -14.477 9.231 24.139 1.00 78.19 327 VAL A CA 1
ATOM 2474 C C . VAL A 1 327 ? -13.082 9.751 24.500 1.00 78.19 327 VAL A C 1
ATOM 2476 O O . VAL A 1 327 ? -12.785 9.944 25.679 1.00 78.19 327 VAL A O 1
ATOM 2479 N N . PRO A 1 328 ? -12.191 9.985 23.521 1.00 80.31 328 PRO A N 1
ATOM 2480 C CA . PRO A 1 328 ? -10.911 10.649 23.764 1.00 80.31 328 PRO A CA 1
ATOM 2481 C C . PRO A 1 328 ? -11.078 12.020 24.420 1.00 80.31 328 PRO A C 1
ATOM 2483 O O . PRO A 1 328 ? -11.997 12.770 24.096 1.00 80.31 328 PRO A O 1
ATOM 2486 N N . THR A 1 329 ? -10.158 12.384 25.312 1.00 86.88 329 THR A N 1
ATOM 2487 C CA . THR A 1 329 ? -10.047 13.775 25.761 1.00 86.88 329 THR A CA 1
ATOM 2488 C C . THR A 1 329 ? -9.428 14.631 24.657 1.00 86.88 329 THR A C 1
ATOM 2490 O O . THR A 1 329 ? -8.594 14.158 23.883 1.00 86.88 329 THR A O 1
ATOM 2493 N N . LEU A 1 330 ? -9.754 15.926 24.629 1.00 83.62 330 LEU A N 1
ATOM 2494 C CA . LEU A 1 330 ? -9.168 16.889 23.683 1.00 83.62 330 LEU A CA 1
ATOM 2495 C C . LEU A 1 330 ? -7.621 16.875 23.705 1.00 83.62 330 LEU A C 1
ATOM 2497 O O . LEU A 1 330 ? -6.966 17.034 22.675 1.00 83.62 330 LEU A O 1
ATOM 2501 N N . ALA A 1 331 ? -7.028 16.641 24.881 1.00 81.25 331 ALA A N 1
ATOM 2502 C CA . ALA A 1 331 ? -5.583 16.491 25.054 1.00 81.25 331 ALA A CA 1
ATOM 2503 C C . ALA A 1 331 ? -5.033 15.222 24.371 1.00 81.25 331 ALA A C 1
ATOM 2505 O O . ALA A 1 331 ? -3.963 15.257 23.767 1.00 81.25 331 ALA A O 1
ATOM 2506 N N . ALA A 1 332 ? -5.769 14.108 24.419 1.00 76.75 332 ALA A N 1
ATOM 2507 C CA . ALA A 1 332 ? -5.393 12.877 23.732 1.00 76.75 332 ALA A CA 1
ATOM 2508 C C . ALA A 1 332 ? -5.587 12.969 22.210 1.00 76.75 332 ALA A C 1
ATOM 2510 O O . ALA A 1 332 ? -4.752 12.460 21.463 1.00 76.75 332 ALA A O 1
ATOM 2511 N N . GLU A 1 333 ? -6.641 13.642 21.735 1.00 80.69 333 GLU A N 1
ATOM 2512 C CA . GLU A 1 333 ? -6.847 13.871 20.298 1.00 80.69 333 GLU A CA 1
ATOM 2513 C C . GLU A 1 333 ? -5.747 14.749 19.703 1.00 80.69 333 GLU A C 1
ATOM 2515 O O . GLU A 1 333 ? -5.138 14.375 18.700 1.00 80.69 333 GLU A O 1
ATOM 2520 N N . THR A 1 334 ? -5.427 15.868 20.357 1.00 85.75 334 THR A N 1
ATOM 2521 C CA . THR A 1 334 ? -4.343 16.761 19.922 1.00 85.75 334 THR A CA 1
ATOM 2522 C C . THR A 1 334 ? -2.979 16.067 19.958 1.00 85.75 334 THR A C 1
ATOM 2524 O O . THR A 1 334 ? -2.223 16.190 18.996 1.00 85.75 334 THR A O 1
ATOM 2527 N N . ALA A 1 335 ? -2.680 15.261 20.985 1.00 79.88 335 ALA A N 1
ATOM 2528 C CA . ALA A 1 335 ? -1.458 14.449 21.035 1.00 79.88 335 ALA A CA 1
ATOM 2529 C C . ALA A 1 335 ? -1.403 13.359 19.940 1.00 79.88 335 ALA A C 1
ATOM 2531 O O . ALA A 1 335 ? -0.349 13.097 19.356 1.00 79.88 335 ALA A O 1
ATOM 2532 N N . ALA A 1 336 ? -2.536 12.730 19.615 1.00 78.00 336 ALA A N 1
ATOM 2533 C CA . ALA A 1 336 ? -2.613 11.756 18.528 1.00 78.00 336 ALA A CA 1
ATOM 2534 C C . ALA A 1 336 ? -2.470 12.419 17.145 1.00 78.00 336 ALA A C 1
ATOM 2536 O O . ALA A 1 336 ? -1.882 11.832 16.232 1.00 78.00 336 ALA A O 1
ATOM 2537 N N . GLU A 1 337 ? -2.987 13.637 16.969 1.00 83.56 337 GLU A N 1
ATOM 2538 C CA . GLU A 1 337 ? -2.836 14.397 15.730 1.00 83.56 337 GLU A CA 1
ATOM 2539 C C . GLU A 1 337 ? -1.408 14.924 15.537 1.00 83.56 337 GLU A C 1
ATOM 2541 O O . GLU A 1 337 ? -0.878 14.822 14.425 1.00 83.56 337 GLU A O 1
ATOM 2546 N N . THR A 1 338 ? -0.747 15.418 16.591 1.00 86.94 338 THR A N 1
ATOM 2547 C CA . THR A 1 338 ? 0.663 15.832 16.511 1.00 86.94 338 THR A CA 1
ATOM 2548 C C . THR A 1 338 ? 1.571 14.649 16.193 1.00 86.94 338 THR A C 1
ATOM 2550 O O . THR A 1 338 ? 2.378 14.772 15.271 1.00 86.94 338 THR A O 1
ATOM 2553 N N . LYS A 1 339 ? 1.379 13.476 16.820 1.00 84.19 339 LYS A N 1
ATOM 2554 C CA . LYS A 1 339 ? 2.113 12.250 16.452 1.00 84.19 339 LYS A CA 1
ATOM 2555 C C . LYS A 1 339 ? 1.915 11.896 14.970 1.00 84.19 339 LYS A C 1
ATOM 2557 O O . LYS A 1 339 ? 2.889 11.806 14.229 1.00 84.19 339 LYS A O 1
ATOM 2562 N N . LYS A 1 340 ? 0.668 11.853 14.481 1.00 80.75 340 LYS A N 1
ATOM 2563 C CA . LYS A 1 340 ? 0.372 11.643 13.046 1.00 80.75 340 LYS A CA 1
ATOM 2564 C C . LYS A 1 340 ? 0.938 12.730 12.130 1.00 80.75 340 LYS A C 1
ATOM 2566 O O . LYS A 1 340 ? 1.076 12.511 10.926 1.00 80.75 340 LYS A O 1
ATOM 2571 N N . ARG A 1 341 ? 1.165 13.950 12.621 1.00 88.12 341 ARG A N 1
ATOM 2572 C CA . ARG A 1 341 ? 1.789 15.037 11.850 1.00 88.12 341 ARG A CA 1
ATOM 2573 C C . ARG A 1 341 ? 3.306 14.848 11.761 1.00 88.12 341 ARG A C 1
ATOM 2575 O O . ARG A 1 341 ? 3.846 15.116 10.691 1.00 88.12 341 ARG A O 1
ATOM 2582 N N . LEU A 1 342 ? 3.944 14.355 12.824 1.00 88.69 342 LEU A N 1
ATOM 2583 C CA . LEU A 1 342 ? 5.365 13.992 12.855 1.00 88.69 342 LEU A CA 1
ATOM 2584 C C . LEU A 1 342 ? 5.654 12.788 11.949 1.00 88.69 342 LEU A C 1
ATOM 2586 O O . LEU A 1 342 ? 6.445 12.934 11.026 1.00 88.69 342 LEU A O 1
ATOM 2590 N N . GLU A 1 343 ? 4.902 11.690 12.079 1.00 83.62 343 GLU A N 1
ATOM 2591 C CA . GLU A 1 343 ? 5.013 10.501 11.207 1.00 83.62 343 GLU A CA 1
ATOM 2592 C C . GLU A 1 343 ? 4.857 10.871 9.714 1.00 83.62 343 GLU A C 1
ATOM 2594 O O . GLU A 1 343 ? 5.618 10.445 8.844 1.00 83.62 343 GLU A O 1
ATOM 2599 N N . ARG A 1 344 ? 3.890 11.746 9.385 1.00 85.69 344 ARG A N 1
ATOM 2600 C CA . ARG A 1 344 ? 3.722 12.283 8.017 1.00 85.69 344 ARG A CA 1
ATOM 2601 C C . ARG A 1 344 ? 4.850 13.230 7.593 1.00 85.69 344 ARG A C 1
ATOM 2603 O O . ARG A 1 344 ? 5.018 13.444 6.393 1.00 85.69 344 ARG A O 1
ATOM 2610 N N . GLY A 1 345 ? 5.571 13.833 8.533 1.00 89.00 345 GLY A N 1
ATOM 2611 C CA . GLY A 1 345 ? 6.769 14.634 8.294 1.00 89.00 345 GLY A CA 1
ATOM 2612 C C . GLY A 1 345 ? 7.977 13.758 7.971 1.00 89.00 345 GLY A C 1
ATOM 2613 O O . GLY A 1 345 ? 8.630 13.993 6.958 1.00 89.00 345 GLY A O 1
ATOM 2614 N N . GLU A 1 346 ? 8.205 12.710 8.760 1.00 87.62 346 GLU A N 1
ATOM 2615 C CA . GLU A 1 346 ? 9.276 11.719 8.586 1.00 87.62 346 GLU A CA 1
ATOM 2616 C C . GLU A 1 346 ? 9.169 11.020 7.226 1.00 87.62 346 GLU A C 1
ATOM 2618 O O . GLU A 1 346 ? 10.081 11.132 6.413 1.00 87.62 346 GLU A O 1
ATOM 2623 N N . VAL A 1 347 ? 8.001 10.462 6.883 1.00 85.19 347 VAL A N 1
ATOM 2624 C CA . VAL A 1 347 ? 7.762 9.827 5.568 1.00 85.19 347 VAL A CA 1
ATOM 2625 C C . VAL A 1 347 ? 7.978 10.800 4.394 1.00 85.19 347 VAL A C 1
ATOM 2627 O O . VAL A 1 347 ? 8.367 10.399 3.294 1.00 85.19 347 VAL A O 1
ATOM 2630 N N . ARG A 1 348 ? 7.743 12.108 4.588 1.00 87.94 348 ARG A N 1
ATOM 2631 C CA . ARG A 1 348 ? 8.069 13.132 3.576 1.00 87.94 348 ARG A CA 1
ATOM 2632 C C . ARG A 1 348 ? 9.567 13.425 3.518 1.00 87.94 348 ARG A C 1
ATOM 2634 O O . ARG A 1 348 ? 10.065 13.671 2.422 1.00 87.94 348 ARG A O 1
ATOM 2641 N N . ALA A 1 349 ? 10.264 13.428 4.651 1.00 88.44 349 ALA A N 1
ATOM 2642 C CA . ALA A 1 349 ? 11.706 13.628 4.722 1.00 88.44 349 ALA A CA 1
ATOM 2643 C C . ALA A 1 349 ? 12.454 12.457 4.068 1.00 88.44 349 ALA A C 1
ATOM 2645 O O . ALA A 1 349 ? 13.233 12.693 3.149 1.00 88.44 349 ALA A O 1
ATOM 2646 N N . GLU A 1 350 ? 12.122 11.214 4.429 1.00 86.88 350 GLU A N 1
ATOM 2647 C CA . GLU A 1 350 ? 12.637 9.989 3.799 1.00 86.88 350 GLU A CA 1
ATOM 2648 C C . GLU A 1 350 ? 12.419 10.004 2.284 1.00 86.88 350 GLU A C 1
ATOM 2650 O O . GLU A 1 350 ? 13.351 9.800 1.509 1.00 86.88 350 GLU A O 1
ATOM 2655 N N . ARG A 1 351 ? 11.199 10.331 1.830 1.00 84.81 351 ARG A N 1
ATOM 2656 C CA . ARG A 1 351 ? 10.900 10.410 0.395 1.00 84.81 351 ARG A CA 1
ATOM 2657 C C . ARG A 1 351 ? 11.700 11.504 -0.315 1.00 84.81 351 ARG A C 1
ATOM 2659 O O . ARG A 1 351 ? 12.081 11.311 -1.465 1.00 84.81 351 ARG A O 1
ATOM 2666 N N . ARG A 1 352 ? 11.947 12.651 0.328 1.00 88.06 352 ARG A N 1
ATOM 2667 C CA . ARG A 1 352 ? 12.805 13.708 -0.237 1.00 88.06 352 ARG A CA 1
ATOM 2668 C C . ARG A 1 352 ? 14.268 13.277 -0.298 1.00 88.06 352 ARG A C 1
ATOM 2670 O O . ARG A 1 352 ? 14.924 13.610 -1.277 1.00 88.06 352 ARG A O 1
ATOM 2677 N N . LEU A 1 353 ? 14.748 12.541 0.703 1.00 91.94 353 LEU A N 1
ATOM 2678 C CA . LEU A 1 353 ? 16.110 12.017 0.752 1.00 91.94 353 LEU A CA 1
ATOM 2679 C C . LEU A 1 353 ? 16.328 10.961 -0.341 1.00 91.94 353 LEU A C 1
ATOM 2681 O O . LEU A 1 353 ? 17.212 11.144 -1.169 1.00 91.94 353 LEU A O 1
ATOM 2685 N N . GLY A 1 354 ? 15.444 9.966 -0.462 1.00 86.12 354 GLY A N 1
ATOM 2686 C CA . GLY A 1 354 ? 15.524 8.963 -1.531 1.00 86.12 354 GLY A CA 1
ATOM 2687 C C . GLY A 1 354 ? 15.412 9.556 -2.945 1.00 86.12 354 GLY A C 1
ATOM 2688 O O . GLY A 1 354 ? 16.134 9.142 -3.846 1.00 86.12 354 GLY A O 1
ATOM 2689 N N . LEU A 1 355 ? 14.573 10.583 -3.150 1.00 87.62 355 LEU A N 1
ATOM 2690 C CA . LEU A 1 355 ? 14.522 11.312 -4.429 1.00 87.62 355 LEU A CA 1
ATOM 2691 C C . LEU A 1 355 ? 15.805 12.116 -4.707 1.00 87.62 355 LEU A C 1
ATOM 2693 O O . LEU A 1 355 ? 16.194 12.250 -5.866 1.00 87.62 355 LEU A O 1
ATOM 2697 N N . ALA A 1 356 ? 16.458 12.655 -3.673 1.00 89.31 356 ALA A N 1
ATOM 2698 C CA . ALA A 1 356 ? 17.729 13.361 -3.811 1.00 89.31 356 ALA A CA 1
ATOM 2699 C C . ALA A 1 356 ? 18.887 12.396 -4.117 1.00 89.31 356 ALA A C 1
ATOM 2701 O O . ALA A 1 356 ? 19.705 12.695 -4.984 1.00 89.31 356 ALA A O 1
ATOM 2702 N N . GLU A 1 357 ? 18.922 11.224 -3.477 1.00 88.88 357 GLU A N 1
ATOM 2703 C CA . GLU A 1 357 ? 19.877 10.151 -3.777 1.00 88.88 357 GLU A CA 1
ATOM 2704 C C . GLU A 1 357 ? 19.694 9.612 -5.201 1.00 88.88 357 GLU A C 1
ATOM 2706 O O . GLU A 1 357 ? 20.665 9.515 -5.949 1.00 88.88 357 GLU A O 1
ATOM 2711 N N . GLU A 1 358 ? 18.457 9.340 -5.631 1.00 81.06 358 GLU A N 1
ATOM 2712 C CA . GLU A 1 358 ? 18.183 8.886 -7.000 1.00 81.06 358 GLU A CA 1
ATOM 2713 C C . GLU A 1 358 ? 18.605 9.941 -8.039 1.00 81.06 358 GLU A C 1
ATOM 2715 O O . GLU A 1 358 ? 19.217 9.610 -9.060 1.00 81.06 358 GLU A O 1
ATOM 2720 N N . ALA A 1 359 ? 18.343 11.225 -7.767 1.00 82.12 359 ALA A N 1
ATOM 2721 C CA . ALA A 1 359 ? 18.802 12.328 -8.605 1.00 82.12 359 ALA A CA 1
ATOM 2722 C C . ALA A 1 359 ? 20.337 12.444 -8.630 1.00 82.12 359 ALA A C 1
ATOM 2724 O O . ALA A 1 359 ? 20.907 12.671 -9.698 1.00 82.12 359 ALA A O 1
ATOM 2725 N N . ALA A 1 360 ? 21.015 12.240 -7.496 1.00 84.06 360 ALA A N 1
ATOM 2726 C CA . ALA A 1 360 ? 22.474 12.251 -7.406 1.00 84.06 360 ALA A CA 1
ATOM 2727 C C . ALA A 1 360 ? 23.111 11.082 -8.177 1.00 84.06 360 ALA A C 1
ATOM 2729 O O . ALA A 1 360 ? 24.047 11.302 -8.943 1.00 84.06 360 ALA A O 1
ATOM 2730 N N . ILE A 1 361 ? 22.568 9.864 -8.064 1.00 77.44 361 ILE A N 1
ATOM 2731 C CA . ILE A 1 361 ? 23.003 8.688 -8.841 1.00 77.44 361 ILE A CA 1
ATOM 2732 C C . ILE A 1 361 ? 22.799 8.936 -10.341 1.00 77.44 361 ILE A C 1
ATOM 2734 O O . ILE A 1 361 ? 23.688 8.656 -11.148 1.00 77.44 361 ILE A O 1
ATOM 2738 N N . ARG A 1 362 ? 21.651 9.504 -10.732 1.00 75.12 362 ARG A N 1
ATOM 2739 C CA . ARG A 1 362 ? 21.351 9.845 -12.131 1.00 75.12 362 ARG A CA 1
ATOM 2740 C C . ARG A 1 362 ? 22.306 10.914 -12.677 1.00 75.12 362 ARG A C 1
ATOM 2742 O O . ARG A 1 362 ? 22.794 10.769 -13.794 1.00 75.12 362 ARG A O 1
ATOM 2749 N N . ALA A 1 363 ? 22.616 11.940 -11.884 1.00 75.56 363 ALA A N 1
ATOM 2750 C CA . ALA A 1 363 ? 23.592 12.973 -12.230 1.00 75.56 363 ALA A CA 1
ATOM 2751 C C . ALA A 1 363 ? 25.042 12.452 -12.251 1.00 75.56 363 ALA A C 1
ATOM 2753 O O . ALA A 1 363 ? 25.854 12.957 -13.022 1.00 75.56 363 ALA A O 1
ATOM 2754 N N . GLY A 1 364 ? 25.367 11.442 -11.437 1.00 75.38 364 GLY A N 1
ATOM 2755 C CA . GLY A 1 364 ? 26.647 10.732 -11.469 1.00 75.38 364 GLY A CA 1
ATOM 2756 C C . GLY A 1 364 ? 26.828 9.955 -12.772 1.00 75.38 364 GLY A C 1
ATOM 2757 O O . GLY A 1 364 ? 27.793 10.193 -13.491 1.00 75.38 364 GLY A O 1
ATOM 2758 N N . ARG A 1 365 ? 25.848 9.118 -13.138 1.00 73.06 365 ARG A N 1
ATOM 2759 C CA . ARG A 1 365 ? 25.854 8.362 -14.407 1.00 73.06 365 ARG A CA 1
ATOM 2760 C C . ARG A 1 365 ? 25.894 9.260 -15.643 1.00 73.06 365 ARG A C 1
ATOM 2762 O O . ARG A 1 365 ? 26.539 8.914 -16.620 1.00 73.06 365 ARG A O 1
ATOM 2769 N N . ALA A 1 366 ? 25.263 10.435 -15.597 1.00 69.38 366 ALA A N 1
ATOM 2770 C CA . ALA A 1 366 ? 25.338 11.417 -16.682 1.00 69.38 366 ALA A CA 1
ATOM 2771 C C . ALA A 1 366 ? 26.741 12.037 -16.876 1.00 69.38 366 ALA A C 1
ATOM 2773 O O . ALA A 1 366 ? 26.980 12.678 -17.894 1.00 69.38 366 ALA A O 1
ATOM 2774 N N . LYS A 1 367 ? 27.661 11.870 -15.913 1.00 71.00 367 LYS A N 1
ATOM 2775 C CA . LYS A 1 367 ? 29.056 12.337 -15.992 1.00 71.00 367 LYS A CA 1
ATOM 2776 C C . LYS A 1 367 ? 30.054 11.229 -16.326 1.00 71.00 367 LYS A C 1
ATOM 2778 O O . LYS A 1 367 ? 31.229 11.534 -16.530 1.00 71.00 367 LYS A O 1
ATOM 2783 N N . GLU A 1 368 ? 29.631 9.967 -16.367 1.00 66.75 368 GLU A N 1
ATOM 2784 C CA . GLU A 1 368 ? 30.504 8.888 -16.824 1.00 66.75 368 GLU A CA 1
ATOM 2785 C C . GLU A 1 368 ? 30.783 9.082 -18.324 1.00 66.75 368 GLU A C 1
ATOM 2787 O O . GLU A 1 368 ? 29.847 9.271 -19.107 1.00 66.75 368 GLU A O 1
ATOM 2792 N N . PRO A 1 369 ? 32.057 9.085 -18.760 1.00 69.12 369 PRO A N 1
ATOM 2793 C CA . PRO A 1 369 ? 32.370 9.256 -20.167 1.00 69.12 369 PRO A CA 1
ATOM 2794 C C . PRO A 1 369 ? 31.804 8.072 -20.952 1.00 69.12 369 PRO A C 1
ATOM 2796 O O . PRO A 1 369 ? 32.141 6.925 -20.660 1.00 69.12 369 PRO A O 1
ATOM 2799 N N . LEU A 1 370 ? 30.988 8.363 -21.974 1.00 68.19 370 LEU A N 1
ATOM 2800 C CA . LEU A 1 370 ? 30.436 7.367 -22.900 1.00 68.19 370 LEU A CA 1
ATOM 2801 C C . LEU A 1 370 ? 31.508 6.336 -23.282 1.00 68.19 370 LEU A C 1
ATOM 2803 O O . LEU A 1 370 ? 32.582 6.702 -23.785 1.00 68.19 370 LEU A O 1
ATOM 2807 N N . THR A 1 371 ? 31.202 5.057 -23.058 1.00 75.94 371 THR A N 1
ATOM 2808 C CA . THR A 1 371 ? 32.085 3.945 -23.432 1.00 75.94 371 THR A CA 1
ATOM 2809 C C . THR A 1 371 ? 32.356 3.965 -24.937 1.00 75.94 371 THR A C 1
ATOM 2811 O O . THR A 1 371 ? 31.555 4.486 -25.715 1.00 75.94 371 THR A O 1
ATOM 2814 N N . THR A 1 372 ? 33.474 3.386 -25.384 1.00 74.25 372 THR A N 1
ATOM 2815 C CA . THR A 1 372 ? 33.830 3.340 -26.815 1.00 74.25 372 THR A CA 1
ATOM 2816 C C . THR A 1 372 ? 32.702 2.743 -27.664 1.00 74.25 372 THR A C 1
ATOM 2818 O O . THR A 1 372 ? 32.385 3.279 -28.723 1.00 74.25 372 THR A O 1
ATOM 2821 N N . THR A 1 373 ? 32.029 1.706 -27.155 1.00 71.88 373 THR A N 1
ATOM 2822 C CA . THR A 1 373 ? 30.857 1.088 -27.788 1.00 71.88 373 THR A CA 1
ATOM 2823 C C . THR A 1 373 ? 29.671 2.049 -27.868 1.00 71.88 373 THR A C 1
ATOM 2825 O O . THR A 1 373 ? 29.108 2.217 -28.943 1.00 71.88 373 THR A O 1
ATOM 2828 N N . GLN A 1 374 ? 29.318 2.745 -26.779 1.00 67.50 374 GLN A N 1
ATOM 2829 C CA . GLN A 1 374 ? 28.241 3.746 -26.806 1.00 67.50 374 GLN A CA 1
ATOM 2830 C C . GLN A 1 374 ? 28.558 4.906 -27.756 1.00 67.50 374 GLN A C 1
ATOM 2832 O O . GLN A 1 374 ? 27.679 5.329 -28.497 1.00 67.50 374 GLN A O 1
ATOM 2837 N N . LYS A 1 375 ? 29.809 5.387 -27.797 1.00 70.94 375 LYS A N 1
ATOM 2838 C CA . LYS A 1 375 ? 30.245 6.401 -28.773 1.00 70.94 375 LYS A CA 1
ATOM 2839 C C . LYS A 1 375 ? 30.077 5.904 -30.208 1.00 70.94 375 LYS A C 1
ATOM 2841 O O . LYS A 1 375 ? 29.561 6.646 -31.034 1.00 70.94 375 LYS A O 1
ATOM 2846 N N . ALA A 1 376 ? 30.456 4.660 -30.501 1.00 74.06 376 ALA A N 1
ATOM 2847 C CA . ALA A 1 376 ? 30.263 4.068 -31.824 1.00 74.06 376 ALA A CA 1
ATOM 2848 C C . ALA A 1 376 ? 28.771 3.946 -32.193 1.00 74.06 376 ALA A C 1
ATOM 2850 O O . ALA A 1 376 ? 28.392 4.320 -33.300 1.00 74.06 376 ALA A O 1
ATOM 2851 N N . THR A 1 377 ? 27.913 3.509 -31.264 1.00 72.94 377 THR A N 1
ATOM 2852 C CA . THR A 1 377 ? 26.454 3.441 -31.469 1.00 72.94 377 THR A CA 1
ATOM 2853 C C . THR A 1 377 ? 25.840 4.824 -31.693 1.00 72.94 377 THR A C 1
ATOM 2855 O O . THR A 1 377 ? 25.063 4.996 -32.628 1.00 72.94 377 THR A O 1
ATOM 2858 N N . VAL A 1 378 ? 26.224 5.824 -30.892 1.00 69.56 378 VAL A N 1
ATOM 2859 C CA . VAL A 1 378 ? 25.792 7.223 -31.044 1.00 69.56 378 VAL A CA 1
ATOM 2860 C C . VAL A 1 378 ? 26.223 7.783 -32.400 1.00 69.56 378 VAL A C 1
ATOM 2862 O O . VAL A 1 378 ? 25.384 8.311 -33.119 1.00 69.56 378 VAL A O 1
ATOM 2865 N N . MET A 1 379 ? 27.488 7.614 -32.799 1.00 73.56 379 MET A N 1
ATOM 2866 C CA . MET A 1 379 ? 27.979 8.071 -34.108 1.00 73.56 379 MET A CA 1
ATOM 2867 C C . MET A 1 379 ? 27.298 7.341 -35.273 1.00 73.56 379 MET A C 1
ATOM 2869 O O . MET A 1 379 ? 26.987 7.963 -36.283 1.00 73.56 379 MET A O 1
ATOM 2873 N N . SER A 1 380 ? 27.013 6.043 -35.133 1.00 78.75 380 SER A N 1
ATOM 2874 C CA . SER A 1 380 ? 26.241 5.279 -36.121 1.00 78.75 380 SER A CA 1
ATOM 2875 C C . SER A 1 380 ? 24.809 5.810 -36.250 1.00 78.75 380 SER A C 1
ATOM 2877 O O . SER A 1 380 ? 24.329 6.016 -37.361 1.00 78.75 380 SER A O 1
ATOM 2879 N N . ALA A 1 381 ? 24.150 6.123 -35.129 1.00 72.25 381 ALA A N 1
ATOM 2880 C CA . ALA A 1 381 ? 22.824 6.735 -35.125 1.00 72.25 381 ALA A CA 1
ATOM 2881 C C . ALA A 1 381 ? 22.835 8.153 -35.725 1.00 72.25 381 ALA A C 1
ATOM 2883 O O . ALA A 1 381 ? 21.964 8.467 -36.529 1.00 72.25 381 ALA A O 1
ATOM 2884 N N . ILE A 1 382 ? 23.829 8.989 -35.403 1.00 73.00 382 ILE A N 1
ATOM 2885 C CA . ILE A 1 382 ? 23.999 10.322 -36.007 1.00 73.00 382 ILE A CA 1
ATOM 2886 C C . ILE A 1 382 ? 24.190 10.205 -37.524 1.00 73.00 382 ILE A C 1
ATOM 2888 O O . ILE A 1 382 ? 23.528 10.915 -38.270 1.00 73.00 382 ILE A O 1
ATOM 2892 N N . ASN A 1 383 ? 25.027 9.280 -37.998 1.00 81.62 383 ASN A N 1
ATOM 2893 C CA . ASN A 1 383 ? 25.247 9.080 -39.433 1.00 81.62 383 ASN A CA 1
ATOM 2894 C C . ASN A 1 383 ? 24.009 8.517 -40.155 1.00 81.62 383 ASN A C 1
ATOM 2896 O O . ASN A 1 383 ? 23.782 8.845 -41.313 1.00 81.62 383 ASN A O 1
ATOM 2900 N N . PHE A 1 384 ? 23.214 7.672 -39.492 1.00 80.75 384 PHE A N 1
ATOM 2901 C CA . PHE A 1 384 ? 22.021 7.052 -40.079 1.00 80.75 384 PHE A CA 1
ATOM 2902 C C . PHE A 1 384 ? 20.788 7.975 -40.067 1.00 80.75 384 PHE A C 1
ATOM 2904 O O . PHE A 1 384 ? 19.963 7.906 -40.972 1.00 80.75 384 PHE A O 1
ATOM 2911 N N . TYR A 1 385 ? 20.662 8.844 -39.059 1.00 79.38 385 TYR A N 1
ATOM 2912 C CA . TYR A 1 385 ? 19.525 9.759 -38.878 1.00 79.38 385 TYR A CA 1
ATOM 2913 C C . TYR A 1 385 ? 19.870 11.242 -39.121 1.00 79.38 385 TYR A C 1
ATOM 2915 O O . TYR A 1 385 ? 19.028 12.115 -38.903 1.00 79.38 385 TYR A O 1
ATOM 2923 N N . GLY A 1 386 ? 21.096 11.547 -39.556 1.00 79.50 386 GLY A N 1
ATOM 2924 C CA . GLY A 1 386 ? 21.609 12.913 -39.712 1.00 79.50 386 GLY A CA 1
ATOM 2925 C C . GLY A 1 386 ? 20.816 13.755 -40.710 1.00 79.50 386 GLY A C 1
ATOM 2926 O O . GLY A 1 386 ? 20.547 14.927 -40.441 1.00 79.50 386 GLY A O 1
ATOM 2927 N N . ASP A 1 387 ? 20.353 13.141 -41.800 1.00 81.75 387 ASP A N 1
ATOM 2928 C CA . ASP A 1 387 ? 19.471 13.787 -42.776 1.00 81.75 387 ASP A CA 1
ATOM 2929 C C . ASP A 1 387 ? 18.131 14.177 -42.135 1.00 81.75 387 ASP A C 1
ATOM 2931 O O . ASP A 1 387 ? 17.662 15.297 -42.316 1.00 81.75 387 ASP A O 1
ATOM 2935 N N . THR A 1 388 ? 17.549 13.307 -41.300 1.00 78.75 388 THR A N 1
ATOM 2936 C CA . THR A 1 388 ? 16.281 13.586 -40.606 1.00 78.75 388 THR A CA 1
ATOM 2937 C C . THR A 1 388 ? 16.430 14.657 -39.524 1.00 78.75 388 THR A C 1
ATOM 2939 O O . THR A 1 388 ? 15.552 15.505 -39.368 1.00 78.75 388 THR A O 1
ATOM 2942 N N . LEU A 1 389 ? 17.540 14.646 -38.774 1.00 77.81 389 LEU A N 1
ATOM 2943 C CA . LEU A 1 389 ? 17.859 15.712 -37.817 1.00 77.81 389 LEU A CA 1
ATOM 2944 C C . LEU A 1 389 ? 17.980 17.059 -38.539 1.00 77.81 389 LEU A C 1
ATOM 2946 O O . LEU A 1 389 ? 17.383 18.045 -38.108 1.00 77.81 389 LEU A O 1
ATOM 2950 N N . SER A 1 390 ? 18.709 17.075 -39.658 1.00 79.69 390 SER A N 1
ATOM 2951 C CA . SER A 1 390 ? 18.905 18.262 -40.492 1.00 79.69 390 SER A CA 1
ATOM 2952 C C . SER A 1 390 ? 17.585 18.767 -41.073 1.00 79.69 390 SER A C 1
ATOM 2954 O O . SER A 1 390 ? 17.311 19.962 -41.004 1.00 79.69 390 SER A O 1
ATOM 2956 N N . GLU A 1 391 ? 16.736 17.870 -41.582 1.00 84.75 391 GLU A N 1
ATOM 2957 C CA . GLU A 1 391 ? 15.422 18.201 -42.133 1.00 84.75 391 GLU A CA 1
ATOM 2958 C C . GLU A 1 391 ? 14.521 18.865 -41.081 1.00 84.75 391 GLU A C 1
ATOM 2960 O O . GLU A 1 391 ? 14.067 19.991 -41.296 1.00 84.75 391 GLU A O 1
ATOM 2965 N N . VAL A 1 392 ? 14.320 18.236 -39.916 1.00 82.69 392 VAL A N 1
ATOM 2966 C CA . VAL A 1 392 ? 13.446 18.778 -38.856 1.00 82.69 392 VAL A CA 1
ATOM 2967 C C . VAL A 1 392 ? 13.950 20.130 -38.340 1.00 82.69 392 VAL A C 1
ATOM 2969 O O . VAL A 1 392 ? 13.149 21.041 -38.125 1.00 82.69 392 VAL A O 1
ATOM 2972 N N . ILE A 1 393 ? 15.268 20.294 -38.185 1.00 82.25 393 ILE A N 1
ATOM 2973 C CA . ILE A 1 393 ? 15.875 21.569 -37.776 1.00 82.25 393 ILE A CA 1
ATOM 2974 C C . ILE A 1 393 ? 15.707 22.633 -38.875 1.00 82.25 393 ILE A C 1
ATOM 2976 O O . ILE A 1 393 ? 15.341 23.768 -38.571 1.00 82.25 393 ILE A O 1
ATOM 2980 N N . SER A 1 394 ? 15.895 22.278 -40.151 1.00 83.06 394 SER A N 1
ATOM 2981 C CA . SER A 1 394 ? 15.720 23.199 -41.289 1.00 83.06 394 SER A CA 1
ATOM 2982 C C . SER A 1 394 ? 14.278 23.699 -41.449 1.00 83.06 394 SER A C 1
ATOM 2984 O O . SER A 1 394 ? 14.056 24.823 -41.895 1.00 83.06 394 SER A O 1
ATOM 2986 N N . GLN A 1 395 ? 13.297 22.899 -41.017 1.00 87.88 395 GLN A N 1
ATOM 2987 C CA . GLN A 1 395 ? 11.876 23.259 -40.970 1.00 87.88 395 GLN A CA 1
ATOM 2988 C C . GLN A 1 395 ? 11.509 24.116 -39.737 1.00 87.88 395 GLN A C 1
ATOM 2990 O O . GLN A 1 395 ? 10.337 24.429 -39.528 1.00 87.88 395 GLN A O 1
ATOM 2995 N N . GLY A 1 396 ? 12.492 24.516 -38.920 1.00 86.25 396 GLY A N 1
ATOM 2996 C CA . GLY A 1 396 ? 12.305 25.335 -37.719 1.00 86.25 396 GLY A CA 1
ATOM 2997 C C . GLY A 1 396 ? 11.937 24.549 -36.455 1.00 86.25 396 GLY A C 1
ATOM 2998 O O . GLY A 1 396 ? 11.562 25.157 -35.451 1.00 86.25 396 GLY A O 1
ATOM 2999 N N . GLY A 1 397 ? 12.033 23.215 -36.479 1.00 85.56 397 GLY A N 1
ATOM 3000 C CA . GLY A 1 397 ? 11.830 22.370 -35.304 1.00 85.56 397 GLY A CA 1
ATOM 3001 C C . GLY A 1 397 ? 12.929 22.564 -34.256 1.00 85.56 397 GLY A C 1
ATOM 3002 O O . GLY A 1 397 ? 14.089 22.821 -34.583 1.00 85.56 397 GLY A O 1
ATOM 3003 N N . SER A 1 398 ? 12.591 22.420 -32.972 1.00 88.00 398 SER A N 1
ATOM 3004 C CA . SER A 1 398 ? 13.606 22.496 -31.918 1.00 88.00 398 SER A CA 1
ATOM 3005 C C . SER A 1 398 ? 14.506 21.246 -31.929 1.00 88.00 398 SER A C 1
ATOM 3007 O O . SER A 1 398 ? 14.072 20.177 -32.373 1.00 88.00 398 SER A O 1
ATOM 3009 N N . PRO A 1 399 ? 15.719 21.294 -31.336 1.00 80.44 399 PRO A N 1
ATOM 3010 C CA . PRO A 1 399 ? 16.548 20.099 -31.133 1.00 80.44 399 PRO A CA 1
ATOM 3011 C C . PRO A 1 399 ? 15.814 18.954 -30.418 1.00 80.44 399 PRO A C 1
ATOM 3013 O O . PRO A 1 399 ? 16.133 17.784 -30.610 1.00 80.44 399 PRO A O 1
ATOM 3016 N N . ARG A 1 400 ? 14.796 19.274 -29.606 1.00 82.88 400 ARG A N 1
ATOM 3017 C CA . ARG A 1 400 ? 13.965 18.277 -28.927 1.00 82.88 400 ARG A CA 1
ATOM 3018 C C . ARG A 1 400 ? 12.995 17.587 -29.884 1.00 82.88 400 ARG A C 1
ATOM 3020 O O . ARG A 1 400 ? 12.780 16.387 -29.754 1.00 82.88 400 ARG A O 1
ATOM 3027 N N . ASP A 1 401 ? 12.443 18.322 -30.843 1.00 80.31 401 ASP A N 1
ATOM 3028 C CA . ASP A 1 401 ? 11.538 17.781 -31.860 1.00 80.31 401 ASP A CA 1
ATOM 3029 C C . ASP A 1 401 ? 12.301 16.886 -32.841 1.00 80.31 401 ASP A C 1
ATOM 3031 O O . ASP A 1 401 ? 11.829 15.800 -33.169 1.00 80.31 401 ASP A O 1
ATOM 3035 N N . ALA A 1 402 ? 13.530 17.272 -33.198 1.00 76.62 402 ALA A N 1
ATOM 3036 C CA . ALA A 1 402 ? 14.440 16.451 -33.993 1.00 76.62 402 ALA A CA 1
ATOM 3037 C C . ALA A 1 402 ? 14.764 15.108 -33.300 1.00 76.62 402 ALA A C 1
ATOM 3039 O O . ALA A 1 402 ? 14.611 14.043 -33.899 1.00 76.62 402 ALA A O 1
ATOM 3040 N N . VAL A 1 403 ? 15.111 15.119 -32.005 1.00 78.12 403 VAL A N 1
ATOM 3041 C CA . VAL A 1 403 ? 15.351 13.884 -31.224 1.00 78.12 403 VAL A CA 1
ATOM 3042 C C . VAL A 1 403 ? 14.083 13.043 -31.045 1.00 78.12 403 VAL A C 1
ATOM 3044 O O . VAL A 1 403 ? 14.154 11.811 -31.069 1.00 78.12 403 VAL A O 1
ATOM 3047 N N . ASN A 1 404 ? 12.916 13.677 -30.898 1.00 80.56 404 ASN A N 1
ATOM 3048 C CA . ASN A 1 404 ? 11.632 12.977 -30.859 1.00 80.56 404 ASN A CA 1
ATOM 3049 C C . ASN A 1 404 ? 11.338 12.278 -32.197 1.00 80.56 404 ASN A C 1
ATOM 3051 O O . ASN A 1 404 ? 10.943 11.113 -32.186 1.00 80.56 404 ASN A O 1
ATOM 3055 N N . ALA A 1 405 ? 11.567 12.946 -33.333 1.00 79.81 405 ALA A N 1
ATOM 3056 C CA . ALA A 1 405 ? 11.391 12.373 -34.667 1.00 79.81 405 ALA A CA 1
ATOM 3057 C C . ALA A 1 405 ? 12.325 11.171 -34.890 1.00 79.81 405 ALA A C 1
ATOM 3059 O O . ALA A 1 405 ? 11.860 10.086 -35.240 1.00 79.81 405 ALA A O 1
ATOM 3060 N N . VAL A 1 406 ? 13.618 11.311 -34.574 1.00 76.44 406 VAL A N 1
ATOM 3061 C CA . VAL A 1 406 ? 14.587 10.202 -34.642 1.00 76.44 406 VAL A CA 1
ATOM 3062 C C . VAL A 1 406 ? 14.192 9.041 -33.728 1.00 76.44 406 VAL A C 1
ATOM 3064 O O . VAL A 1 406 ? 14.254 7.885 -34.141 1.00 76.44 406 VAL A O 1
ATOM 3067 N N . SER A 1 407 ? 13.707 9.322 -32.515 1.00 76.50 407 SER A N 1
ATOM 3068 C CA . SER A 1 407 ? 13.227 8.280 -31.596 1.00 76.50 407 SER A CA 1
ATOM 3069 C C . SER A 1 407 ? 11.991 7.544 -32.126 1.00 76.50 407 SER A C 1
ATOM 3071 O O . SER A 1 407 ? 11.867 6.340 -31.913 1.00 76.50 407 SER A O 1
ATOM 3073 N N . GLN A 1 408 ? 11.088 8.232 -32.835 1.00 78.00 408 GLN A N 1
ATOM 3074 C CA . GLN A 1 408 ? 9.923 7.608 -33.471 1.00 78.00 408 GLN A CA 1
ATOM 3075 C C . GLN A 1 408 ? 10.318 6.732 -34.666 1.00 78.00 408 GLN A C 1
ATOM 3077 O O . GLN A 1 408 ? 9.798 5.625 -34.792 1.00 78.00 408 GLN A O 1
ATOM 3082 N N . ILE A 1 409 ? 11.258 7.179 -35.506 1.00 75.44 409 ILE A N 1
ATOM 3083 C CA . ILE A 1 409 ? 11.748 6.392 -36.651 1.00 75.44 409 ILE A CA 1
ATOM 3084 C C . ILE A 1 409 ? 12.524 5.163 -36.164 1.00 75.44 409 ILE A C 1
ATOM 3086 O O . ILE A 1 409 ? 12.292 4.063 -36.662 1.00 75.44 409 ILE A O 1
ATOM 3090 N N . ALA A 1 410 ? 13.384 5.318 -35.152 1.00 69.56 410 ALA A N 1
ATOM 3091 C CA . ALA A 1 410 ? 14.074 4.199 -34.518 1.00 69.56 410 ALA A CA 1
ATOM 3092 C C . ALA A 1 410 ? 13.076 3.182 -33.938 1.00 69.56 410 ALA A C 1
ATOM 3094 O O . ALA A 1 410 ? 13.166 1.991 -34.224 1.00 69.56 410 ALA A O 1
ATOM 3095 N N . PHE A 1 411 ? 12.053 3.641 -33.211 1.00 71.94 411 PHE A N 1
ATOM 3096 C CA . PHE A 1 411 ? 11.014 2.751 -32.692 1.00 71.94 411 PHE A CA 1
ATOM 3097 C C . PHE A 1 411 ? 10.243 2.030 -33.813 1.00 71.94 411 PHE A C 1
ATOM 3099 O O . PHE A 1 411 ? 10.000 0.827 -33.715 1.00 71.94 411 PHE A O 1
ATOM 3106 N N . ALA A 1 412 ? 9.908 2.728 -34.904 1.00 68.75 412 ALA A N 1
ATOM 3107 C CA . ALA A 1 412 ? 9.247 2.141 -36.071 1.00 68.75 412 ALA A CA 1
ATOM 3108 C C . ALA A 1 412 ? 10.121 1.105 -36.808 1.00 68.75 412 ALA A C 1
ATOM 3110 O O . ALA A 1 412 ? 9.580 0.161 -37.383 1.00 68.75 412 ALA A O 1
ATOM 3111 N N . SER A 1 413 ? 11.452 1.236 -36.757 1.00 69.12 413 SER A N 1
ATOM 3112 C CA . SER A 1 413 ? 12.406 0.246 -37.282 1.00 69.12 413 SER A CA 1
ATOM 3113 C C . SER A 1 413 ? 12.748 -0.882 -36.293 1.00 69.12 413 SER A C 1
ATOM 3115 O O . SER A 1 413 ? 13.570 -1.743 -36.602 1.00 69.12 413 SER A O 1
ATOM 3117 N N . GLY A 1 414 ? 12.105 -0.918 -35.118 1.00 68.19 414 GLY A N 1
ATOM 3118 C CA . GLY A 1 414 ? 12.346 -1.922 -34.075 1.00 68.19 414 GLY A CA 1
ATOM 3119 C C . GLY A 1 414 ? 13.578 -1.651 -33.201 1.00 68.19 414 GLY A C 1
ATOM 3120 O O . GLY A 1 414 ? 13.957 -2.504 -32.400 1.00 68.19 414 GLY A O 1
ATOM 3121 N N . VAL A 1 415 ? 14.196 -0.473 -33.324 1.00 71.56 415 VAL A N 1
ATOM 3122 C CA . VAL A 1 415 ? 15.381 -0.054 -32.569 1.00 71.56 415 VAL A CA 1
ATOM 3123 C C . VAL A 1 415 ? 14.972 0.822 -31.383 1.00 71.56 415 VAL A C 1
ATOM 3125 O O . VAL A 1 415 ? 14.525 1.957 -31.536 1.00 71.56 415 VAL A O 1
ATOM 3128 N N . THR A 1 416 ? 15.180 0.333 -30.162 1.00 72.19 416 THR A N 1
ATOM 3129 C CA . THR A 1 416 ? 15.021 1.152 -28.952 1.00 72.19 416 THR A CA 1
ATOM 3130 C C . THR A 1 416 ? 16.304 1.927 -28.658 1.00 72.19 416 THR A C 1
ATOM 3132 O O . THR A 1 416 ? 17.300 1.332 -28.246 1.00 72.19 416 THR A O 1
ATOM 3135 N N . LEU A 1 417 ? 16.278 3.251 -28.826 1.00 72.31 417 LEU A N 1
ATOM 3136 C CA . LEU A 1 417 ? 17.350 4.130 -28.346 1.00 72.31 417 LEU A CA 1
ATOM 3137 C C . LEU A 1 417 ? 17.296 4.208 -26.815 1.00 72.31 417 LEU A C 1
ATOM 3139 O O . LEU A 1 417 ? 16.231 4.454 -26.245 1.00 72.31 417 LEU A O 1
ATOM 3143 N N . ASP A 1 418 ? 18.432 4.013 -26.146 1.00 78.19 418 ASP A N 1
ATOM 3144 C CA . ASP A 1 418 ? 18.520 4.230 -24.704 1.00 78.19 418 ASP A CA 1
ATOM 3145 C C . ASP A 1 418 ? 18.599 5.732 -24.366 1.00 78.19 418 ASP A C 1
ATOM 3147 O O . ASP A 1 418 ? 18.862 6.586 -25.217 1.00 78.19 418 ASP A O 1
ATOM 3151 N N . VAL A 1 419 ? 18.364 6.071 -23.095 1.00 73.50 419 VAL A N 1
ATOM 3152 C CA . VAL A 1 419 ? 18.352 7.470 -22.622 1.00 73.50 419 VAL A CA 1
ATOM 3153 C C . VAL A 1 419 ? 19.708 8.156 -22.845 1.00 73.50 419 VAL A C 1
ATOM 3155 O O . VAL A 1 419 ? 19.767 9.363 -23.067 1.00 73.50 419 VAL A O 1
ATOM 3158 N N . ILE A 1 420 ? 20.802 7.390 -22.816 1.00 70.81 420 ILE A N 1
ATOM 3159 C CA . ILE A 1 420 ? 22.161 7.885 -23.055 1.00 70.81 420 ILE A CA 1
ATOM 3160 C C . ILE A 1 420 ? 22.309 8.317 -24.522 1.00 70.81 420 ILE A C 1
ATOM 3162 O O . ILE A 1 420 ? 22.756 9.432 -24.792 1.00 70.81 420 ILE A O 1
ATOM 3166 N N . THR A 1 421 ? 21.856 7.484 -25.461 1.00 71.62 421 THR A N 1
ATOM 3167 C CA . THR A 1 421 ? 21.867 7.776 -26.900 1.00 71.62 421 THR A CA 1
ATOM 3168 C C . THR A 1 421 ? 20.930 8.935 -27.244 1.00 71.62 421 THR A C 1
ATOM 3170 O O . THR A 1 421 ? 21.310 9.808 -28.019 1.00 71.62 421 THR A O 1
ATOM 3173 N N . GLN A 1 422 ? 19.744 9.015 -26.626 1.00 76.12 422 GLN A N 1
ATOM 3174 C CA . GLN A 1 422 ? 18.826 10.152 -26.802 1.00 76.12 422 GLN A CA 1
ATOM 3175 C C . GLN A 1 422 ? 19.430 11.481 -26.324 1.00 76.12 422 GLN A C 1
ATOM 3177 O O . GLN A 1 422 ? 19.313 12.488 -27.021 1.00 76.12 422 GLN A O 1
ATOM 3182 N N . ASN A 1 423 ? 20.108 11.493 -25.172 1.00 76.69 423 ASN A N 1
ATOM 3183 C CA . ASN A 1 423 ? 20.789 12.690 -24.673 1.00 76.69 423 ASN A CA 1
ATOM 3184 C C . ASN A 1 423 ? 21.959 13.103 -25.582 1.00 76.69 423 ASN A C 1
ATOM 3186 O O . ASN A 1 423 ? 22.118 14.287 -25.865 1.00 76.69 423 ASN A O 1
ATOM 3190 N N . ALA A 1 424 ? 22.742 12.145 -26.086 1.00 75.12 424 ALA A N 1
ATOM 3191 C CA . ALA A 1 424 ? 23.846 12.440 -26.999 1.00 75.12 424 ALA A CA 1
ATOM 3192 C C . ALA A 1 424 ? 23.358 12.981 -28.359 1.00 75.12 424 ALA A C 1
ATOM 3194 O O . ALA A 1 424 ? 23.923 13.943 -28.875 1.00 75.12 424 ALA A O 1
ATOM 3195 N N . LEU A 1 425 ? 22.263 12.431 -28.903 1.00 74.62 425 LEU A N 1
ATOM 3196 C CA . LEU A 1 425 ? 21.591 12.976 -30.091 1.00 74.62 425 LEU A CA 1
ATOM 3197 C C . LEU A 1 425 ? 21.059 14.399 -29.848 1.00 74.62 425 LEU A C 1
ATOM 3199 O O . LEU A 1 425 ? 21.091 15.223 -30.757 1.00 74.62 425 LEU A O 1
ATOM 3203 N N . PHE A 1 426 ? 20.602 14.710 -28.630 1.00 79.25 426 PHE A N 1
ATOM 3204 C CA . PHE A 1 426 ? 20.154 16.055 -28.262 1.00 79.25 426 PHE A CA 1
ATOM 3205 C C . PHE A 1 426 ? 21.305 17.066 -28.198 1.00 79.25 426 PHE A C 1
ATOM 3207 O O . PHE A 1 426 ? 21.167 18.168 -28.729 1.00 79.25 426 PHE A O 1
ATOM 3214 N N . GLU A 1 427 ? 22.444 16.702 -27.602 1.00 80.19 427 GLU A N 1
ATOM 3215 C CA . GLU A 1 427 ? 23.639 17.556 -27.604 1.00 80.19 427 GLU A CA 1
ATOM 3216 C C . GLU A 1 427 ? 24.163 17.803 -29.026 1.00 80.19 427 GLU A C 1
ATOM 3218 O O . GLU A 1 427 ? 24.503 18.938 -29.365 1.00 80.19 427 GLU A O 1
ATOM 3223 N N . GLU A 1 428 ? 24.180 16.782 -29.888 1.00 75.06 428 GLU A N 1
ATOM 3224 C CA . GLU A 1 428 ? 24.635 16.950 -31.272 1.00 75.06 428 GLU A CA 1
ATOM 3225 C C . GLU A 1 428 ? 23.649 17.787 -32.104 1.00 75.06 428 GLU A C 1
ATOM 3227 O O . GLU A 1 428 ? 24.069 18.680 -32.839 1.00 75.06 428 GLU A O 1
ATOM 3232 N N . ALA A 1 429 ? 22.336 17.609 -31.916 1.00 72.38 429 ALA A N 1
ATOM 3233 C CA . ALA A 1 429 ? 21.321 18.477 -32.517 1.00 72.38 429 ALA A CA 1
ATOM 3234 C C . ALA A 1 429 ? 21.464 19.944 -32.057 1.00 72.38 429 ALA A C 1
ATOM 3236 O O . ALA A 1 429 ? 21.296 20.863 -32.861 1.00 72.38 429 ALA A O 1
ATOM 3237 N N . GLN A 1 430 ? 21.831 20.192 -30.792 1.00 79.50 430 GLN A N 1
ATOM 3238 C CA . GLN A 1 430 ? 22.157 21.543 -30.317 1.00 79.50 430 GLN A CA 1
ATOM 3239 C C . GLN A 1 430 ? 23.419 22.111 -30.981 1.00 79.50 430 GLN A C 1
ATOM 3241 O O . GLN A 1 430 ? 23.410 23.277 -31.381 1.00 79.50 430 GLN A O 1
ATOM 3246 N N . ARG A 1 431 ? 24.486 21.315 -31.141 1.00 79.56 431 ARG A N 1
ATOM 3247 C CA . ARG A 1 431 ? 25.698 21.739 -31.869 1.00 79.56 431 ARG A CA 1
ATOM 3248 C C . ARG A 1 431 ? 25.398 22.063 -33.328 1.00 79.56 431 ARG A C 1
ATOM 3250 O O . ARG A 1 431 ? 25.883 23.074 -33.825 1.00 79.56 431 ARG A O 1
ATOM 3257 N N . PHE A 1 432 ? 24.574 21.254 -33.989 1.00 72.00 432 PHE A N 1
ATOM 3258 C CA . PHE A 1 432 ? 24.168 21.483 -35.373 1.00 72.00 432 PHE A CA 1
ATOM 3259 C C . PHE A 1 432 ? 23.417 22.814 -35.525 1.00 72.00 432 PHE A C 1
ATOM 3261 O O . PHE A 1 432 ? 23.776 23.612 -36.385 1.00 72.00 432 PHE A O 1
ATOM 3268 N N . VAL A 1 433 ? 22.465 23.121 -34.630 1.00 75.88 433 VAL A N 1
ATOM 3269 C CA . VAL A 1 433 ? 21.806 24.443 -34.591 1.00 75.88 433 VAL A CA 1
ATOM 3270 C C . VAL A 1 433 ? 22.818 25.576 -34.389 1.00 75.88 433 VAL A C 1
ATOM 3272 O O . VAL A 1 433 ? 22.733 26.588 -35.077 1.00 75.88 433 VAL A O 1
ATOM 3275 N N . GLN A 1 434 ? 23.797 25.420 -33.492 1.00 80.94 434 GLN A N 1
ATOM 3276 C CA . GLN A 1 434 ? 24.826 26.446 -33.261 1.00 80.94 434 GLN A CA 1
ATOM 3277 C C . GLN A 1 434 ? 25.751 26.661 -34.472 1.00 80.94 434 GLN A C 1
ATOM 3279 O O . GLN A 1 434 ? 26.182 27.785 -34.704 1.00 80.94 434 GLN A O 1
ATOM 3284 N N . GLN A 1 435 ? 26.041 25.615 -35.254 1.00 79.88 435 GLN A N 1
ATOM 3285 C CA . GLN A 1 435 ? 26.863 25.701 -36.471 1.00 79.88 435 GLN A CA 1
ATOM 3286 C C . GLN A 1 435 ? 26.085 26.220 -37.693 1.00 79.88 435 GLN A C 1
ATOM 3288 O O . GLN A 1 435 ? 26.677 26.836 -38.576 1.00 79.88 435 GLN A O 1
ATOM 3293 N N . GLN A 1 436 ? 24.768 25.992 -37.744 1.00 66.38 436 GLN A N 1
ATOM 3294 C CA . GLN A 1 436 ? 23.871 26.452 -38.814 1.00 66.38 436 GLN A CA 1
ATOM 3295 C C . GLN A 1 436 ? 23.516 27.945 -38.726 1.00 66.38 436 GLN A C 1
ATOM 3297 O O . GLN A 1 436 ? 22.933 28.479 -39.665 1.00 66.38 436 GLN A O 1
ATOM 3302 N N . ILE A 1 437 ? 23.858 28.642 -37.635 1.00 59.91 437 ILE A N 1
ATOM 3303 C CA . ILE A 1 437 ? 23.723 30.103 -37.550 1.00 59.91 437 ILE A CA 1
ATOM 3304 C C . ILE A 1 437 ? 24.947 30.735 -38.234 1.00 59.91 437 ILE A C 1
ATOM 3306 O O . ILE A 1 437 ? 26.036 30.719 -37.655 1.00 59.91 437 ILE A O 1
ATOM 3310 N N . PRO A 1 438 ? 24.825 31.319 -39.444 1.00 51.72 438 PRO A N 1
ATOM 3311 C CA . PRO A 1 438 ? 25.931 32.060 -40.031 1.00 51.72 438 PRO A CA 1
ATOM 3312 C C . PRO A 1 438 ? 26.248 33.288 -39.167 1.00 51.72 438 PRO A C 1
ATOM 3314 O O . PRO A 1 438 ? 25.343 33.974 -38.692 1.00 51.72 438 PRO A O 1
ATOM 3317 N N . PHE A 1 439 ? 27.538 33.614 -39.044 1.00 47.53 439 PHE A N 1
ATOM 3318 C CA . PHE A 1 439 ? 28.107 34.748 -38.287 1.00 47.53 439 PHE A CA 1
ATOM 3319 C C . PHE A 1 439 ? 27.677 36.163 -38.772 1.00 47.53 439 PHE A C 1
ATOM 3321 O O . PHE A 1 439 ? 28.380 37.140 -38.530 1.00 47.53 439 PHE A O 1
ATOM 3328 N N . GLY A 1 440 ? 26.553 36.291 -39.484 1.00 45.19 440 GLY A N 1
ATOM 3329 C CA . GLY A 1 440 ? 26.071 37.525 -40.114 1.00 45.19 440 GLY A CA 1
ATOM 3330 C C . GLY A 1 440 ? 24.628 37.919 -39.783 1.00 45.19 440 GLY A C 1
ATOM 3331 O O . GLY A 1 440 ? 24.144 38.893 -40.351 1.00 45.19 440 GLY A O 1
ATOM 3332 N N . ILE A 1 441 ? 23.933 37.200 -38.894 1.00 42.91 441 ILE A N 1
ATOM 3333 C CA . ILE A 1 441 ? 22.682 37.698 -38.304 1.00 42.91 441 ILE A CA 1
ATOM 3334 C C . ILE A 1 441 ? 23.031 38.272 -36.935 1.00 42.91 441 ILE A C 1
ATOM 3336 O O . ILE A 1 441 ? 23.369 37.524 -36.018 1.00 42.91 441 ILE A O 1
ATOM 3340 N N . GLU A 1 442 ? 22.946 39.596 -36.799 1.00 40.38 442 GLU A N 1
ATOM 3341 C CA . GLU A 1 442 ? 22.964 40.244 -35.491 1.00 40.38 442 GLU A CA 1
ATOM 3342 C C . GLU A 1 442 ? 21.821 39.658 -34.655 1.00 40.38 442 GLU A C 1
ATOM 3344 O O . GLU A 1 442 ? 20.641 39.892 -34.924 1.00 40.38 442 GLU A O 1
ATOM 3349 N N . THR A 1 443 ? 22.162 38.870 -33.635 1.00 44.19 443 THR A N 1
ATOM 3350 C CA . THR A 1 443 ? 21.207 38.542 -32.577 1.00 44.19 443 THR A CA 1
ATOM 3351 C C . THR A 1 443 ? 20.691 39.863 -32.009 1.00 44.19 443 THR A C 1
ATOM 3353 O O . THR A 1 443 ? 21.541 40.677 -31.629 1.00 44.19 443 THR A O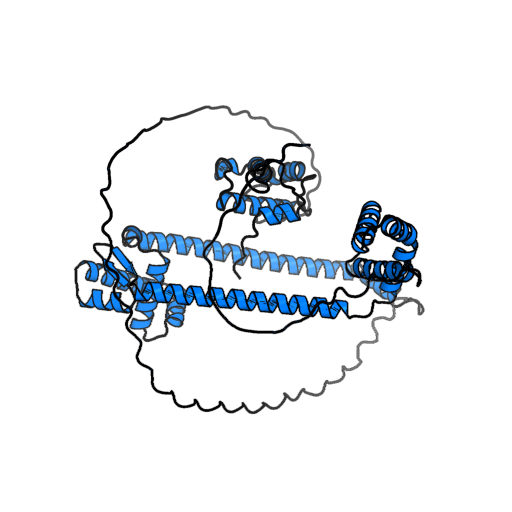 1
ATOM 3356 N N . PRO A 1 444 ? 19.366 40.102 -31.920 1.00 42.12 444 PRO A N 1
ATOM 3357 C CA . PRO A 1 444 ? 18.850 41.320 -31.312 1.00 42.12 444 PRO A CA 1
ATOM 3358 C C . PRO A 1 444 ? 19.436 41.437 -29.908 1.00 42.12 444 PRO A C 1
ATOM 3360 O O . PRO A 1 444 ? 19.247 40.562 -29.058 1.00 42.12 444 PRO A O 1
ATOM 3363 N N . SER A 1 445 ? 20.233 42.483 -29.717 1.00 43.38 445 SER A N 1
ATOM 3364 C CA . SER A 1 445 ? 20.999 42.696 -28.505 1.00 43.38 445 SER A CA 1
ATOM 3365 C C . SER A 1 445 ? 20.063 42.895 -27.315 1.00 43.38 445 SER A C 1
ATOM 3367 O O . SER A 1 445 ? 19.048 43.580 -27.394 1.00 43.38 445 SER A O 1
ATOM 3369 N N . GLU A 1 446 ? 20.452 42.293 -26.192 1.00 40.19 446 GLU A N 1
ATOM 3370 C CA . GLU A 1 446 ? 19.933 42.603 -24.861 1.00 40.19 446 GLU A CA 1
ATOM 3371 C C . GLU A 1 446 ? 18.419 42.412 -24.632 1.00 40.19 446 GLU A C 1
ATOM 3373 O O . GLU A 1 446 ? 17.681 43.357 -24.344 1.00 40.19 446 GLU A O 1
ATOM 3378 N N . ILE A 1 447 ? 17.992 41.152 -24.465 1.00 37.56 447 ILE A N 1
ATOM 3379 C CA . ILE A 1 447 ? 17.071 40.883 -23.344 1.00 37.56 447 ILE A CA 1
ATOM 3380 C C . ILE A 1 447 ? 17.893 41.021 -22.058 1.00 37.56 447 ILE A C 1
ATOM 3382 O O . ILE A 1 447 ? 18.461 40.061 -21.536 1.00 37.56 447 ILE A O 1
ATOM 3386 N N . ASN A 1 448 ? 17.991 42.258 -21.577 1.00 33.66 448 ASN A N 1
ATOM 3387 C CA . ASN A 1 448 ? 18.664 42.607 -20.335 1.00 33.66 448 ASN A CA 1
ATOM 3388 C C . ASN A 1 448 ? 17.830 42.088 -19.149 1.00 33.66 448 ASN A C 1
ATOM 3390 O O . ASN A 1 448 ? 16.962 42.790 -18.622 1.00 33.66 448 ASN A O 1
ATOM 3394 N N . ILE A 1 449 ? 18.059 40.828 -18.752 1.00 35.44 449 ILE A N 1
ATOM 3395 C CA . ILE A 1 449 ? 17.468 40.240 -17.541 1.00 35.44 449 ILE A CA 1
ATOM 3396 C C . ILE A 1 449 ? 18.152 40.878 -16.331 1.00 35.44 449 ILE A C 1
ATOM 3398 O O . ILE A 1 449 ? 19.078 40.333 -15.730 1.00 35.44 449 ILE A O 1
ATOM 3402 N N . ASN A 1 450 ? 17.676 42.070 -15.992 1.00 29.28 450 ASN A N 1
ATOM 3403 C CA . ASN A 1 450 ? 18.108 42.830 -14.837 1.00 29.28 450 ASN A CA 1
ATOM 3404 C C . ASN A 1 450 ? 17.702 42.068 -13.564 1.00 29.28 450 ASN A C 1
ATOM 3406 O O . ASN A 1 450 ? 16.568 42.172 -13.090 1.00 29.28 450 ASN A O 1
ATOM 3410 N N . LEU A 1 451 ? 18.633 41.284 -13.012 1.00 38.09 451 LEU A N 1
ATOM 3411 C CA . LEU A 1 451 ? 18.523 40.635 -11.703 1.00 38.09 451 LEU A CA 1
ATOM 3412 C C . LEU A 1 451 ? 18.571 41.695 -10.592 1.00 38.09 451 LEU A C 1
ATOM 3414 O O . LEU A 1 451 ? 19.533 41.806 -9.834 1.00 38.09 451 LEU A O 1
ATOM 3418 N N . ARG A 1 452 ? 17.506 42.494 -10.493 1.00 28.83 452 ARG A N 1
ATOM 3419 C CA . ARG A 1 452 ? 17.306 43.444 -9.403 1.00 28.83 452 ARG A CA 1
ATOM 3420 C C . ARG A 1 452 ? 16.870 42.685 -8.154 1.00 28.83 452 ARG A C 1
ATOM 3422 O O . ARG A 1 452 ? 15.686 42.491 -7.897 1.00 28.83 452 ARG A O 1
ATOM 3429 N N . THR A 1 453 ? 17.845 42.284 -7.348 1.00 44.69 453 THR A N 1
ATOM 3430 C CA . THR A 1 453 ? 17.606 42.017 -5.931 1.00 44.69 453 THR A CA 1
ATOM 3431 C C . THR A 1 453 ? 17.176 43.312 -5.243 1.00 44.69 453 THR A C 1
ATOM 3433 O O . THR A 1 453 ? 17.965 44.252 -5.165 1.00 44.69 453 THR A O 1
ATOM 3436 N N . SER A 1 454 ? 15.956 43.360 -4.713 1.00 28.73 454 SER A N 1
ATOM 3437 C CA . SER A 1 454 ? 15.574 44.313 -3.668 1.00 28.73 454 SER A CA 1
ATOM 3438 C C . SER A 1 454 ? 14.490 43.685 -2.786 1.00 28.73 454 SER A C 1
ATOM 3440 O O . SER A 1 454 ? 13.581 43.060 -3.336 1.00 28.73 454 SER A O 1
ATOM 3442 N N . PRO A 1 455 ? 14.585 43.794 -1.451 1.00 49.84 455 PRO A N 1
ATOM 3443 C CA . PRO A 1 455 ? 13.607 43.227 -0.530 1.00 49.84 455 PRO A CA 1
ATOM 3444 C C . PRO A 1 455 ? 12.541 44.255 -0.092 1.00 49.84 455 PRO A C 1
ATOM 3446 O O . PRO A 1 455 ? 12.656 45.440 -0.396 1.00 49.84 455 PRO A O 1
ATOM 3449 N N . GLU A 1 456 ? 11.588 43.756 0.706 1.00 34.88 456 GLU A N 1
ATOM 3450 C CA . GLU A 1 456 ? 10.666 44.473 1.615 1.00 34.88 456 GLU A CA 1
ATOM 3451 C C . GLU A 1 456 ? 9.388 45.160 1.074 1.00 34.88 456 GLU A C 1
ATOM 3453 O O . GLU A 1 456 ? 9.289 45.592 -0.070 1.00 34.88 456 GLU A O 1
ATOM 3458 N N . VAL A 1 457 ? 8.442 45.271 2.024 1.00 35.38 457 VAL A N 1
ATOM 3459 C CA . VAL A 1 457 ? 7.194 46.066 2.086 1.00 35.38 457 VAL A CA 1
ATOM 3460 C C . VAL A 1 457 ? 5.946 45.541 1.347 1.00 35.38 457 VAL A C 1
ATOM 3462 O O . VAL A 1 457 ? 5.695 45.830 0.184 1.00 35.38 457 VAL A O 1
ATOM 3465 N N . GLU A 1 458 ? 5.180 44.745 2.104 1.00 34.62 458 GLU A N 1
ATOM 3466 C CA . GLU A 1 458 ? 3.773 44.946 2.533 1.00 34.62 458 GLU A CA 1
ATOM 3467 C C . GLU A 1 458 ? 2.684 45.541 1.603 1.00 34.62 458 GLU A C 1
ATOM 3469 O O . GLU A 1 458 ? 2.887 46.452 0.811 1.00 34.62 458 GLU A O 1
ATOM 3474 N N . ASP A 1 459 ? 1.463 45.043 1.843 1.00 40.44 459 ASP A N 1
ATOM 3475 C CA . ASP A 1 459 ? 0.155 45.695 1.686 1.00 40.44 459 ASP A CA 1
ATOM 3476 C C . ASP A 1 459 ? -0.195 46.433 0.380 1.00 40.44 459 ASP A C 1
ATOM 3478 O O . ASP A 1 459 ? 0.035 47.627 0.203 1.00 40.44 459 ASP A O 1
ATOM 3482 N N . SER A 1 460 ? -1.024 45.785 -0.448 1.00 33.69 460 SER A N 1
ATOM 3483 C CA . SER A 1 460 ? -2.472 46.097 -0.484 1.00 33.69 460 SER A CA 1
ATOM 3484 C C . SER A 1 460 ? -3.206 45.334 -1.600 1.00 33.69 460 SER A C 1
ATOM 3486 O O . SER A 1 460 ? -2.880 45.435 -2.779 1.00 33.69 460 SER A O 1
ATOM 3488 N N . PHE A 1 461 ? -4.255 44.588 -1.237 1.00 34.03 461 PHE A N 1
ATOM 3489 C CA . PHE A 1 461 ? -5.173 43.952 -2.190 1.00 34.03 461 PHE A CA 1
ATOM 3490 C C . PHE A 1 461 ? -6.599 44.463 -1.947 1.00 34.03 461 PHE A C 1
ATOM 3492 O O . PHE A 1 461 ? -7.332 43.925 -1.120 1.00 34.03 461 PHE A O 1
ATOM 3499 N N . PHE A 1 462 ? -7.011 45.490 -2.691 1.00 37.16 462 PHE A N 1
ATOM 3500 C CA . PHE A 1 462 ? -8.426 45.801 -2.905 1.00 37.16 462 PHE A CA 1
ATOM 3501 C C . PHE A 1 462 ? -8.636 46.206 -4.364 1.00 37.16 462 PHE A C 1
ATOM 3503 O O . PHE A 1 462 ? -7.899 47.022 -4.907 1.00 37.16 462 PHE A O 1
ATOM 3510 N N . GLY A 1 463 ? -9.580 45.527 -5.015 1.00 35.91 463 GLY A N 1
ATOM 3511 C CA . GLY A 1 463 ? -9.581 45.370 -6.467 1.00 35.91 463 GLY A CA 1
ATOM 3512 C C . GLY A 1 463 ? -9.993 46.576 -7.303 1.00 35.91 463 GLY A C 1
ATOM 3513 O O . GLY A 1 463 ? -10.361 47.632 -6.798 1.00 35.91 463 GLY A O 1
ATOM 3514 N N . GLN A 1 464 ? -10.059 46.339 -8.615 1.00 33.50 464 GLN A N 1
ATOM 3515 C CA . GLN A 1 464 ? -11.092 46.944 -9.448 1.00 33.50 464 GLN A CA 1
ATOM 3516 C C . GLN A 1 464 ? -11.387 46.125 -10.707 1.00 33.50 464 GLN A C 1
ATOM 3518 O O . GLN A 1 464 ? -10.548 45.401 -11.239 1.00 33.50 464 GLN A O 1
ATOM 3523 N N . THR A 1 465 ? -12.638 46.231 -11.139 1.00 43.53 465 THR A N 1
ATOM 3524 C CA . THR A 1 465 ? -13.251 45.564 -12.287 1.00 43.53 465 THR A CA 1
ATOM 3525 C C . THR A 1 465 ? -13.078 46.365 -13.574 1.00 43.53 465 THR A C 1
ATOM 3527 O O . THR A 1 465 ? -13.470 47.526 -13.603 1.00 43.53 465 THR A O 1
ATOM 3530 N N . PHE A 1 466 ? -12.679 45.712 -14.664 1.00 32.94 466 PHE A N 1
ATOM 3531 C CA . PHE A 1 466 ? -12.982 46.117 -16.045 1.00 32.94 466 PHE A CA 1
ATOM 3532 C C . PHE A 1 466 ? -13.162 44.835 -16.880 1.00 32.94 466 PHE A C 1
ATOM 3534 O O . PHE A 1 466 ? -12.532 43.824 -16.588 1.00 32.94 466 PHE A O 1
ATOM 3541 N N . GLY A 1 467 ? -14.014 44.754 -17.900 1.00 33.12 467 GLY A N 1
ATOM 3542 C CA . GLY A 1 467 ? -14.823 45.790 -18.544 1.00 33.12 467 GLY A CA 1
ATOM 3543 C C . GLY A 1 467 ? -14.872 45.486 -20.043 1.00 33.12 467 GLY A C 1
ATOM 3544 O O . GLY A 1 467 ? -13.935 45.815 -20.761 1.00 33.12 467 GLY A O 1
ATOM 3545 N N . VAL A 1 468 ? -15.912 44.787 -20.510 1.00 38.72 468 VAL A N 1
ATOM 3546 C CA . VAL A 1 468 ? -15.989 44.300 -21.900 1.00 38.72 468 VAL A CA 1
ATOM 3547 C C . VAL A 1 468 ? -16.363 45.444 -22.846 1.00 38.72 468 VAL A C 1
ATOM 3549 O O . VAL A 1 468 ? -17.471 45.968 -22.769 1.00 38.72 468 VAL A O 1
ATOM 3552 N N . GLY A 1 469 ? -15.451 45.809 -23.751 1.00 38.34 469 GLY A N 1
ATOM 3553 C CA . GLY A 1 469 ? -15.675 46.803 -24.804 1.00 38.34 469 GLY A CA 1
ATOM 3554 C C . GLY A 1 469 ? -15.787 46.158 -26.187 1.00 38.34 469 GLY A C 1
ATOM 3555 O O . GLY A 1 469 ? -14.847 45.517 -26.648 1.00 38.34 469 GLY A O 1
ATOM 3556 N N . ILE A 1 470 ? -16.928 46.349 -26.855 1.00 39.22 470 ILE A N 1
ATOM 3557 C CA . ILE A 1 470 ? -17.168 45.941 -28.249 1.00 39.22 470 ILE A CA 1
ATOM 3558 C C . ILE A 1 470 ? -16.898 47.152 -29.161 1.00 39.22 470 ILE A C 1
ATOM 3560 O O . ILE A 1 470 ? -17.454 48.218 -28.890 1.00 39.22 470 ILE A O 1
ATOM 3564 N N . PRO A 1 471 ? -16.105 47.033 -30.243 1.00 56.84 471 PRO A N 1
ATOM 3565 C CA . PRO A 1 471 ? -15.917 48.121 -31.198 1.00 56.84 471 PRO A CA 1
ATOM 3566 C C . PRO A 1 471 ? -17.028 48.156 -32.264 1.00 56.84 471 PRO A C 1
ATOM 3568 O O . PRO A 1 471 ? -17.386 47.129 -32.839 1.00 56.84 471 PRO A O 1
ATOM 3571 N N . PHE A 1 472 ? -17.514 49.359 -32.582 1.00 34.22 472 PHE A N 1
ATOM 3572 C CA . PHE A 1 472 ? -18.219 49.663 -33.835 1.00 34.22 472 PHE A CA 1
ATOM 3573 C C . PHE A 1 472 ? -17.270 50.414 -34.791 1.00 34.22 472 PHE A C 1
ATOM 3575 O O . PHE A 1 472 ? -16.406 51.150 -34.310 1.00 34.22 472 PHE A O 1
ATOM 3582 N N . PRO A 1 473 ? -17.406 50.255 -36.121 1.00 60.75 473 PRO A N 1
ATOM 3583 C CA . PRO A 1 473 ? -16.438 50.778 -37.081 1.00 60.75 473 PRO A CA 1
ATOM 3584 C C . PRO A 1 473 ? -16.748 52.201 -37.569 1.00 60.75 473 PRO A C 1
ATOM 3586 O O . PRO A 1 473 ? -17.910 52.592 -37.713 1.00 60.75 473 PRO A O 1
ATOM 3589 N N . ARG A 1 474 ? -15.682 52.912 -37.945 1.00 43.38 474 ARG A N 1
ATOM 3590 C CA . ARG A 1 474 ? -15.626 53.836 -39.086 1.00 43.38 474 ARG A CA 1
ATOM 3591 C C . ARG A 1 474 ? -14.277 53.682 -39.774 1.00 43.38 474 ARG A C 1
ATOM 3593 O O . ARG A 1 474 ? -13.305 53.413 -39.036 1.00 43.38 474 ARG A O 1
#